Protein AF-A0A5Q0NYZ3-F1 (afdb_monomer)

pLDDT: mean 83.23, std 14.36, range [46.09, 98.31]

Mean predicted aligned error: 9.72 Å

Foldseek 3Di:
DDLVVVLVVLVVQLVVCVVVVVQVSNLVSVVVNQVSLVVVCVVVVPDDDDDDDPPQDPVNVVVVVVVVVVVVVSVVLNVLQVCLLLLLAPVSAPQPDQDADPDVVCVVVVDGDPDDHWAKAKDWQKWKKKWFFDCVQCVCQVPPCSLVVLQVQVCVVPVDCQQAHPDSPQWDDDRRMIIGMGGPDQFLVVVVVSLVSCCVRGVIDQQPMFGFKTKMKMWTAPDVALSNLSNLQQWQQAFQPKALWAKADPDPPDPSVDGNHQRWASSVNRVSQVVFIKTKIDDPVPQKIKIWHWDQAGPVRHGDDPNPITTMIMMMHGPVPQPDPDRHSVCVLVSLLRRCVSSFTKHFDPDADPVVVVSSSGTRDNQSYADPPPHGPHGPGRMGTPVVVVVSSNVSSVVSSVSD

Nearest PDB structures (foldseek):
  4go5-assembly1_X-2  TM=3.777E-01  e=1.676E-01  Mycobacterium tuberculosis
  1cju-assembly1_A  TM=2.715E-01  e=8.431E-02  Canis lupus familiaris
  8sl4-assembly1_B  TM=2.148E-01  e=8.928E-02  Homo sapiens
  8jsz-assembly1_B  TM=3.545E-01  e=1.108E+00  Anabaena sp. CA = ATCC 33047
  9bco-assembly1_B  TM=1.776E-01  e=7.962E-02  Homo sapiens

Secondary structure (DSSP, 8-state):
--HHHHHHHHHHHHHHHHHHT-HHHHHHHHHHHHHHHHHHHHHHTS-------TT--HHHHHHHHHHHHHHHHHHHHHHHHHHHHHHTSGGG--SSPPP--S-HHHHHTT------PPEEEEEEEEEEEEEEPPTTT-TTTTSTTHHHHHHHHHHHHHS-TTSS-SSSTTEEEETTEEEEEEES--SHHHHHHHHHHHHHHH---GGG-EEEEEEEEEEEES-S-TTHHHHHHHHB---TT----EEE---TT-GGGS-EEPPSSHHHHHHHHHTT-EEEES-TTSSEEEEEEEE-B-TTSPBPPGGG-EEEEEEEEEGGG-S-S--BGGGHHHHHHHHGGGS-BEEE-SS--HHHHHHHHH----TTPPBSSSSTTBPPTTEEE-HHHHHHHHHHHHHHHTT-

Solvent-accessible surface area (backbone atoms only — not comparable to full-atom values): 21889 Å² total; per-residue (Å²): 131,54,73,66,58,50,53,49,49,40,50,50,58,25,50,50,19,60,73,71,64,38,62,71,52,30,40,53,33,48,52,55,42,47,59,50,43,52,54,48,49,66,58,65,71,62,77,78,76,89,81,86,58,100,80,64,47,72,70,57,52,49,53,51,50,52,52,50,53,49,51,52,50,52,53,50,56,37,49,53,38,53,46,12,45,54,35,32,36,64,85,67,58,68,53,81,62,83,61,72,70,88,50,63,69,50,44,74,71,68,58,74,62,92,71,66,59,47,43,68,43,42,47,47,60,32,35,26,44,30,39,48,50,30,64,94,60,28,84,47,57,89,43,96,57,34,62,62,49,55,49,54,52,51,38,68,74,62,77,44,61,58,40,48,59,96,61,67,90,47,47,49,74,58,81,55,34,37,34,38,37,38,31,78,57,74,39,45,66,60,55,49,55,50,43,51,53,44,25,73,65,23,52,24,56,64,87,73,22,28,54,46,31,40,29,43,32,43,36,36,30,62,59,93,50,75,21,42,56,51,8,49,48,29,15,30,39,39,57,61,83,65,44,68,56,23,38,34,42,97,50,90,95,44,76,54,71,48,94,35,66,59,54,39,35,38,42,57,43,30,58,38,46,76,68,63,24,34,37,32,30,35,56,90,88,43,48,57,27,38,40,36,36,66,44,50,50,51,99,86,68,44,78,48,59,77,90,66,37,29,41,35,43,36,40,38,37,26,64,88,54,52,93,57,89,67,42,33,70,84,40,41,28,55,54,51,60,58,58,50,59,66,73,32,42,29,39,74,44,98,76,40,52,68,70,56,49,52,50,56,64,64,39,50,52,61,65,24,30,24,34,78,88,85,38,93,82,32,61,47,91,37,46,37,77,29,62,69,64,41,48,53,50,51,51,23,43,52,61,44,39,74,40,63

Radius of gyration: 26.13 Å; Cα contacts (8 Å, |Δi|>4): 664; chains: 1; bounding box: 64×61×79 Å

Sequence (404 aa):
MDQDQHCSELSESFYDAVKSCDEQRMNTNGNYLFEFLVKETLQNSSGKHLTFSERTGITELHTFLDAYQRRLQINADVAEIIEAEIYSSVSSYSIEKRMDFENPELSEKGFSINFKPIQIKAVIDWLDLSFEVNPSKCTFAHKPNARSLIKSFLTLKTGTRHYVKADESHIAQEHLTFTIRLHDIKHKNDVLKIAELLARQYGADISQMKIANIELSLDFYHAPSKAMLSALHKSLRYEATADNFRIYKFVKEDIRNKFNPVPHAPSMLLKRFNKDWCLG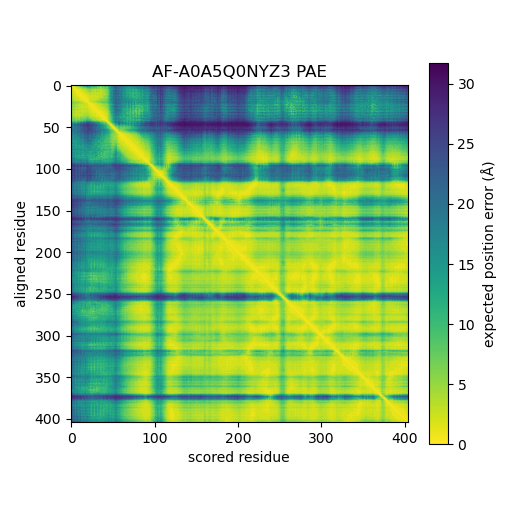VNPKGSPLCYRLYVKTTDSNKQPLPLEEHRLRVEVTLNNGRFEVKDHSIENLANIIKKGFKFLSFTRLNSHPPSKLKEYYEERIKPFGQETIKHKKGSLEDGIQPYSELNKLVSKAVFNLSRNF

Structure (mmCIF, N/CA/C/O backbone):
data_AF-A0A5Q0NYZ3-F1
#
_entry.id   AF-A0A5Q0NYZ3-F1
#
loop_
_atom_site.group_PDB
_atom_site.id
_atom_site.type_symbol
_atom_site.label_atom_id
_atom_site.label_alt_id
_atom_site.label_comp_id
_atom_site.label_asym_id
_atom_site.label_entity_id
_atom_site.label_seq_id
_atom_site.pdbx_PDB_ins_code
_atom_site.Cartn_x
_atom_site.Cartn_y
_atom_site.Cartn_z
_atom_site.occupancy
_atom_site.B_iso_or_equiv
_atom_site.auth_seq_id
_atom_site.auth_comp_id
_atom_site.auth_asym_id
_atom_site.auth_atom_id
_atom_site.pdbx_PDB_model_num
ATOM 1 N N . MET A 1 1 ? 41.030 -11.509 -23.263 1.00 50.28 1 MET A N 1
ATOM 2 C CA . MET A 1 1 ? 39.883 -12.035 -22.508 1.00 50.28 1 MET A CA 1
ATOM 3 C C . MET A 1 1 ? 38.786 -12.272 -23.516 1.00 50.28 1 MET A C 1
ATOM 5 O O . MET A 1 1 ? 38.490 -11.354 -24.275 1.00 50.28 1 MET A O 1
ATOM 9 N N . ASP A 1 2 ? 38.312 -13.508 -23.609 1.00 64.44 2 ASP A N 1
ATOM 10 C CA . ASP A 1 2 ? 37.204 -13.866 -24.494 1.00 64.44 2 ASP A CA 1
ATOM 11 C C . ASP A 1 2 ? 35.921 -13.133 -24.051 1.00 64.44 2 ASP A C 1
ATOM 13 O O . ASP A 1 2 ? 35.770 -12.845 -22.860 1.00 64.44 2 ASP A O 1
ATOM 17 N N . GLN A 1 3 ? 35.020 -12.798 -24.981 1.00 58.59 3 GLN A N 1
ATOM 18 C CA . GLN A 1 3 ? 33.747 -12.134 -24.648 1.00 58.59 3 GLN A CA 1
ATOM 19 C C . GLN A 1 3 ? 32.933 -12.985 -23.663 1.00 58.59 3 GLN A C 1
ATOM 21 O O . GLN A 1 3 ? 32.363 -12.446 -22.713 1.00 58.59 3 GLN A O 1
ATOM 26 N N . ASP A 1 4 ? 32.991 -14.308 -23.821 1.00 54.75 4 ASP A N 1
ATOM 27 C CA . ASP A 1 4 ? 32.354 -15.292 -22.943 1.00 54.75 4 ASP A CA 1
ATOM 28 C C . ASP A 1 4 ? 32.922 -15.259 -21.523 1.00 54.75 4 ASP A C 1
ATOM 30 O O . ASP A 1 4 ? 32.187 -15.280 -20.533 1.00 54.75 4 ASP A O 1
ATOM 34 N N . GLN A 1 5 ? 34.246 -15.156 -21.415 1.00 64.25 5 GLN A N 1
ATOM 35 C CA . GLN A 1 5 ? 34.930 -15.073 -20.132 1.00 64.25 5 GLN A CA 1
ATOM 36 C C . GLN A 1 5 ? 34.561 -13.771 -19.412 1.00 64.25 5 GLN A C 1
ATOM 38 O O . GLN A 1 5 ? 34.304 -13.781 -18.212 1.00 64.25 5 GLN A O 1
ATOM 43 N N . HIS A 1 6 ? 34.424 -12.673 -20.158 1.00 70.56 6 HIS A N 1
ATOM 44 C CA . HIS A 1 6 ? 34.017 -11.391 -19.595 1.00 70.56 6 HIS A CA 1
ATOM 45 C C . HIS A 1 6 ? 32.550 -11.375 -19.127 1.00 70.56 6 HIS A C 1
ATOM 47 O O . HIS A 1 6 ? 32.262 -10.857 -18.049 1.00 70.56 6 HIS A O 1
ATOM 53 N N . CYS A 1 7 ? 31.624 -11.978 -19.884 1.00 64.12 7 CYS A N 1
ATOM 54 C CA . CYS A 1 7 ? 30.221 -12.115 -19.472 1.00 64.12 7 CYS A CA 1
ATOM 55 C C . CYS A 1 7 ? 30.077 -12.989 -18.219 1.00 64.12 7 CYS A C 1
ATOM 57 O O . CYS A 1 7 ? 29.320 -12.647 -17.303 1.00 64.12 7 CYS A O 1
ATOM 59 N N . SER A 1 8 ? 30.822 -14.101 -18.162 1.00 64.06 8 SER A N 1
ATOM 60 C CA . SER A 1 8 ? 30.852 -14.988 -16.996 1.00 64.06 8 SER A CA 1
ATOM 61 C C . SER A 1 8 ? 31.401 -14.261 -15.773 1.00 64.06 8 SER A C 1
ATOM 63 O O . SER A 1 8 ? 30.771 -14.289 -14.725 1.00 64.06 8 SER A O 1
ATOM 65 N N . GLU A 1 9 ? 32.503 -13.521 -15.909 1.00 72.12 9 GLU A N 1
ATOM 66 C CA . GLU A 1 9 ? 33.086 -12.731 -14.819 1.00 72.12 9 GLU A CA 1
ATOM 67 C C . GLU A 1 9 ? 32.148 -11.617 -14.327 1.00 72.12 9 GLU A C 1
ATOM 69 O O . GLU A 1 9 ? 32.017 -11.403 -13.119 1.00 72.12 9 GLU A O 1
ATOM 74 N N . LEU A 1 10 ? 31.460 -10.913 -15.234 1.00 69.31 10 LEU A N 1
ATOM 75 C CA . LEU A 1 10 ? 30.468 -9.896 -14.868 1.00 69.31 10 LEU A CA 1
ATOM 76 C C . LEU A 1 10 ? 29.272 -10.521 -14.145 1.00 69.31 10 LEU A C 1
ATOM 78 O O . LEU A 1 10 ? 28.826 -9.989 -13.127 1.00 69.31 10 LEU A O 1
ATOM 82 N N . SER A 1 11 ? 28.792 -11.666 -14.632 1.00 61.09 11 SER A N 1
ATOM 83 C CA . SER A 1 11 ? 27.693 -12.417 -14.024 1.00 61.09 11 SER A CA 1
ATOM 84 C C . SER A 1 11 ? 28.080 -12.976 -12.657 1.00 61.09 11 SER A C 1
ATOM 86 O O . SER A 1 11 ? 27.332 -12.803 -11.702 1.00 61.09 11 SER A O 1
ATOM 88 N N . GLU A 1 12 ? 29.255 -13.586 -12.518 1.00 68.25 12 GLU A N 1
ATOM 89 C CA . GLU A 1 12 ? 29.784 -14.103 -11.252 1.00 68.25 12 GLU A CA 1
ATOM 90 C C . GLU A 1 12 ? 30.020 -12.979 -10.248 1.00 68.25 12 GLU A C 1
ATOM 92 O O . GLU A 1 12 ? 29.512 -13.042 -9.133 1.00 68.25 12 GLU A O 1
ATOM 97 N N . SER A 1 13 ? 30.684 -11.892 -10.650 1.00 68.06 13 SER A N 1
ATOM 98 C CA . SER A 1 13 ? 30.893 -10.721 -9.790 1.00 68.06 13 SER A CA 1
ATOM 99 C C . SER A 1 13 ? 29.562 -10.103 -9.356 1.00 68.06 13 SER A C 1
ATOM 101 O O . SER A 1 13 ? 29.425 -9.605 -8.234 1.00 68.06 13 SER A O 1
ATOM 103 N N . PHE A 1 14 ? 28.556 -10.138 -10.229 1.00 57.03 14 PHE A N 1
ATOM 104 C CA . PHE A 1 14 ? 27.195 -9.747 -9.904 1.00 57.03 14 PHE A CA 1
ATOM 105 C C . PHE A 1 14 ? 26.535 -10.715 -8.906 1.00 57.03 14 PHE A C 1
ATOM 107 O O . PHE A 1 14 ? 26.029 -10.268 -7.876 1.00 57.03 14 PHE A O 1
ATOM 114 N N . TYR A 1 15 ? 26.567 -12.027 -9.154 1.00 56.62 15 TYR A N 1
ATOM 115 C CA . TYR A 1 15 ? 25.989 -13.052 -8.279 1.00 56.62 15 TYR A CA 1
ATOM 116 C C . TYR A 1 15 ? 26.655 -13.097 -6.904 1.00 56.62 15 TYR A C 1
ATOM 118 O O . TYR A 1 15 ? 25.953 -13.219 -5.898 1.00 56.62 15 TYR A O 1
ATOM 126 N N . ASP A 1 16 ? 27.970 -12.923 -6.838 1.00 61.62 16 ASP A N 1
ATOM 127 C CA . ASP A 1 16 ? 28.722 -12.796 -5.595 1.00 61.62 16 ASP A CA 1
ATOM 128 C C . ASP A 1 16 ? 28.270 -11.576 -4.802 1.00 61.62 16 ASP A C 1
ATOM 130 O O . ASP A 1 16 ? 28.029 -11.691 -3.601 1.00 61.62 16 ASP A O 1
ATOM 134 N N . ALA A 1 17 ? 28.053 -10.436 -5.468 1.00 59.19 17 ALA A N 1
ATOM 135 C CA . ALA A 1 17 ? 27.497 -9.246 -4.829 1.00 59.19 17 ALA A CA 1
ATOM 136 C C . ALA A 1 17 ? 26.061 -9.484 -4.319 1.00 59.19 17 ALA A C 1
ATOM 138 O O . ALA A 1 17 ? 25.706 -9.059 -3.219 1.00 59.19 17 ALA A O 1
ATOM 139 N N . VAL A 1 18 ? 25.229 -10.218 -5.073 1.00 48.38 18 VAL A N 1
ATOM 140 C CA . VAL A 1 18 ? 23.886 -10.621 -4.616 1.00 48.38 18 VAL A CA 1
ATOM 141 C C . VAL A 1 18 ? 23.968 -11.532 -3.389 1.00 48.38 18 VAL A C 1
ATOM 143 O O . VAL A 1 18 ? 23.179 -11.369 -2.453 1.00 48.38 18 VAL A O 1
ATOM 146 N N . LYS A 1 19 ? 24.898 -12.491 -3.387 1.00 50.25 19 LYS A N 1
ATOM 147 C CA . LYS A 1 19 ? 25.097 -13.466 -2.308 1.00 50.25 19 LYS A CA 1
ATOM 148 C C . LYS A 1 19 ? 25.630 -12.802 -1.040 1.00 50.25 19 LYS A C 1
ATOM 150 O O . LYS A 1 19 ? 25.160 -13.129 0.047 1.00 50.25 19 LYS A O 1
ATOM 155 N N . SER A 1 20 ? 26.552 -11.853 -1.178 1.00 58.31 20 SER A N 1
ATOM 156 C CA . SER A 1 20 ? 27.104 -11.074 -0.066 1.00 58.31 20 SER A CA 1
ATOM 157 C C . SER A 1 20 ? 26.177 -9.954 0.415 1.00 58.31 20 SER A C 1
ATOM 159 O O . SER A 1 20 ? 26.425 -9.386 1.474 1.00 58.31 20 SER A O 1
ATOM 161 N N . CYS A 1 21 ? 25.101 -9.661 -0.326 1.00 52.31 21 CYS A N 1
ATOM 162 C CA . CYS A 1 21 ? 24.228 -8.507 -0.095 1.00 52.31 21 CYS A CA 1
ATOM 163 C C . CYS A 1 21 ? 24.988 -7.164 -0.123 1.00 52.31 21 CYS A C 1
ATOM 165 O O . CYS A 1 21 ? 24.605 -6.226 0.570 1.00 52.31 21 CYS A O 1
ATOM 167 N N . ASP A 1 22 ? 26.045 -7.066 -0.933 1.00 64.69 22 ASP A N 1
ATOM 168 C CA . ASP A 1 22 ? 26.795 -5.827 -1.157 1.00 64.69 22 ASP A CA 1
ATOM 169 C C . ASP A 1 22 ? 26.083 -4.966 -2.207 1.00 64.69 22 ASP A C 1
ATOM 171 O O . ASP A 1 22 ? 26.260 -5.125 -3.414 1.00 64.69 22 ASP A O 1
ATOM 175 N N . GLU A 1 23 ? 25.238 -4.048 -1.751 1.00 62.19 23 GLU A N 1
ATOM 176 C CA . GLU A 1 23 ? 24.356 -3.271 -2.623 1.00 62.19 23 GLU A CA 1
ATOM 177 C C . GLU A 1 23 ? 25.086 -2.308 -3.556 1.00 62.19 23 GLU A C 1
ATOM 179 O O . GLU A 1 23 ? 24.631 -2.074 -4.678 1.00 62.19 23 GLU A O 1
ATOM 184 N N . GLN A 1 24 ? 26.211 -1.736 -3.124 1.00 68.50 24 GLN A N 1
ATOM 185 C CA . GLN A 1 24 ? 26.987 -0.831 -3.967 1.00 68.50 24 GLN A CA 1
ATOM 186 C C . GLN A 1 24 ? 27.585 -1.605 -5.142 1.00 68.50 24 GLN A C 1
ATOM 188 O O . GLN A 1 24 ? 27.474 -1.176 -6.298 1.00 68.50 24 GLN A O 1
ATOM 193 N N . ARG A 1 25 ? 28.149 -2.782 -4.854 1.00 66.00 25 ARG A N 1
ATOM 194 C CA . ARG A 1 25 ? 28.691 -3.680 -5.870 1.00 66.00 25 ARG A CA 1
ATOM 195 C C . ARG A 1 25 ? 27.585 -4.263 -6.747 1.00 66.00 25 ARG A C 1
ATOM 197 O O . ARG A 1 25 ? 27.744 -4.305 -7.959 1.00 66.00 25 ARG A O 1
ATOM 204 N N . MET A 1 26 ? 26.432 -4.606 -6.173 1.00 61.38 26 MET A N 1
ATOM 205 C CA . MET A 1 26 ? 25.248 -5.053 -6.913 1.00 61.38 26 MET A CA 1
ATOM 206 C C . MET A 1 26 ? 24.742 -4.003 -7.911 1.00 61.38 26 MET A C 1
ATOM 208 O O . MET A 1 26 ? 24.453 -4.353 -9.050 1.00 61.38 26 MET A O 1
ATOM 212 N N . ASN A 1 27 ? 24.625 -2.732 -7.505 1.00 63.28 27 ASN A N 1
ATOM 213 C CA . ASN A 1 27 ? 24.175 -1.654 -8.394 1.00 63.28 27 ASN A CA 1
ATOM 214 C C . ASN A 1 27 ? 25.185 -1.413 -9.525 1.00 63.28 27 ASN A C 1
ATOM 216 O O . ASN A 1 27 ? 24.805 -1.311 -10.686 1.00 63.28 27 ASN A O 1
ATOM 220 N N . THR A 1 28 ? 26.474 -1.361 -9.187 1.00 69.25 28 THR A N 1
ATOM 221 C CA . THR A 1 28 ? 27.552 -1.128 -10.159 1.00 69.25 28 THR A CA 1
ATOM 222 C C . THR A 1 28 ? 27.641 -2.267 -11.174 1.00 69.25 28 THR A C 1
ATOM 224 O O . THR A 1 28 ? 27.583 -2.037 -12.379 1.00 69.25 28 THR A O 1
ATOM 227 N N . ASN A 1 29 ? 27.706 -3.507 -10.686 1.00 67.69 29 ASN A N 1
ATOM 228 C CA . ASN A 1 29 ? 27.800 -4.692 -11.532 1.00 67.69 29 ASN A CA 1
ATOM 229 C C . ASN A 1 29 ? 26.519 -4.926 -12.333 1.00 67.69 29 ASN A C 1
ATOM 231 O O . ASN A 1 29 ? 26.601 -5.367 -13.471 1.00 67.69 29 ASN A O 1
ATOM 235 N N . GLY A 1 30 ? 25.347 -4.613 -11.769 1.00 61.66 30 GLY A N 1
ATOM 236 C CA . GLY A 1 30 ? 24.072 -4.703 -12.480 1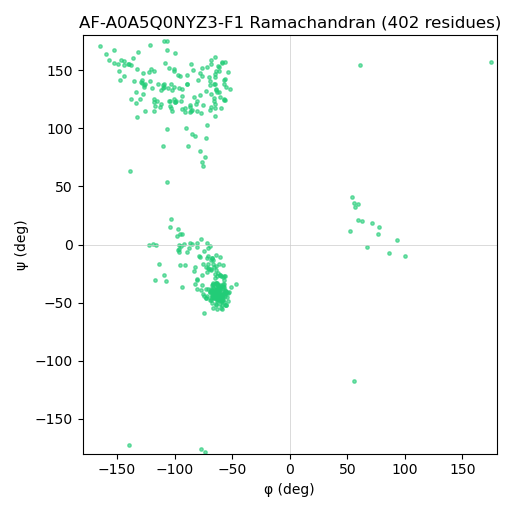.00 61.66 30 GLY A CA 1
ATOM 237 C C . GLY A 1 30 ? 24.019 -3.782 -13.701 1.00 61.66 30 GLY A C 1
ATOM 238 O O . GLY A 1 30 ? 23.604 -4.226 -14.767 1.00 61.66 30 GLY A O 1
ATOM 239 N N . ASN A 1 31 ? 24.502 -2.542 -13.568 1.00 64.50 31 ASN A N 1
ATOM 240 C CA . ASN A 1 31 ? 24.581 -1.599 -14.686 1.00 64.50 31 ASN A CA 1
ATOM 241 C C . ASN A 1 31 ? 25.594 -2.051 -15.749 1.00 64.50 31 ASN A C 1
ATOM 243 O O . ASN A 1 31 ? 25.283 -2.026 -16.935 1.00 64.50 31 ASN A O 1
ATOM 247 N N . TYR A 1 32 ? 26.785 -2.511 -15.348 1.00 67.69 32 TYR A N 1
ATOM 248 C CA . TYR A 1 32 ? 27.771 -3.021 -16.310 1.00 67.69 32 TYR A CA 1
ATOM 249 C C . TYR A 1 32 ? 27.287 -4.268 -17.047 1.00 67.69 32 TYR A C 1
ATOM 251 O O . TYR A 1 32 ? 27.495 -4.389 -18.253 1.00 67.69 32 TYR A O 1
ATOM 259 N N . LEU A 1 33 ? 26.624 -5.178 -16.330 1.00 64.19 33 LEU A N 1
ATOM 260 C CA . LEU A 1 33 ? 26.037 -6.371 -16.918 1.00 64.19 33 LEU A CA 1
ATOM 261 C C . LEU A 1 33 ? 24.948 -5.998 -17.933 1.00 64.19 33 LEU A C 1
ATOM 263 O O . LEU A 1 33 ? 24.927 -6.572 -19.013 1.00 64.19 33 LEU A O 1
ATOM 267 N N . PHE A 1 34 ? 24.096 -5.013 -17.631 1.00 61.31 34 PHE A N 1
ATOM 268 C CA . PHE A 1 34 ? 23.094 -4.519 -18.578 1.00 61.31 34 PHE A CA 1
ATOM 269 C C . PHE A 1 34 ? 23.713 -3.996 -19.878 1.00 61.31 34 PHE A C 1
ATOM 271 O O . PHE A 1 34 ? 23.383 -4.492 -20.954 1.00 61.31 34 PHE A O 1
ATOM 278 N N . GLU A 1 35 ? 24.641 -3.043 -19.775 1.00 66.75 35 GLU A N 1
ATOM 279 C CA . GLU A 1 35 ? 25.311 -2.436 -20.933 1.00 66.75 35 GLU A CA 1
ATOM 280 C C . GLU A 1 35 ? 25.999 -3.492 -21.810 1.00 66.75 35 GLU A C 1
ATOM 282 O O . GLU A 1 35 ? 25.909 -3.464 -23.042 1.00 66.75 35 GLU A O 1
ATOM 287 N N . PHE A 1 36 ? 26.656 -4.470 -21.175 1.00 66.88 36 PHE A N 1
ATOM 288 C CA . PHE A 1 36 ? 27.293 -5.581 -21.874 1.00 66.88 36 PHE A CA 1
ATOM 289 C C . PHE A 1 36 ? 26.267 -6.452 -22.613 1.00 66.88 36 PHE A C 1
ATOM 291 O O . PHE A 1 36 ? 26.403 -6.675 -23.816 1.00 66.88 36 PHE A O 1
ATOM 298 N N . LEU A 1 37 ? 25.223 -6.900 -21.913 1.00 62.09 37 LEU A N 1
ATOM 299 C CA . LEU A 1 37 ? 24.194 -7.797 -22.438 1.00 62.09 37 LEU A CA 1
ATOM 300 C C . LEU A 1 37 ? 23.401 -7.168 -23.601 1.00 62.09 37 LEU A C 1
ATOM 302 O O . LEU A 1 37 ? 23.136 -7.828 -24.611 1.00 62.09 37 LEU A O 1
ATOM 306 N N . VAL A 1 38 ? 23.068 -5.875 -23.516 1.00 61.47 38 VAL A N 1
ATOM 307 C CA . VAL A 1 38 ? 22.416 -5.137 -24.615 1.00 61.47 38 VAL A CA 1
ATOM 308 C C . VAL A 1 38 ? 23.319 -5.084 -25.844 1.00 61.47 38 VAL A C 1
ATOM 310 O O . VAL A 1 38 ? 22.880 -5.394 -26.955 1.00 61.47 38 VAL A O 1
ATOM 313 N N . LYS A 1 39 ? 24.597 -4.741 -25.655 1.00 68.12 39 LYS A N 1
ATOM 314 C CA . LYS A 1 39 ? 25.577 -4.691 -26.744 1.00 68.12 39 LYS A CA 1
ATOM 315 C C . LYS A 1 39 ? 25.763 -6.058 -27.401 1.00 68.12 39 LYS A C 1
ATOM 317 O O . LYS A 1 39 ? 25.825 -6.137 -28.628 1.00 68.12 39 LYS A O 1
ATOM 322 N N . GLU A 1 40 ? 25.813 -7.125 -26.611 1.00 65.38 40 GLU A N 1
ATOM 323 C CA . GLU A 1 40 ? 25.948 -8.491 -27.111 1.00 65.38 40 GLU A CA 1
ATOM 324 C C . GLU A 1 40 ? 24.707 -8.936 -27.899 1.00 65.38 40 GLU A C 1
ATOM 326 O O . GLU A 1 40 ? 24.827 -9.508 -28.979 1.00 65.38 40 GLU A O 1
ATOM 331 N N . THR A 1 41 ? 23.503 -8.594 -27.436 1.00 60.38 41 THR A N 1
ATOM 332 C CA . THR A 1 41 ? 22.246 -8.896 -28.146 1.00 60.38 41 THR A CA 1
ATOM 333 C C . THR A 1 41 ? 22.185 -8.210 -29.512 1.00 60.38 41 THR A C 1
ATOM 335 O O . THR A 1 41 ? 21.811 -8.825 -30.518 1.00 60.38 41 THR A O 1
ATOM 338 N N . LEU A 1 42 ? 22.605 -6.943 -29.581 1.00 60.38 42 LEU A N 1
ATOM 339 C CA . LEU A 1 42 ? 22.706 -6.202 -30.841 1.00 60.38 42 LEU A CA 1
ATOM 340 C C . LEU A 1 42 ? 23.725 -6.836 -31.800 1.00 60.38 42 LEU A C 1
ATOM 342 O O . LEU A 1 42 ? 23.504 -6.849 -33.008 1.00 60.38 42 LEU A O 1
ATOM 346 N N . GLN A 1 43 ? 24.810 -7.414 -31.283 1.00 63.38 43 GLN A N 1
ATOM 347 C CA . GLN A 1 43 ? 25.804 -8.126 -32.092 1.00 63.38 43 GLN A CA 1
ATOM 348 C C . GLN A 1 43 ? 25.305 -9.511 -32.534 1.00 63.38 43 GLN A C 1
ATOM 350 O O . GLN A 1 43 ? 25.436 -9.874 -33.702 1.00 63.38 43 GLN A O 1
ATOM 355 N N . ASN A 1 44 ? 24.668 -10.267 -31.643 1.00 57.06 44 ASN A N 1
ATOM 356 C CA . ASN A 1 44 ? 24.213 -11.634 -31.890 1.00 57.06 44 ASN A CA 1
ATOM 357 C C . ASN A 1 44 ? 22.951 -11.710 -32.757 1.00 57.06 44 ASN A C 1
ATOM 359 O O . ASN A 1 44 ? 22.753 -12.699 -33.459 1.00 57.06 44 ASN A O 1
ATOM 363 N N . SER A 1 45 ? 22.096 -10.685 -32.769 1.00 52.44 45 SER A N 1
ATOM 364 C CA . SER A 1 45 ? 20.929 -10.608 -33.668 1.00 52.44 45 SER A CA 1
ATOM 365 C C . SER A 1 45 ? 21.303 -10.538 -35.162 1.00 52.44 45 SER A C 1
ATOM 367 O O . SER A 1 45 ? 20.445 -10.752 -36.019 1.00 52.44 45 SER A O 1
ATOM 369 N N . SER A 1 46 ? 22.591 -10.371 -35.492 1.00 47.28 46 SER A N 1
ATOM 370 C CA . SER A 1 46 ? 23.130 -10.470 -36.853 1.00 47.28 46 SER A CA 1
ATOM 371 C C . SER A 1 46 ? 23.269 -11.928 -37.356 1.00 47.28 46 SER A C 1
ATOM 373 O O . SER A 1 46 ? 24.354 -12.478 -37.500 1.00 47.28 46 SER A O 1
ATOM 375 N N . GLY A 1 47 ? 22.141 -12.591 -37.628 1.00 46.94 47 GLY A N 1
ATOM 376 C CA . GLY A 1 47 ? 21.953 -13.520 -38.763 1.00 46.94 47 GLY A CA 1
ATOM 377 C C . GLY A 1 47 ? 22.917 -14.692 -39.051 1.00 46.94 47 GLY A C 1
ATOM 378 O O . GLY A 1 47 ? 22.804 -15.271 -40.130 1.00 46.94 47 GLY A O 1
ATOM 379 N N . LYS A 1 48 ? 23.853 -15.097 -38.181 1.00 50.75 48 LYS A N 1
ATOM 380 C CA . LYS A 1 48 ? 24.670 -16.300 -38.447 1.00 50.75 48 LYS A CA 1
ATOM 381 C C . LYS A 1 48 ? 23.822 -17.568 -38.299 1.00 50.75 48 LYS A C 1
ATOM 383 O O . LYS A 1 48 ? 23.529 -18.004 -37.187 1.00 50.75 48 LYS A O 1
ATOM 388 N N . HIS A 1 49 ? 23.424 -18.149 -39.430 1.00 50.59 49 HIS A N 1
ATOM 389 C CA . HIS A 1 49 ? 22.763 -19.451 -39.498 1.00 50.59 49 HIS A CA 1
ATOM 390 C C . HIS A 1 49 ? 23.740 -20.573 -39.118 1.00 50.59 49 HIS A C 1
ATOM 392 O O . HIS A 1 49 ? 24.841 -20.653 -39.658 1.00 50.59 49 HIS A O 1
ATOM 398 N N . LEU A 1 50 ? 23.327 -21.449 -38.198 1.00 55.06 50 LEU A N 1
ATOM 399 C CA . LEU A 1 50 ? 24.033 -22.696 -37.903 1.00 55.06 50 LEU A CA 1
ATOM 400 C C . LEU A 1 50 ? 23.708 -23.705 -39.013 1.00 55.06 50 LEU A C 1
ATOM 402 O O . LEU A 1 50 ? 22.560 -24.123 -39.150 1.00 55.06 50 LEU A O 1
ATOM 406 N N . THR A 1 51 ? 24.700 -24.078 -39.819 1.00 54.50 51 THR A N 1
ATOM 407 C CA . THR A 1 51 ? 24.579 -25.134 -40.837 1.00 54.50 51 THR A CA 1
ATOM 408 C C . THR A 1 51 ? 25.273 -26.400 -40.358 1.00 54.50 51 THR A C 1
ATOM 410 O O . THR A 1 51 ? 26.469 -26.378 -40.075 1.00 54.50 51 THR A O 1
ATOM 413 N N . PHE A 1 52 ? 24.530 -27.504 -40.306 1.00 59.78 52 PHE A N 1
ATOM 414 C CA . PHE A 1 52 ? 25.043 -28.829 -39.955 1.00 59.78 52 PHE A CA 1
ATOM 415 C C . PHE A 1 52 ? 25.259 -29.665 -41.218 1.00 59.78 52 PHE A C 1
ATOM 417 O O . PHE A 1 52 ? 24.551 -29.494 -42.211 1.00 59.78 52 PHE A O 1
ATOM 424 N N . SER A 1 53 ? 26.221 -30.586 -41.180 1.00 67.00 53 SER A N 1
ATOM 425 C CA . SER A 1 53 ? 26.436 -31.569 -42.246 1.00 67.00 53 SER A CA 1
ATOM 426 C C . SER A 1 53 ? 26.579 -32.969 -41.657 1.00 67.00 53 SER A C 1
ATOM 428 O O . SER A 1 53 ? 26.854 -33.116 -40.468 1.00 67.00 53 SER A O 1
ATOM 430 N N . GLU A 1 54 ? 26.483 -34.003 -42.492 1.00 62.22 54 GLU A N 1
ATOM 431 C CA . GLU A 1 54 ? 26.706 -35.404 -42.088 1.00 62.22 54 GLU A CA 1
ATOM 432 C C . GLU A 1 54 ? 28.122 -35.677 -41.540 1.00 62.22 54 GLU A C 1
ATOM 434 O O . GLU A 1 54 ? 28.378 -36.742 -40.986 1.00 62.22 54 GLU A O 1
ATOM 439 N N . ARG A 1 55 ? 29.053 -34.723 -41.684 1.00 65.31 55 ARG A N 1
ATOM 440 C CA . ARG A 1 55 ? 30.432 -34.810 -41.181 1.00 65.31 55 ARG A CA 1
ATOM 441 C C . ARG A 1 55 ? 30.647 -34.112 -39.838 1.00 65.31 55 ARG A C 1
ATOM 443 O O . ARG A 1 55 ? 31.753 -34.184 -39.313 1.00 65.31 55 ARG A O 1
ATOM 450 N N . THR A 1 56 ? 29.639 -33.424 -39.303 1.00 69.12 56 THR A N 1
ATOM 451 C CA . THR A 1 56 ? 29.750 -32.737 -38.011 1.00 69.12 56 THR A CA 1
ATOM 452 C C . THR A 1 56 ? 29.861 -33.775 -36.898 1.00 69.12 56 THR A C 1
ATOM 454 O O . THR A 1 56 ? 28.965 -34.599 -36.711 1.00 69.12 56 THR A O 1
ATOM 457 N N . GLY A 1 57 ? 30.978 -33.762 -36.171 1.00 75.19 57 GLY A N 1
ATOM 458 C CA . GLY A 1 57 ? 31.224 -34.727 -35.100 1.00 75.19 57 GLY A CA 1
ATOM 459 C C . GLY A 1 57 ? 30.292 -34.515 -33.903 1.00 75.19 57 GLY A C 1
ATOM 460 O O . GLY A 1 57 ? 29.838 -33.402 -33.646 1.00 75.19 57 GLY A O 1
ATOM 461 N N . ILE A 1 58 ? 30.046 -35.565 -33.111 1.00 73.81 58 ILE A N 1
ATOM 462 C CA . ILE A 1 58 ? 29.195 -35.495 -31.903 1.00 73.81 58 ILE A CA 1
ATOM 463 C C . ILE A 1 58 ? 29.699 -34.424 -30.918 1.00 73.81 58 ILE A C 1
ATOM 465 O O . ILE A 1 58 ? 28.906 -33.670 -30.360 1.00 73.81 58 ILE A O 1
ATOM 469 N N . THR A 1 59 ? 31.018 -34.308 -30.742 1.00 70.75 59 THR A N 1
ATOM 470 C CA . THR A 1 59 ? 31.633 -33.283 -29.884 1.00 70.75 59 THR A CA 1
ATOM 471 C C . THR A 1 59 ? 31.359 -31.867 -30.389 1.00 70.75 59 THR A C 1
ATOM 473 O O . THR A 1 59 ? 31.055 -30.984 -29.595 1.00 70.75 59 THR A O 1
ATOM 476 N N . GLU A 1 60 ? 31.422 -31.642 -31.704 1.00 64.19 60 GLU A N 1
ATOM 477 C CA . GLU A 1 60 ? 31.100 -30.341 -32.301 1.00 64.19 60 GLU A CA 1
ATOM 478 C C . GLU A 1 60 ? 29.615 -30.016 -32.124 1.00 64.19 60 GLU A C 1
ATOM 480 O O . GLU A 1 60 ? 29.275 -28.895 -31.755 1.00 64.19 60 GLU A O 1
ATOM 485 N N . LEU A 1 61 ? 28.733 -31.006 -32.304 1.00 65.88 61 LEU A N 1
ATOM 486 C CA . LEU A 1 61 ? 27.294 -30.858 -32.085 1.00 65.88 61 LEU A CA 1
ATOM 487 C C . LEU A 1 61 ? 26.971 -30.439 -30.640 1.00 65.88 61 LEU A C 1
ATOM 489 O O . LEU A 1 61 ? 26.169 -29.528 -30.441 1.00 65.88 61 LEU A O 1
ATOM 493 N N . HIS A 1 62 ? 27.608 -31.059 -29.640 1.00 71.06 62 HIS A N 1
ATOM 494 C CA . HIS A 1 62 ? 27.451 -30.664 -28.235 1.00 71.06 62 HIS A CA 1
ATOM 495 C C . HIS A 1 62 ? 27.937 -29.233 -27.987 1.00 71.06 62 HIS A C 1
ATOM 497 O O . HIS A 1 62 ? 27.201 -28.447 -27.400 1.00 71.06 62 HIS A O 1
ATOM 503 N N . THR A 1 63 ? 29.104 -28.853 -28.515 1.00 66.31 63 THR A N 1
ATOM 504 C CA . THR A 1 63 ? 29.602 -27.4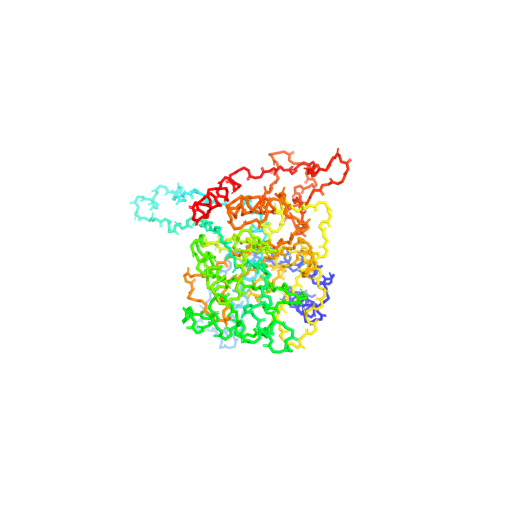72 -28.417 1.00 66.31 63 THR A CA 1
ATOM 505 C C . THR A 1 63 ? 28.620 -26.466 -29.030 1.00 66.31 63 THR A C 1
ATOM 507 O O . THR A 1 63 ? 28.387 -25.401 -28.458 1.00 66.31 63 THR A O 1
ATOM 510 N N . PHE A 1 64 ? 27.997 -26.795 -30.168 1.00 63.75 64 PHE A N 1
ATOM 511 C CA . PHE A 1 64 ? 26.981 -25.937 -30.786 1.00 63.75 64 PHE A CA 1
ATOM 512 C C . PHE A 1 64 ? 25.689 -25.851 -29.967 1.00 63.75 64 PHE A C 1
ATOM 514 O O . PHE A 1 64 ? 25.113 -24.766 -29.864 1.00 63.75 64 PHE A O 1
ATOM 521 N N . LEU A 1 65 ? 25.232 -26.960 -29.380 1.00 69.62 65 LEU A N 1
ATOM 522 C CA . LEU A 1 65 ? 24.061 -26.972 -28.498 1.00 69.62 65 LEU A CA 1
ATOM 523 C C . LEU A 1 65 ? 24.308 -26.150 -27.231 1.00 69.62 65 LEU A C 1
ATOM 525 O O . LEU A 1 65 ? 23.456 -25.336 -26.875 1.00 69.62 65 LEU A O 1
ATOM 529 N N . ASP A 1 66 ? 25.480 -26.288 -26.612 1.00 70.81 66 ASP A N 1
ATOM 530 C CA . ASP A 1 66 ? 25.882 -25.496 -25.449 1.00 70.81 66 ASP A CA 1
ATOM 531 C C . ASP A 1 66 ? 25.927 -24.001 -25.795 1.00 70.81 66 ASP A C 1
ATOM 533 O O . ASP A 1 66 ? 25.376 -23.175 -25.066 1.00 70.81 66 ASP A O 1
ATOM 537 N N . ALA A 1 67 ? 26.519 -23.635 -26.938 1.00 63.25 67 ALA A N 1
ATOM 538 C CA . ALA A 1 67 ? 26.557 -22.250 -27.408 1.00 63.25 67 ALA A CA 1
ATOM 539 C C . ALA A 1 67 ? 25.149 -21.689 -27.684 1.00 63.25 67 ALA A C 1
ATOM 541 O O . ALA A 1 67 ? 24.848 -20.545 -27.337 1.00 63.25 67 ALA A O 1
ATOM 542 N N . TYR A 1 68 ? 24.256 -22.493 -28.267 1.00 6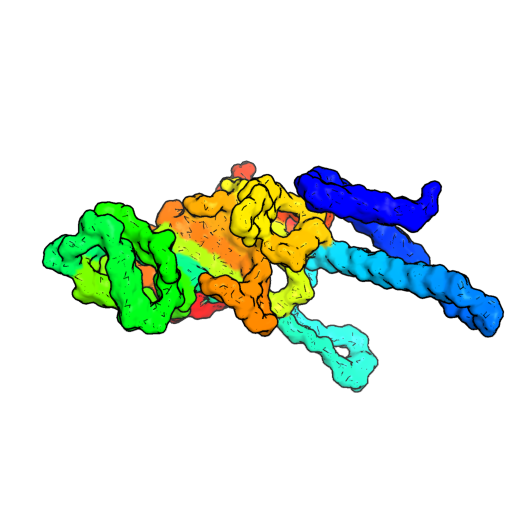4.69 68 TYR A N 1
ATOM 543 C CA . TYR A 1 68 ? 22.871 -22.095 -28.514 1.00 64.69 68 TYR A CA 1
ATOM 544 C C . TYR A 1 68 ? 22.086 -21.896 -27.210 1.00 64.69 68 TYR A C 1
ATOM 546 O O . TYR A 1 68 ? 21.411 -20.879 -27.051 1.00 64.69 68 TYR A O 1
ATOM 554 N N . GLN A 1 69 ? 22.210 -22.822 -26.255 1.00 70.25 69 GLN A N 1
ATOM 555 C CA . GLN A 1 69 ? 21.585 -22.706 -24.935 1.00 70.25 69 GLN A CA 1
ATOM 556 C C . GLN A 1 69 ? 22.081 -21.469 -24.182 1.00 70.25 69 GLN A C 1
ATOM 558 O O . GLN A 1 69 ? 21.268 -20.723 -23.636 1.00 70.25 69 GLN A O 1
ATOM 563 N N . ARG A 1 70 ? 23.392 -21.196 -24.211 1.00 66.25 70 ARG A N 1
ATOM 564 C CA . ARG A 1 70 ? 23.968 -19.972 -23.631 1.00 66.25 70 ARG A CA 1
ATOM 565 C C . ARG A 1 70 ? 23.373 -18.718 -24.254 1.00 66.25 70 ARG A C 1
ATOM 567 O O . ARG A 1 70 ? 22.954 -17.823 -23.531 1.00 66.25 70 ARG A O 1
ATOM 574 N N . ARG A 1 71 ? 23.263 -18.671 -25.584 1.00 65.31 71 ARG A N 1
ATOM 575 C CA . ARG A 1 71 ? 22.673 -17.527 -26.288 1.00 65.31 71 ARG A CA 1
ATOM 576 C C . ARG A 1 71 ? 21.202 -17.316 -25.923 1.00 65.31 71 ARG A C 1
ATOM 578 O O . ARG A 1 71 ? 20.772 -16.175 -25.775 1.00 65.31 71 ARG A O 1
ATOM 585 N N . LEU A 1 72 ? 20.430 -18.391 -25.758 1.00 70.12 72 LEU A N 1
ATOM 586 C CA . LEU A 1 72 ? 19.054 -18.297 -25.262 1.00 70.12 72 LEU A CA 1
ATOM 587 C C . LEU A 1 72 ? 18.999 -17.745 -23.832 1.00 70.12 72 LEU A C 1
ATOM 589 O O . LEU A 1 72 ? 18.157 -16.893 -23.561 1.00 70.12 72 LEU A O 1
ATOM 593 N N . GLN A 1 73 ? 19.901 -18.183 -22.950 1.00 73.44 73 GLN A N 1
ATOM 594 C CA . GLN A 1 73 ? 19.981 -17.675 -21.580 1.00 73.44 73 GLN A CA 1
ATOM 595 C C . GLN A 1 73 ? 20.346 -16.185 -21.545 1.00 73.44 73 GLN A C 1
ATOM 597 O O . GLN A 1 73 ? 19.666 -15.414 -20.877 1.00 73.44 73 GLN A O 1
ATOM 602 N N . ILE A 1 74 ? 21.353 -15.768 -22.317 1.00 68.75 74 ILE A N 1
ATOM 603 C CA . ILE A 1 74 ? 21.754 -14.361 -22.462 1.00 68.75 74 ILE A CA 1
ATOM 604 C C . ILE A 1 74 ? 20.569 -13.522 -22.942 1.00 68.75 74 ILE A C 1
ATOM 606 O O . ILE A 1 74 ? 20.227 -12.526 -22.314 1.00 68.75 74 ILE A O 1
ATOM 610 N N . ASN A 1 75 ? 19.881 -13.954 -24.003 1.00 67.94 75 ASN A N 1
ATOM 611 C CA . ASN A 1 75 ? 18.704 -13.248 -24.512 1.00 67.94 75 ASN A CA 1
ATOM 612 C C . ASN A 1 75 ? 17.579 -13.153 -23.467 1.00 67.94 75 ASN A C 1
ATOM 614 O O . ASN A 1 75 ? 16.893 -12.133 -23.405 1.00 67.94 75 ASN A O 1
ATOM 618 N N . ALA A 1 76 ? 17.374 -14.198 -22.658 1.00 73.88 76 ALA A N 1
ATOM 619 C CA . ALA A 1 76 ? 16.393 -14.186 -21.576 1.00 73.88 76 ALA A CA 1
ATOM 620 C C . ALA A 1 76 ? 16.781 -13.183 -20.475 1.00 73.88 76 ALA A C 1
ATOM 622 O O . ALA A 1 76 ? 15.947 -12.376 -20.067 1.00 73.88 76 ALA A O 1
ATOM 623 N N . ASP A 1 77 ? 18.048 -13.169 -20.057 1.00 73.62 77 ASP A N 1
ATOM 624 C CA . ASP A 1 77 ? 18.560 -12.231 -19.053 1.00 73.62 77 ASP A CA 1
ATOM 625 C C . ASP A 1 77 ? 18.470 -10.775 -19.547 1.00 73.62 77 ASP A C 1
ATOM 627 O O . ASP A 1 77 ? 18.073 -9.881 -18.797 1.00 73.62 77 ASP A O 1
ATOM 631 N N . VAL A 1 78 ? 18.776 -10.531 -20.826 1.00 70.50 78 VAL A N 1
ATOM 632 C CA . VAL A 1 78 ? 18.607 -9.222 -21.479 1.00 70.50 78 VAL A CA 1
ATOM 633 C C . VAL A 1 78 ? 17.144 -8.800 -21.452 1.00 70.50 78 VAL A C 1
ATOM 635 O O . VAL A 1 78 ? 16.838 -7.665 -21.088 1.00 70.50 78 VAL A O 1
ATOM 638 N N . ALA A 1 79 ? 16.237 -9.706 -21.826 1.00 72.31 79 ALA A N 1
ATOM 639 C CA . ALA A 1 79 ? 14.809 -9.428 -21.851 1.00 72.31 79 ALA A CA 1
ATOM 640 C C . ALA A 1 79 ? 14.286 -9.049 -20.459 1.00 72.31 79 ALA A C 1
ATOM 642 O O . ALA A 1 79 ? 13.553 -8.069 -20.353 1.00 72.31 79 ALA A O 1
ATOM 643 N N . GLU A 1 80 ? 14.710 -9.741 -19.393 1.00 78.94 80 GLU A N 1
ATOM 644 C CA . GLU A 1 80 ? 14.351 -9.376 -18.014 1.00 78.94 80 GLU A CA 1
ATOM 645 C C . GLU A 1 80 ? 14.835 -7.971 -17.633 1.00 78.94 80 GLU A C 1
ATOM 647 O O . GLU A 1 80 ? 14.140 -7.237 -16.924 1.00 78.94 80 GLU A O 1
ATOM 652 N N . ILE A 1 81 ? 16.035 -7.578 -18.070 1.00 78.06 81 ILE A N 1
ATOM 653 C CA . ILE A 1 81 ? 16.565 -6.252 -17.746 1.00 78.06 81 ILE A CA 1
ATOM 654 C C . ILE A 1 81 ? 15.830 -5.164 -18.532 1.00 78.06 81 ILE A C 1
ATOM 656 O O . ILE A 1 81 ? 15.398 -4.181 -17.932 1.00 78.06 81 ILE A O 1
ATOM 660 N N . ILE A 1 82 ? 15.629 -5.361 -19.837 1.00 76.69 82 ILE A N 1
ATOM 661 C CA . ILE A 1 82 ? 14.852 -4.443 -20.680 1.00 76.69 82 ILE A CA 1
ATOM 662 C C . ILE A 1 82 ? 13.429 -4.299 -20.129 1.00 76.69 82 ILE A C 1
ATOM 664 O O . ILE A 1 82 ? 12.913 -3.185 -20.027 1.00 76.69 82 ILE A O 1
ATOM 668 N N . GLU A 1 83 ? 12.807 -5.407 -19.714 1.00 83.94 83 GLU A N 1
ATOM 669 C CA . GLU A 1 83 ? 11.517 -5.395 -19.030 1.00 83.94 83 GLU A CA 1
ATOM 670 C C . GLU A 1 83 ? 11.586 -4.496 -17.792 1.00 83.94 83 GLU A C 1
ATOM 672 O O . GLU A 1 83 ? 10.771 -3.586 -17.648 1.00 83.94 83 GLU A O 1
ATOM 677 N N . ALA A 1 84 ? 12.572 -4.701 -16.917 1.00 86.31 84 ALA A N 1
ATOM 678 C CA . ALA A 1 84 ? 12.711 -3.915 -15.701 1.00 86.31 84 ALA A CA 1
ATOM 679 C C . ALA A 1 84 ? 12.838 -2.412 -15.973 1.00 86.31 84 ALA A C 1
ATOM 681 O O . ALA A 1 84 ? 12.210 -1.622 -15.271 1.00 86.31 84 ALA A O 1
ATOM 682 N N . GLU A 1 85 ? 13.622 -2.007 -16.968 1.00 84.88 85 GLU A N 1
ATOM 683 C CA . GLU A 1 85 ? 13.801 -0.598 -17.316 1.00 84.88 85 GLU A CA 1
ATOM 684 C C . GLU A 1 85 ? 12.516 0.017 -17.861 1.00 84.88 85 GLU A C 1
ATOM 686 O O . GLU A 1 85 ? 12.006 0.977 -17.271 1.00 84.88 85 GLU A O 1
ATOM 691 N N . ILE A 1 86 ? 11.933 -0.596 -18.899 1.00 83.50 86 ILE A N 1
ATOM 692 C CA . ILE A 1 86 ? 10.691 -0.134 -19.530 1.00 83.50 86 ILE A CA 1
ATOM 693 C C . ILE A 1 86 ? 9.585 -0.038 -18.481 1.00 83.50 86 ILE A C 1
ATOM 695 O O . ILE A 1 86 ? 8.953 1.006 -18.314 1.00 83.50 86 ILE A O 1
ATOM 699 N N . TYR A 1 87 ? 9.361 -1.109 -17.726 1.00 90.69 87 TYR A N 1
ATOM 700 C CA . TYR A 1 87 ? 8.234 -1.226 -16.809 1.00 90.69 87 TYR A CA 1
ATOM 701 C C . TYR A 1 87 ? 8.484 -0.594 -15.429 1.00 90.69 87 TYR A C 1
ATOM 703 O O . TYR A 1 87 ? 7.575 -0.577 -14.595 1.00 90.69 87 TYR A O 1
ATOM 711 N N . SER A 1 88 ? 9.657 0.003 -15.182 1.00 91.19 88 SER A N 1
ATOM 712 C CA . SER A 1 88 ? 9.916 0.822 -13.984 1.00 91.19 88 SER A CA 1
ATOM 713 C C . SER A 1 88 ? 9.392 2.258 -14.081 1.00 91.19 88 SER A C 1
ATOM 715 O O . SER A 1 88 ? 9.574 3.045 -13.149 1.00 91.19 88 SER A O 1
ATOM 717 N N . SER A 1 89 ? 8.751 2.637 -15.185 1.00 91.69 89 SER A N 1
ATOM 718 C CA . SER A 1 89 ? 8.117 3.944 -15.361 1.00 91.69 89 SER A CA 1
ATOM 719 C C . SER A 1 89 ? 6.602 3.800 -15.418 1.00 91.69 89 SER A C 1
ATOM 721 O O . SER A 1 89 ? 6.076 2.970 -16.155 1.00 91.69 89 SER A O 1
ATOM 723 N N . VAL A 1 90 ? 5.871 4.634 -14.668 1.00 89.56 90 VAL A N 1
ATOM 724 C CA . VAL A 1 90 ? 4.395 4.609 -14.713 1.00 89.56 90 VAL A CA 1
ATOM 725 C C . VAL A 1 90 ? 3.851 5.013 -16.080 1.00 89.56 90 VAL A C 1
ATOM 727 O O . VAL A 1 90 ? 2.763 4.584 -16.445 1.00 89.56 90 VAL A O 1
ATOM 730 N N . SER A 1 91 ? 4.616 5.789 -16.849 1.00 85.88 91 SER A N 1
ATOM 731 C CA . SER A 1 91 ? 4.241 6.223 -18.196 1.00 85.88 91 SER A CA 1
ATOM 732 C C . SER A 1 91 ? 4.266 5.090 -19.227 1.00 85.88 91 SER A C 1
ATOM 734 O O . SER A 1 91 ? 3.679 5.242 -20.293 1.00 85.88 91 SER A O 1
ATOM 736 N N . SER A 1 92 ? 4.918 3.965 -18.922 1.00 84.94 92 SER A N 1
ATOM 737 C CA . SER A 1 92 ? 4.988 2.796 -19.809 1.00 84.94 92 SER A CA 1
ATOM 738 C C . SER A 1 92 ? 3.716 1.947 -19.780 1.00 84.94 92 SER A C 1
ATOM 740 O O . SER A 1 92 ? 3.553 1.044 -20.596 1.00 84.94 92 SER A O 1
ATOM 742 N N . TYR A 1 93 ? 2.803 2.222 -18.845 1.00 85.31 93 TYR A N 1
ATOM 743 C CA . TYR A 1 93 ? 1.565 1.471 -18.693 1.00 85.31 93 TYR A CA 1
ATOM 744 C C . TYR A 1 93 ? 0.397 2.208 -19.335 1.00 85.31 93 TYR A C 1
ATOM 746 O O . TYR A 1 93 ? 0.040 3.318 -18.944 1.00 85.31 93 TYR A O 1
ATOM 754 N N . SER A 1 94 ? -0.268 1.533 -20.267 1.00 73.94 94 SER A N 1
ATOM 755 C CA . SER A 1 94 ? -1.594 1.932 -20.735 1.00 73.94 94 SER A CA 1
ATOM 756 C C . SER A 1 94 ? -2.648 1.351 -19.795 1.00 73.94 94 SER A C 1
ATOM 758 O O . SER A 1 94 ? -3.023 0.191 -19.921 1.00 73.94 94 SER A O 1
ATOM 760 N N . ILE A 1 95 ? -3.098 2.135 -18.813 1.00 72.81 95 ILE A N 1
ATOM 761 C CA . ILE A 1 95 ? -3.959 1.622 -17.733 1.00 72.81 95 ILE A CA 1
ATOM 762 C C . ILE A 1 95 ? -5.411 1.409 -18.208 1.00 72.81 95 ILE A C 1
ATOM 764 O O . ILE A 1 95 ? -6.049 0.443 -17.795 1.00 72.81 95 ILE A O 1
ATOM 768 N N . GLU A 1 96 ? -5.922 2.256 -19.113 1.00 62.16 96 GLU A N 1
ATOM 769 C CA . GLU A 1 96 ? -7.297 2.151 -19.648 1.00 62.16 96 GLU A CA 1
ATOM 770 C C . GLU A 1 96 ? -7.389 1.802 -21.145 1.00 62.16 96 GLU A C 1
ATOM 772 O O . GLU A 1 96 ? -8.463 1.416 -21.609 1.00 62.16 96 GLU A O 1
ATOM 777 N N . LYS A 1 97 ? -6.316 1.945 -21.937 1.00 58.28 97 LYS A N 1
ATOM 778 C CA . LYS A 1 97 ? -6.430 1.820 -23.400 1.00 58.28 97 LYS A CA 1
ATOM 779 C C . LYS A 1 97 ? -6.453 0.365 -23.850 1.00 58.28 97 LYS A C 1
ATOM 781 O O . LYS A 1 97 ? -5.501 -0.371 -23.620 1.00 58.28 97 LYS A O 1
ATOM 786 N N . ARG A 1 98 ? -7.510 0.003 -24.579 1.00 55.78 98 ARG A N 1
ATOM 787 C CA . ARG A 1 98 ? -7.534 -1.181 -25.438 1.00 55.78 98 ARG A CA 1
ATOM 788 C C . ARG A 1 98 ? -6.374 -1.077 -26.431 1.00 55.78 98 ARG A C 1
ATOM 790 O O . ARG A 1 98 ? -6.251 -0.066 -27.118 1.00 55.78 98 ARG A O 1
ATOM 797 N N . MET A 1 99 ? -5.518 -2.092 -26.459 1.00 57.31 99 MET A N 1
ATOM 798 C CA . MET A 1 99 ? -4.521 -2.238 -27.512 1.00 57.31 99 MET A CA 1
ATOM 799 C C . MET A 1 99 ? -5.173 -2.988 -28.667 1.00 57.31 99 MET A C 1
ATOM 801 O O . MET A 1 99 ? -5.624 -4.117 -28.483 1.00 57.31 99 MET A O 1
ATOM 805 N N . ASP A 1 100 ? -5.223 -2.358 -29.832 1.00 57.59 100 ASP A N 1
ATOM 806 C CA . ASP A 1 100 ? -5.587 -3.009 -31.086 1.00 57.59 100 ASP A CA 1
ATOM 807 C C . ASP A 1 100 ? -4.318 -3.142 -31.947 1.00 57.59 100 ASP A C 1
ATOM 809 O O . ASP A 1 100 ? -3.342 -2.413 -31.747 1.00 57.59 100 ASP A O 1
ATOM 813 N N . PHE A 1 101 ? -4.289 -4.104 -32.874 1.00 57.59 101 PHE A N 1
ATOM 814 C CA . PHE A 1 101 ? -3.170 -4.218 -33.809 1.00 57.59 101 PHE A CA 1
ATOM 815 C C . PHE A 1 101 ? -3.149 -2.997 -34.732 1.00 57.59 101 PHE A C 1
ATOM 817 O O . PHE A 1 101 ? -4.116 -2.744 -35.443 1.00 57.59 101 PHE A O 1
ATOM 824 N N . GLU A 1 102 ? -2.026 -2.277 -34.769 1.00 57.03 102 GLU A N 1
ATOM 825 C CA . GLU A 1 102 ? -1.824 -1.195 -35.743 1.00 57.03 102 GLU A CA 1
ATOM 826 C C . GLU A 1 102 ? -1.636 -1.734 -37.173 1.00 57.03 102 GLU A C 1
ATOM 828 O O . GLU A 1 102 ? -1.849 -1.004 -38.137 1.00 57.03 102 GLU A O 1
ATOM 833 N N . ASN A 1 103 ? -1.269 -3.015 -37.326 1.00 65.00 103 ASN A N 1
ATOM 834 C CA . ASN A 1 103 ? -1.128 -3.673 -38.625 1.00 65.00 103 ASN A CA 1
ATOM 835 C C . ASN A 1 103 ? -2.507 -4.117 -39.174 1.00 65.00 103 ASN A C 1
ATOM 837 O O . ASN A 1 103 ? -3.115 -5.030 -38.598 1.00 65.00 103 ASN A O 1
ATOM 841 N N . PRO A 1 104 ? -2.974 -3.549 -40.304 1.00 69.69 104 PRO A N 1
ATOM 842 C CA . PRO A 1 104 ? -4.281 -3.862 -40.879 1.00 69.69 104 PRO A CA 1
ATOM 843 C C . PRO A 1 104 ? -4.433 -5.329 -41.299 1.00 69.69 104 PRO A C 1
ATOM 845 O O . PRO A 1 104 ? -5.488 -5.909 -41.075 1.00 69.69 104 PRO A O 1
ATOM 848 N N . GLU A 1 105 ? -3.379 -5.969 -41.817 1.00 71.25 105 GLU A N 1
ATOM 849 C CA . GLU A 1 105 ? -3.445 -7.361 -42.288 1.00 71.25 105 GLU A CA 1
ATOM 850 C C . GLU A 1 105 ? -3.673 -8.357 -41.145 1.00 71.25 105 GLU A C 1
ATOM 852 O O . GLU A 1 105 ? -4.332 -9.382 -41.323 1.00 71.25 105 GLU A O 1
ATOM 857 N N . LEU A 1 106 ? -3.112 -8.085 -39.961 1.00 62.59 106 LEU A N 1
ATOM 858 C CA . LEU A 1 106 ? -3.325 -8.928 -38.781 1.00 62.59 106 LEU A CA 1
ATOM 859 C C . LEU A 1 106 ? -4.752 -8.769 -38.248 1.00 62.59 106 LEU A C 1
ATOM 861 O O . LEU A 1 106 ? -5.377 -9.759 -37.870 1.00 62.59 106 LEU A O 1
ATOM 865 N N . SER A 1 107 ? -5.280 -7.543 -38.284 1.00 65.50 107 SER A N 1
ATOM 866 C CA . SER A 1 107 ? -6.674 -7.256 -37.940 1.00 65.50 107 SER A CA 1
ATOM 867 C C . SER A 1 107 ? -7.648 -7.951 -38.905 1.00 65.50 107 SER A C 1
ATOM 869 O O . SER A 1 107 ? -8.564 -8.645 -38.468 1.00 65.50 107 SER A O 1
ATOM 871 N N . GLU A 1 108 ? -7.399 -7.868 -40.217 1.00 77.56 108 GLU A N 1
ATOM 872 C CA . GLU A 1 108 ? -8.199 -8.527 -41.264 1.00 77.56 108 GLU A CA 1
ATOM 873 C C . GLU A 1 108 ? -8.169 -10.058 -41.172 1.00 77.56 108 GLU A C 1
ATOM 875 O O . GLU A 1 108 ? -9.172 -10.719 -41.439 1.00 77.56 108 GLU A O 1
ATOM 880 N N . LYS A 1 109 ? -7.047 -10.639 -40.726 1.00 79.31 109 LYS A N 1
ATOM 881 C CA . LYS A 1 109 ? -6.915 -12.082 -40.453 1.00 79.31 109 LYS A CA 1
ATOM 882 C C . LYS A 1 109 ? -7.561 -12.519 -39.129 1.00 79.31 109 LYS A C 1
ATOM 884 O O . LYS A 1 109 ? -7.449 -13.686 -38.757 1.00 79.31 109 LYS A O 1
ATOM 889 N N . GLY A 1 110 ? -8.236 -11.611 -38.422 1.00 69.50 110 GLY A N 1
ATOM 890 C CA . GLY A 1 110 ? -8.974 -11.900 -37.193 1.00 69.50 110 GLY A CA 1
ATOM 891 C C . GLY A 1 110 ? -8.100 -12.055 -35.948 1.00 69.50 110 GLY A C 1
ATOM 892 O O . GLY A 1 110 ? -8.579 -12.565 -34.934 1.00 69.50 110 GLY A O 1
ATOM 893 N N . PHE A 1 111 ? -6.831 -11.631 -35.987 1.00 63.59 111 PHE A N 1
ATOM 894 C CA . PHE A 1 111 ? -5.998 -11.620 -34.788 1.00 63.59 111 PHE A CA 1
ATOM 895 C C . PHE A 1 111 ? -6.448 -10.492 -33.853 1.00 63.59 111 PHE A C 1
ATOM 897 O O . PHE A 1 111 ? -6.591 -9.340 -34.254 1.00 63.59 111 PHE A O 1
ATOM 904 N N . SER A 1 112 ? -6.624 -10.815 -32.572 1.00 59.50 112 SER A N 1
ATOM 905 C CA . SER A 1 112 ? -6.932 -9.843 -31.518 1.00 59.50 112 SER A CA 1
ATOM 906 C C . SER A 1 112 ? -5.869 -9.873 -30.426 1.00 59.50 112 SER A C 1
ATOM 908 O O . SER A 1 112 ? -5.435 -10.955 -30.023 1.00 59.50 112 SER A O 1
ATOM 910 N N . ILE A 1 113 ? -5.488 -8.709 -29.896 1.00 60.97 113 ILE A N 1
ATOM 911 C CA . ILE A 1 113 ? -4.628 -8.638 -28.713 1.00 60.97 113 ILE A CA 1
ATOM 912 C C . ILE A 1 113 ? -5.484 -8.981 -27.492 1.00 60.97 113 ILE A C 1
ATOM 914 O O . ILE A 1 113 ? -6.460 -8.293 -27.190 1.00 60.97 113 ILE A O 1
ATOM 918 N N . ASN A 1 114 ? -5.119 -10.042 -26.769 1.00 61.09 114 ASN A N 1
ATOM 919 C CA . ASN A 1 114 ? -5.727 -10.360 -25.478 1.00 61.09 114 ASN A CA 1
ATOM 920 C C . ASN A 1 114 ? -5.214 -9.379 -24.412 1.00 61.09 114 ASN A C 1
ATOM 922 O O . ASN A 1 114 ? -4.335 -9.699 -23.612 1.00 61.09 114 ASN A O 1
ATOM 926 N N . PHE A 1 115 ? -5.731 -8.153 -24.447 1.00 65.50 115 PHE A N 1
ATOM 927 C CA . PHE A 1 115 ? -5.402 -7.105 -23.495 1.00 65.50 115 PHE A CA 1
ATOM 928 C C . PHE A 1 115 ? -6.373 -7.146 -22.313 1.00 65.50 115 PHE A C 1
ATOM 930 O O . PHE A 1 115 ? -7.575 -6.918 -22.468 1.00 65.50 115 PHE A O 1
ATOM 937 N N . LYS A 1 116 ? -5.845 -7.399 -21.111 1.00 74.75 116 LYS A N 1
ATOM 938 C CA . LYS A 1 116 ? -6.581 -7.190 -19.860 1.00 74.75 116 LYS A CA 1
ATOM 939 C C . LYS A 1 116 ? -6.097 -5.885 -19.227 1.00 74.75 116 LYS A C 1
ATOM 941 O O . LYS A 1 116 ? -4.929 -5.827 -18.845 1.00 74.75 116 LYS A O 1
ATOM 946 N N . PRO A 1 117 ? -6.951 -4.853 -19.106 1.00 82.38 117 PRO A N 1
ATOM 947 C CA . PRO A 1 117 ? -6.552 -3.608 -18.464 1.00 82.38 117 PRO A CA 1
ATOM 948 C C . PRO A 1 117 ? -6.171 -3.855 -17.006 1.00 82.38 117 PRO A C 1
ATOM 950 O O . PRO A 1 117 ? -6.739 -4.726 -16.337 1.00 82.38 117 PRO A O 1
ATOM 953 N N . ILE A 1 118 ? -5.241 -3.046 -16.500 1.00 89.62 118 ILE A N 1
ATOM 954 C CA . ILE A 1 118 ? -4.858 -3.090 -15.091 1.00 89.62 118 ILE A CA 1
ATOM 955 C C . ILE A 1 118 ? -6.064 -2.666 -14.258 1.00 89.62 118 ILE A C 1
ATOM 957 O O . ILE A 1 118 ? -6.543 -1.533 -14.341 1.00 89.62 118 ILE A O 1
ATOM 961 N N . GLN A 1 119 ? -6.549 -3.577 -13.422 1.00 92.81 119 GLN A N 1
ATOM 962 C CA . GLN A 1 119 ? -7.673 -3.301 -12.542 1.00 92.81 119 GLN A CA 1
ATOM 963 C C . GLN A 1 119 ? -7.160 -2.862 -11.173 1.00 92.81 119 GLN A C 1
ATOM 965 O O . GLN A 1 119 ? -6.448 -3.602 -10.498 1.00 92.81 119 GLN A O 1
ATOM 970 N N . ILE A 1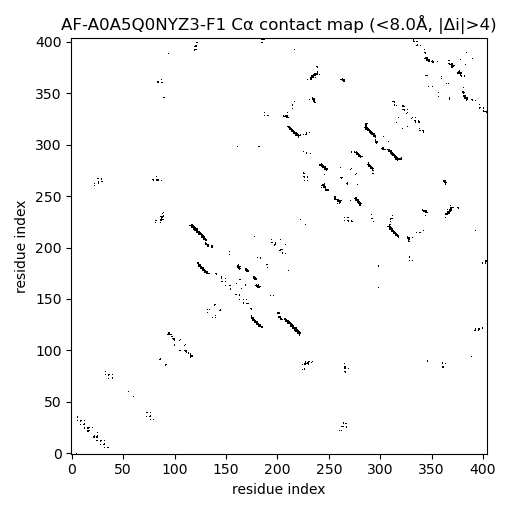 120 ? -7.594 -1.680 -10.736 1.00 96.00 120 ILE A N 1
ATOM 971 C CA . ILE A 1 120 ? -7.265 -1.133 -9.418 1.00 96.00 120 ILE A CA 1
ATOM 972 C C . ILE A 1 120 ? -8.443 -1.353 -8.466 1.00 96.00 120 ILE A C 1
ATOM 974 O O . ILE A 1 120 ? -9.567 -0.927 -8.750 1.00 96.00 120 ILE A O 1
ATOM 978 N N . LYS A 1 121 ? -8.195 -1.991 -7.320 1.00 96.75 121 LYS A N 1
ATOM 979 C CA . LYS A 1 121 ? -9.160 -2.108 -6.218 1.00 96.75 121 LYS A CA 1
ATOM 980 C C . LYS A 1 121 ? -8.598 -1.460 -4.958 1.00 96.75 121 LYS A C 1
ATOM 982 O O . LYS A 1 121 ? -7.450 -1.688 -4.602 1.00 96.75 121 LYS A O 1
ATOM 987 N N . ALA A 1 122 ? -9.425 -0.678 -4.275 1.00 97.56 122 ALA A N 1
ATOM 988 C CA . ALA A 1 122 ? -9.125 -0.168 -2.944 1.00 97.56 122 ALA A CA 1
ATOM 989 C C . ALA A 1 122 ? -9.715 -1.125 -1.905 1.00 97.56 122 ALA A C 1
ATOM 991 O O . ALA A 1 122 ? -10.874 -1.524 -2.038 1.00 97.56 122 ALA A O 1
ATOM 992 N N . VAL A 1 123 ? -8.942 -1.483 -0.880 1.00 96.00 123 VAL A N 1
ATOM 993 C CA . VAL A 1 123 ? -9.386 -2.364 0.211 1.00 96.00 123 VAL A CA 1
ATOM 994 C C . VAL A 1 123 ? -8.875 -1.872 1.565 1.00 96.00 123 VAL A C 1
ATOM 996 O O . VAL A 1 123 ? -7.857 -1.183 1.642 1.00 96.00 123 VAL A O 1
ATOM 999 N N . ILE A 1 124 ? -9.581 -2.245 2.632 1.00 95.56 124 ILE A N 1
ATOM 1000 C CA . ILE A 1 124 ? -9.085 -2.157 4.010 1.00 95.56 124 ILE A CA 1
ATOM 1001 C C . ILE A 1 124 ? -8.473 -3.519 4.325 1.00 95.56 124 ILE A C 1
ATOM 1003 O O . ILE A 1 124 ? -9.193 -4.516 4.302 1.00 95.56 124 ILE A O 1
ATOM 1007 N N . ASP A 1 125 ? -7.166 -3.581 4.581 1.00 92.19 125 ASP A N 1
ATOM 1008 C CA . ASP A 1 125 ? -6.541 -4.852 4.976 1.00 92.19 125 ASP A CA 1
ATOM 1009 C C . ASP A 1 125 ? -6.902 -5.180 6.430 1.00 92.19 125 ASP A C 1
ATOM 1011 O O . ASP A 1 125 ? -7.328 -6.290 6.760 1.00 92.19 125 ASP A O 1
ATOM 1015 N N . TRP A 1 126 ? -6.817 -4.166 7.292 1.00 94.00 126 TRP A N 1
ATOM 1016 C CA . TRP A 1 126 ? -7.296 -4.221 8.665 1.00 94.00 126 TRP A CA 1
ATOM 1017 C C . TRP A 1 126 ? -7.534 -2.829 9.250 1.00 94.00 126 TRP A C 1
ATOM 1019 O O . TRP A 1 126 ? -7.027 -1.825 8.749 1.00 94.00 126 TRP A O 1
ATOM 1029 N N . LEU A 1 127 ? -8.278 -2.772 10.353 1.00 95.38 127 LEU A N 1
ATOM 1030 C CA . LEU A 1 127 ? -8.341 -1.604 11.232 1.00 95.38 127 LEU A CA 1
ATOM 1031 C C . LEU A 1 127 ? -8.305 -2.034 12.693 1.00 95.38 127 LEU A C 1
ATOM 1033 O O . LEU A 1 127 ? -8.712 -3.141 13.031 1.00 95.38 127 LEU A O 1
ATOM 1037 N N . ASP A 1 128 ? -7.835 -1.152 13.559 1.00 95.75 128 ASP A N 1
ATOM 1038 C CA . ASP A 1 128 ? -7.869 -1.347 15.000 1.00 95.75 128 ASP A CA 1
ATOM 1039 C C . ASP A 1 128 ? -9.073 -0.595 15.581 1.00 95.75 128 ASP A C 1
ATOM 1041 O O . ASP A 1 128 ? -9.201 0.614 15.387 1.00 95.75 128 ASP A O 1
ATOM 1045 N N . LEU A 1 129 ? -9.950 -1.306 16.291 1.00 96.56 129 LEU A N 1
ATOM 1046 C CA . LEU A 1 129 ? -11.102 -0.753 16.999 1.00 96.56 129 LEU A CA 1
ATOM 1047 C C . LEU A 1 129 ? -10.797 -0.693 18.496 1.00 96.56 129 LEU A C 1
ATOM 1049 O O . LEU A 1 129 ? -10.590 -1.726 19.134 1.00 96.56 129 LEU A O 1
ATOM 1053 N N . SER A 1 130 ? -10.784 0.515 19.048 1.00 96.88 130 SER A N 1
ATOM 1054 C CA . SER A 1 130 ? -10.608 0.782 20.471 1.00 96.88 130 SER A CA 1
ATOM 1055 C C . SER A 1 130 ? -11.956 0.973 21.161 1.00 96.88 130 SER A C 1
ATOM 1057 O O . SER A 1 130 ? -12.826 1.676 20.642 1.00 96.88 130 SER A O 1
ATOM 1059 N N . PHE A 1 131 ? -12.127 0.341 22.319 1.00 96.56 131 PHE A N 1
ATOM 1060 C CA . PHE A 1 131 ? -13.326 0.425 23.147 1.00 96.56 131 PHE A CA 1
ATOM 1061 C C . PHE A 1 131 ? -12.975 0.293 24.629 1.00 96.56 131 PHE A C 1
ATOM 1063 O O . PHE A 1 131 ? -12.040 -0.415 25.001 1.00 96.56 131 PHE A O 1
ATOM 1070 N N . GLU A 1 132 ? -13.762 0.936 25.481 1.00 96.00 132 GLU A N 1
ATOM 1071 C CA . GLU A 1 132 ? -13.637 0.830 26.933 1.00 96.00 132 GLU A CA 1
ATOM 1072 C C . GLU A 1 132 ? -14.692 -0.137 27.478 1.00 96.00 132 GLU A C 1
ATOM 1074 O O . GLU A 1 132 ? -15.850 -0.108 27.055 1.00 96.00 132 GLU A O 1
ATOM 1079 N N . VAL A 1 133 ? -14.300 -1.026 28.392 1.00 94.12 133 VAL A N 1
ATOM 1080 C CA . VAL A 1 133 ? -15.243 -1.940 29.053 1.00 94.12 133 VAL A CA 1
ATOM 1081 C C . VAL A 1 133 ? -15.811 -1.311 30.317 1.00 94.12 133 VAL A C 1
ATOM 1083 O O . VAL A 1 133 ? -15.105 -0.629 31.051 1.00 94.12 133 VAL A O 1
ATOM 1086 N N . ASN A 1 134 ? -17.072 -1.609 30.629 1.00 92.88 134 ASN A N 1
ATOM 1087 C CA . ASN A 1 134 ? -17.685 -1.183 31.881 1.00 92.88 134 ASN A CA 1
ATOM 1088 C C . ASN A 1 134 ? -17.340 -2.190 32.997 1.00 92.88 134 ASN A C 1
ATOM 1090 O O . ASN A 1 134 ? -17.809 -3.332 32.929 1.00 92.88 134 ASN A O 1
ATOM 1094 N N . PRO A 1 135 ? -16.599 -1.805 34.055 1.00 88.38 135 PRO A N 1
ATOM 1095 C CA . PRO A 1 135 ? -16.199 -2.722 35.128 1.00 88.38 135 PRO A CA 1
ATOM 1096 C C . PRO A 1 135 ? -17.374 -3.368 35.870 1.00 88.38 135 PRO A C 1
ATOM 1098 O O . PRO A 1 135 ? -17.248 -4.492 36.348 1.00 88.38 135 PRO A O 1
ATOM 1101 N N . SER A 1 136 ? -18.538 -2.705 35.920 1.00 88.31 136 SER A N 1
ATOM 1102 C CA . SER A 1 136 ? -19.749 -3.272 36.537 1.00 88.31 136 SER A CA 1
ATOM 1103 C C . SER A 1 136 ? -20.334 -4.454 35.751 1.00 88.31 136 SER A C 1
ATOM 1105 O O . SER A 1 136 ? -21.057 -5.270 36.316 1.00 88.31 136 SER A O 1
ATOM 1107 N N . LYS A 1 137 ? -20.005 -4.573 34.456 1.00 86.44 137 LYS A N 1
ATOM 1108 C CA . LYS A 1 137 ? -20.419 -5.678 33.573 1.00 86.44 137 LYS A CA 1
ATOM 1109 C C . LYS A 1 137 ? -19.268 -6.632 33.239 1.00 86.44 137 LYS A C 1
ATOM 1111 O O . LYS A 1 137 ? -19.494 -7.823 33.045 1.00 86.44 137 LYS A O 1
ATOM 1116 N N . CYS A 1 138 ? -18.037 -6.130 33.180 1.00 87.00 138 CYS A N 1
ATOM 1117 C CA . CYS A 1 138 ? -16.842 -6.874 32.796 1.00 87.00 138 CYS A CA 1
ATOM 1118 C C . CYS A 1 138 ? -15.913 -7.099 33.998 1.00 87.00 138 CYS A C 1
ATOM 1120 O O . CYS A 1 138 ? -14.936 -6.383 34.211 1.00 87.00 138 CYS A O 1
ATOM 1122 N N . THR A 1 139 ? -16.183 -8.151 34.771 1.00 82.12 139 THR A N 1
ATOM 1123 C CA . THR A 1 139 ? -15.422 -8.475 35.994 1.00 82.12 139 THR A CA 1
ATOM 1124 C C . THR A 1 139 ? -14.008 -8.997 35.730 1.00 82.12 139 THR A C 1
ATOM 1126 O O . THR A 1 139 ? -13.204 -9.119 36.654 1.00 82.12 139 THR A O 1
ATOM 1129 N N . PHE A 1 140 ? -13.679 -9.336 34.481 1.00 85.38 140 PHE A N 1
ATOM 1130 C CA . PHE A 1 140 ? -12.347 -9.808 34.115 1.00 85.38 140 PHE A CA 1
ATOM 1131 C C . PHE A 1 140 ? -11.435 -8.715 33.562 1.00 85.38 140 PHE A C 1
ATOM 1133 O O . PHE A 1 140 ? -10.293 -9.032 33.256 1.00 85.38 140 PHE A O 1
ATOM 1140 N N . ALA A 1 141 ? -11.892 -7.463 33.438 1.00 80.62 141 ALA A N 1
ATOM 1141 C CA . ALA A 1 141 ? -11.149 -6.396 32.764 1.00 80.62 141 ALA A CA 1
ATOM 1142 C C . ALA A 1 141 ? -9.700 -6.245 33.265 1.00 80.62 141 ALA A C 1
ATOM 1144 O O . ALA A 1 141 ? -8.794 -6.032 32.471 1.00 80.62 141 ALA A O 1
ATOM 1145 N N . HIS A 1 142 ? -9.462 -6.441 34.564 1.00 84.88 142 HIS A N 1
ATOM 1146 C CA . HIS A 1 142 ? -8.133 -6.346 35.180 1.00 84.88 142 HIS A CA 1
ATOM 1147 C C . HIS A 1 142 ? -7.366 -7.677 35.253 1.00 84.88 142 HIS A C 1
ATOM 1149 O O . HIS A 1 142 ? -6.261 -7.724 35.790 1.00 84.88 142 HIS A O 1
ATOM 1155 N N . LYS A 1 143 ? -7.942 -8.784 34.767 1.00 86.19 143 LYS A N 1
ATOM 1156 C CA . LYS A 1 143 ? -7.298 -10.099 34.830 1.00 86.19 143 LYS A CA 1
ATOM 1157 C C . LYS A 1 143 ? -6.200 -10.210 33.767 1.00 86.19 143 LYS A C 1
ATOM 1159 O O . LYS A 1 143 ? -6.409 -9.767 32.638 1.00 86.19 143 LYS A O 1
ATOM 1164 N N . PRO A 1 144 ? -5.085 -10.909 34.053 1.00 83.50 144 PRO A N 1
ATOM 1165 C CA . PRO A 1 144 ? -4.007 -11.115 33.080 1.00 83.50 144 PRO A CA 1
ATOM 1166 C C . PRO A 1 144 ? -4.454 -11.763 31.757 1.00 83.50 144 PRO A C 1
ATOM 1168 O O . PRO A 1 144 ? -3.850 -11.530 30.714 1.00 83.50 144 PRO A O 1
ATOM 1171 N N . ASN A 1 145 ? -5.530 -12.557 31.785 1.00 86.56 145 ASN A N 1
ATOM 1172 C CA . ASN A 1 145 ? -6.093 -13.253 30.626 1.00 86.56 145 ASN A CA 1
ATOM 1173 C C . ASN A 1 145 ? -7.284 -12.523 29.967 1.00 86.56 145 ASN A C 1
ATOM 1175 O O . ASN A 1 145 ? -7.988 -13.123 29.151 1.00 86.56 145 ASN A O 1
ATOM 1179 N N . ALA A 1 146 ? -7.536 -11.249 30.295 1.00 87.88 146 ALA A N 1
ATOM 1180 C CA . ALA A 1 146 ? -8.665 -10.486 29.753 1.00 87.88 146 ALA A CA 1
ATOM 1181 C C . ALA A 1 146 ? -8.690 -10.473 28.215 1.00 87.88 146 ALA A C 1
ATOM 1183 O O . ALA A 1 146 ? -9.735 -10.678 27.592 1.00 87.88 146 ALA A O 1
ATOM 1184 N N . ARG A 1 147 ? -7.514 -10.322 27.595 1.00 89.50 147 ARG A N 1
ATOM 1185 C CA . ARG A 1 147 ? -7.339 -10.360 26.136 1.00 89.50 147 ARG A CA 1
ATOM 1186 C C . ARG A 1 147 ? -7.776 -11.700 25.537 1.00 89.50 147 ARG A C 1
ATOM 1188 O O . ARG A 1 147 ? -8.540 -11.730 24.572 1.00 89.50 147 ARG A O 1
ATOM 1195 N N . SER A 1 148 ? -7.350 -12.813 26.135 1.00 88.38 148 SER A N 1
ATOM 1196 C CA . SER A 1 148 ? -7.700 -14.170 25.695 1.00 88.38 148 SER A CA 1
ATOM 1197 C C . SER A 1 148 ? -9.207 -14.434 25.785 1.00 88.38 148 SER A C 1
ATOM 1199 O O . SER A 1 148 ? -9.768 -15.118 24.923 1.00 88.38 148 SER A O 1
ATOM 1201 N N . LEU A 1 149 ? -9.877 -13.866 26.795 1.00 89.56 149 LEU A N 1
ATOM 1202 C CA . LEU A 1 149 ? -11.327 -13.973 26.983 1.00 89.56 149 LEU A CA 1
ATOM 1203 C C . LEU A 1 149 ? -12.099 -13.210 25.901 1.00 89.56 149 LEU A C 1
ATOM 1205 O O . LEU A 1 149 ? -12.988 -13.788 25.273 1.00 89.56 149 LEU A O 1
ATOM 1209 N N . ILE A 1 150 ? -11.715 -11.960 25.614 1.00 90.25 150 ILE A N 1
ATOM 1210 C CA . ILE A 1 150 ? -12.328 -11.157 24.540 1.00 90.25 150 ILE A CA 1
ATOM 1211 C C . ILE A 1 150 ? -12.204 -11.874 23.196 1.00 90.25 150 ILE A C 1
ATOM 1213 O O . ILE A 1 150 ? -13.185 -12.016 22.466 1.00 90.25 150 ILE A O 1
ATOM 1217 N N . LYS A 1 151 ? -11.014 -12.392 22.891 1.00 88.62 151 LYS A N 1
ATOM 1218 C CA . LYS A 1 151 ? -10.762 -13.143 21.662 1.00 88.62 151 LYS A CA 1
ATOM 1219 C C . LYS A 1 151 ? -11.591 -14.418 21.551 1.00 88.62 151 LYS A C 1
ATOM 1221 O O . LYS A 1 151 ? -12.186 -14.668 20.501 1.00 88.62 151 LYS A O 1
ATOM 1226 N N . SER A 1 152 ? -11.624 -15.223 22.615 1.00 88.50 152 SER A N 1
ATOM 1227 C CA . SER A 1 152 ? -12.406 -16.464 22.653 1.00 88.50 152 SER A CA 1
ATOM 1228 C C . SER A 1 152 ? -13.888 -16.176 22.416 1.00 88.50 152 SER A C 1
ATOM 1230 O O . SER A 1 152 ? -14.524 -16.845 21.605 1.00 88.50 152 SER A O 1
ATOM 1232 N N . PHE A 1 153 ? -14.413 -15.121 23.045 1.00 91.31 153 PHE A N 1
ATOM 1233 C CA . PHE A 1 153 ? -15.784 -14.660 22.845 1.00 91.31 153 PHE A CA 1
ATOM 1234 C C . PHE A 1 153 ? -16.066 -14.243 21.395 1.00 91.31 153 PHE A C 1
ATOM 1236 O O . PHE A 1 153 ? -17.026 -14.732 20.799 1.00 91.31 153 PHE A O 1
ATOM 1243 N N . LEU A 1 154 ? -15.232 -13.382 20.801 1.00 90.06 154 LEU A N 1
ATOM 1244 C CA . LEU A 1 154 ? -15.430 -12.924 19.421 1.00 90.06 154 LEU A CA 1
ATOM 1245 C C . LEU A 1 154 ? -15.331 -14.080 18.417 1.00 90.06 154 LEU A C 1
ATOM 1247 O O . LEU A 1 154 ? -16.144 -14.165 17.496 1.00 90.06 154 LEU A O 1
ATOM 1251 N N . THR A 1 155 ? -14.392 -15.007 18.626 1.00 86.38 155 THR A N 1
ATOM 1252 C CA . THR A 1 155 ? -14.240 -16.208 17.785 1.00 86.38 155 THR A CA 1
ATOM 1253 C C . THR A 1 155 ? -15.487 -17.087 17.859 1.00 86.38 155 THR A C 1
ATOM 1255 O O . THR A 1 155 ? -16.022 -17.488 16.828 1.00 86.38 155 THR A O 1
ATOM 1258 N N . LEU A 1 156 ? -15.986 -17.341 19.074 1.00 89.25 156 LEU A N 1
ATOM 1259 C CA . LEU A 1 156 ? -17.191 -18.136 19.303 1.00 89.25 156 LEU A CA 1
ATOM 1260 C C . LEU A 1 156 ? -18.433 -17.503 18.659 1.00 89.25 156 LEU A C 1
ATOM 1262 O O . LEU A 1 156 ? -19.258 -18.215 18.097 1.00 89.25 156 LEU A O 1
ATOM 1266 N N . LYS A 1 157 ? -18.586 -16.174 18.746 1.00 90.56 157 LYS A N 1
ATOM 1267 C CA . LYS A 1 157 ? -19.786 -15.470 18.264 1.00 90.56 157 LYS A CA 1
ATOM 1268 C C . LYS A 1 157 ? -19.811 -15.220 16.765 1.00 90.56 157 LYS A C 1
ATOM 1270 O O . LYS A 1 157 ? -20.895 -15.159 16.196 1.00 90.56 157 LYS A O 1
ATOM 1275 N N . THR A 1 158 ? -18.654 -15.055 16.136 1.00 84.31 158 THR A N 1
ATOM 1276 C CA . THR A 1 158 ? -18.588 -14.751 14.700 1.00 84.31 158 THR A CA 1
ATOM 1277 C C . THR A 1 158 ? -18.399 -15.993 13.837 1.00 84.31 158 THR A C 1
ATOM 1279 O O . THR A 1 158 ? -18.648 -15.926 12.641 1.00 84.31 158 THR A O 1
ATOM 1282 N N . GLY A 1 159 ? -17.956 -17.123 14.405 1.00 74.94 159 GLY A N 1
ATOM 1283 C CA . GLY A 1 159 ? -17.696 -18.356 13.649 1.00 74.94 159 GLY A CA 1
ATOM 1284 C C . GLY A 1 159 ? -16.522 -18.254 12.664 1.00 74.94 159 GLY A C 1
ATOM 1285 O O . GLY A 1 159 ? -16.155 -19.239 12.031 1.00 74.94 159 GLY A O 1
ATOM 1286 N N . THR A 1 160 ? -15.893 -17.084 12.560 1.00 65.94 160 THR A N 1
ATOM 1287 C CA . THR A 1 160 ? -14.817 -16.779 11.618 1.00 65.94 160 THR A CA 1
ATOM 1288 C C . THR A 1 160 ? -13.646 -16.144 12.345 1.00 65.94 160 THR A C 1
ATOM 1290 O O . THR A 1 160 ? -13.773 -15.094 12.971 1.00 65.94 160 THR A O 1
ATOM 1293 N N . ARG A 1 161 ? -12.459 -16.738 12.180 1.00 61.81 161 ARG A N 1
ATOM 1294 C CA . ARG A 1 161 ? -11.186 -16.203 12.702 1.00 61.81 161 ARG A CA 1
ATOM 1295 C C . ARG A 1 161 ? -10.697 -14.946 11.968 1.00 61.81 161 ARG A C 1
ATOM 1297 O O . ARG A 1 161 ? -9.668 -14.393 12.333 1.00 61.81 161 ARG A O 1
ATOM 1304 N N . HIS A 1 162 ? -11.411 -14.520 10.928 1.00 61.72 162 HIS A N 1
ATOM 1305 C CA . HIS A 1 162 ? -11.016 -13.413 10.062 1.00 61.72 162 HIS A CA 1
ATOM 1306 C C . HIS A 1 162 ? -11.148 -12.047 10.734 1.00 61.72 162 HIS A C 1
ATOM 1308 O O . HIS A 1 162 ? -10.426 -11.138 10.367 1.00 61.72 162 HIS A O 1
ATOM 1314 N N . TYR A 1 163 ? -11.999 -11.885 11.752 1.00 74.69 163 TYR A N 1
ATOM 1315 C CA . TYR A 1 163 ? -12.097 -10.591 12.427 1.00 74.69 163 TYR A CA 1
ATOM 1316 C C . TYR A 1 163 ? -10.891 -10.358 13.334 1.00 74.69 163 TYR A C 1
ATOM 1318 O O . TYR A 1 163 ? -10.130 -9.441 13.084 1.00 74.69 163 TYR A O 1
ATOM 1326 N N . VAL A 1 164 ? -10.638 -11.226 14.313 1.00 78.38 164 VAL A N 1
ATOM 1327 C CA . VAL A 1 164 ? -9.457 -11.127 15.187 1.00 78.38 164 VAL A CA 1
ATOM 1328 C C . VAL A 1 164 ? -8.592 -12.366 14.992 1.00 78.38 164 VAL A C 1
ATOM 1330 O O . VAL A 1 164 ? -9.080 -13.485 15.160 1.00 78.38 164 VAL A O 1
ATOM 1333 N N . LYS A 1 165 ? -7.305 -12.185 14.666 1.00 72.38 165 LYS A N 1
ATOM 1334 C CA . LYS A 1 165 ? -6.392 -13.318 14.447 1.00 72.38 165 LYS A CA 1
ATOM 1335 C C . LYS A 1 165 ? -6.274 -14.229 15.670 1.00 72.38 165 LYS A C 1
ATOM 1337 O O . LYS A 1 165 ? -6.486 -13.844 16.818 1.00 72.38 165 LYS A O 1
ATOM 1342 N N . ALA A 1 166 ? -5.876 -15.472 15.400 1.00 65.19 166 ALA A N 1
ATOM 1343 C CA . ALA A 1 166 ? -5.812 -16.553 16.378 1.00 65.19 166 ALA A CA 1
ATOM 1344 C C . ALA A 1 166 ? -4.687 -16.433 17.425 1.00 65.19 166 ALA A C 1
ATOM 1346 O O . ALA A 1 166 ? -4.607 -17.296 18.295 1.00 65.19 166 ALA A O 1
ATOM 1347 N N . ASP A 1 167 ? -3.867 -15.381 17.430 1.00 73.94 167 ASP A N 1
ATOM 1348 C CA . ASP A 1 167 ? -2.875 -15.084 18.479 1.00 73.94 167 ASP A CA 1
ATOM 1349 C C . ASP A 1 167 ? -3.296 -13.861 19.326 1.00 73.94 167 ASP A C 1
ATOM 1351 O O . ASP A 1 167 ? -4.375 -13.314 19.120 1.00 73.94 167 ASP A O 1
ATOM 1355 N N . GLU A 1 168 ? -2.564 -13.518 20.387 1.00 76.00 168 GLU A N 1
ATOM 1356 C CA . GLU A 1 168 ? -2.908 -12.370 21.252 1.00 76.00 168 GLU A CA 1
ATOM 1357 C C . GLU A 1 168 ? -2.297 -11.042 20.790 1.00 76.00 168 GLU A C 1
ATOM 1359 O O . GLU A 1 168 ? -2.625 -9.996 21.346 1.00 76.00 168 GLU A O 1
ATOM 1364 N N . SER A 1 169 ? -1.435 -11.047 19.768 1.00 77.88 169 SER A N 1
ATOM 1365 C CA . SER A 1 169 ? -0.719 -9.843 19.319 1.00 77.88 169 SER A CA 1
ATOM 1366 C C . SER A 1 169 ? -1.640 -8.775 18.720 1.00 77.88 169 SER A C 1
ATOM 1368 O O . SER A 1 169 ? -1.249 -7.621 18.567 1.00 77.88 169 SER A O 1
ATOM 1370 N N . HIS A 1 170 ? -2.881 -9.161 18.431 1.00 82.12 170 HIS A N 1
ATOM 1371 C CA . HIS A 1 170 ? -3.936 -8.333 17.862 1.00 82.12 170 HIS A CA 1
ATOM 1372 C C . HIS A 1 170 ? -4.915 -7.767 18.894 1.00 82.12 170 HIS A C 1
ATOM 1374 O O . HIS A 1 170 ? -5.925 -7.175 18.511 1.00 82.12 170 HIS A O 1
ATOM 1380 N N . ILE A 1 171 ? -4.627 -7.950 20.186 1.00 88.56 171 ILE A N 1
ATOM 1381 C CA . ILE A 1 171 ? -5.355 -7.306 21.276 1.00 88.56 171 ILE A CA 1
ATOM 1382 C C . ILE A 1 171 ? -4.356 -6.574 22.170 1.00 88.56 171 ILE A C 1
ATOM 1384 O O . ILE A 1 171 ? -3.522 -7.186 22.842 1.00 88.56 171 ILE A O 1
ATOM 1388 N N . ALA A 1 172 ? -4.466 -5.251 22.197 1.00 89.44 172 ALA A N 1
ATOM 1389 C CA . ALA A 1 172 ? -3.779 -4.408 23.163 1.00 89.44 172 ALA A CA 1
ATOM 1390 C C . ALA A 1 172 ? -4.750 -4.007 24.277 1.00 89.44 172 ALA A C 1
ATOM 1392 O O . ALA A 1 172 ? -5.955 -3.886 24.047 1.00 89.44 172 ALA A O 1
ATOM 1393 N N . GLN A 1 173 ? -4.220 -3.816 25.480 1.00 89.56 173 GLN A N 1
ATOM 1394 C CA . GLN A 1 173 ? -4.983 -3.348 26.626 1.00 89.56 173 GLN A CA 1
ATOM 1395 C C . GLN A 1 173 ? -4.203 -2.247 27.332 1.00 89.56 173 GLN A C 1
ATOM 1397 O O . GLN A 1 173 ? -3.030 -2.426 27.656 1.00 89.56 173 GLN A O 1
ATOM 1402 N N . GLU A 1 174 ? -4.890 -1.150 27.616 1.00 88.62 174 GLU A N 1
ATOM 1403 C CA . GLU A 1 174 ? -4.420 -0.073 28.471 1.00 88.62 174 GLU A CA 1
ATOM 1404 C C . GLU A 1 174 ? -5.540 0.264 29.457 1.00 88.62 174 GLU A C 1
ATOM 1406 O O . GLU A 1 174 ? -6.591 0.776 29.077 1.00 88.62 174 GLU A O 1
ATOM 1411 N N . HIS A 1 175 ? -5.338 -0.064 30.735 1.00 88.25 175 HIS A N 1
ATOM 1412 C CA . HIS A 1 175 ? -6.368 0.049 31.773 1.00 88.25 175 HIS A CA 1
ATOM 1413 C C . HIS A 1 175 ? -7.644 -0.739 31.407 1.00 88.25 175 HIS A C 1
ATOM 1415 O O . HIS A 1 175 ? -7.600 -1.967 31.295 1.00 88.25 175 HIS A O 1
ATOM 1421 N N . LEU A 1 176 ? -8.774 -0.047 31.248 1.00 91.38 176 LEU A N 1
ATOM 1422 C CA . LEU A 1 176 ? -10.070 -0.604 30.849 1.00 91.38 176 LEU A CA 1
ATOM 1423 C C . LEU A 1 176 ? -10.317 -0.515 29.338 1.00 91.38 176 LEU A C 1
ATOM 1425 O O . LEU A 1 176 ? -11.344 -0.985 28.849 1.00 91.38 176 LEU A O 1
ATOM 1429 N N . THR A 1 177 ? -9.378 0.063 28.596 1.00 93.81 177 THR A N 1
ATOM 1430 C CA . THR A 1 177 ? -9.469 0.225 27.152 1.00 93.81 177 THR A CA 1
ATOM 1431 C C . THR A 1 177 ? -8.792 -0.943 26.461 1.00 93.81 177 THR A C 1
ATOM 1433 O O . THR A 1 177 ? -7.628 -1.259 26.712 1.00 93.81 177 THR A O 1
ATOM 1436 N N . PHE A 1 178 ? -9.522 -1.572 25.552 1.00 94.81 178 PHE A N 1
ATOM 1437 C CA . PHE A 1 178 ? -9.034 -2.642 24.702 1.00 94.81 178 PHE A CA 1
ATOM 1438 C C . PHE A 1 178 ? -9.031 -2.168 23.260 1.00 94.81 178 PHE A C 1
ATOM 1440 O O . PHE A 1 178 ? -9.971 -1.530 22.797 1.00 94.81 178 PHE A O 1
ATOM 1447 N N . THR A 1 179 ? -7.975 -2.505 22.532 1.00 95.31 179 THR A N 1
ATOM 1448 C CA . THR A 1 179 ? -7.887 -2.277 21.091 1.00 95.31 179 THR A CA 1
ATOM 1449 C C . THR A 1 179 ? -7.767 -3.620 20.399 1.00 95.31 179 THR A C 1
ATOM 1451 O O . THR A 1 179 ? -6.817 -4.359 20.657 1.00 95.31 179 THR A O 1
ATOM 1454 N N . ILE A 1 180 ? -8.735 -3.939 19.542 1.00 94.62 180 ILE A N 1
ATOM 1455 C CA . ILE A 1 180 ? -8.764 -5.181 18.766 1.00 94.62 180 ILE A CA 1
ATOM 1456 C C . ILE A 1 180 ? -8.500 -4.884 17.296 1.00 94.62 180 ILE A C 1
ATOM 1458 O O . ILE A 1 180 ? -9.082 -3.956 16.736 1.00 94.62 180 ILE A O 1
ATOM 1462 N N . ARG A 1 181 ? -7.657 -5.691 16.651 1.00 93.88 181 ARG A N 1
ATOM 1463 C CA . ARG A 1 181 ? -7.497 -5.631 15.198 1.00 93.88 181 ARG A CA 1
ATOM 1464 C C . ARG A 1 181 ? -8.573 -6.442 14.503 1.00 93.88 181 ARG A C 1
ATOM 1466 O O . ARG A 1 181 ? -8.719 -7.625 14.793 1.00 93.88 181 ARG A O 1
ATOM 1473 N N . LEU A 1 182 ? -9.257 -5.797 13.570 1.00 92.69 182 LEU A N 1
ATOM 1474 C CA . LEU A 1 182 ? -10.262 -6.347 12.678 1.00 92.69 182 LEU A CA 1
ATOM 1475 C C . LEU A 1 182 ? -9.662 -6.514 11.273 1.00 92.69 182 LEU A C 1
ATOM 1477 O O . LEU A 1 182 ? -9.178 -5.529 10.721 1.00 92.69 182 LEU A O 1
ATOM 1481 N N . HIS A 1 183 ? -9.679 -7.719 10.692 1.00 89.75 183 HIS A N 1
ATOM 1482 C CA . HIS A 1 183 ? -9.253 -7.965 9.301 1.00 89.75 183 HIS A CA 1
ATOM 1483 C C . HIS A 1 183 ? -10.441 -8.231 8.363 1.00 89.75 183 HIS A C 1
ATOM 1485 O O . HIS A 1 183 ? -11.569 -8.447 8.808 1.00 89.75 183 HIS A O 1
ATOM 1491 N N . ASP A 1 184 ? -10.165 -8.208 7.053 1.00 82.12 184 ASP A N 1
ATOM 1492 C CA . ASP A 1 184 ? -11.085 -8.611 5.978 1.00 82.12 184 ASP A CA 1
ATOM 1493 C C . ASP A 1 184 ? -12.438 -7.853 5.990 1.00 82.12 184 ASP A C 1
ATOM 1495 O O . ASP A 1 184 ? -13.494 -8.401 5.662 1.00 82.12 184 ASP A O 1
ATOM 1499 N N . ILE A 1 185 ? -12.412 -6.568 6.361 1.00 89.44 185 ILE A N 1
ATOM 1500 C CA . ILE A 1 185 ? -13.601 -5.721 6.548 1.00 89.44 185 ILE A CA 1
ATOM 1501 C C . ILE A 1 185 ? -14.085 -5.195 5.202 1.00 89.44 185 ILE A C 1
ATOM 1503 O O . ILE A 1 185 ? -13.365 -4.472 4.508 1.00 89.44 185 ILE A O 1
ATOM 1507 N N . LYS A 1 186 ? -15.331 -5.513 4.845 1.00 89.75 186 LYS A N 1
ATOM 1508 C CA . LYS A 1 186 ? -15.902 -5.146 3.543 1.00 89.75 186 LYS A CA 1
ATOM 1509 C C . LYS A 1 186 ? -16.978 -4.065 3.650 1.00 89.75 186 LYS A C 1
ATOM 1511 O O . LYS A 1 186 ? -17.168 -3.329 2.682 1.00 89.75 186 LYS A O 1
ATOM 1516 N N . HIS A 1 187 ? -17.649 -3.962 4.803 1.00 92.94 187 HIS A N 1
ATOM 1517 C CA . HIS A 1 187 ? -18.767 -3.039 5.033 1.00 92.94 187 HIS A CA 1
ATOM 1518 C C . HIS A 1 187 ? -18.773 -2.477 6.463 1.00 92.94 187 HIS A C 1
ATOM 1520 O O . HIS A 1 187 ? -18.303 -3.130 7.395 1.00 92.94 187 HIS A O 1
ATOM 1526 N N . LYS A 1 188 ? -19.421 -1.323 6.680 1.00 94.50 188 LYS A N 1
ATOM 1527 C CA . LYS A 1 188 ? -19.653 -0.745 8.022 1.00 94.50 188 LYS A CA 1
ATOM 1528 C C . LYS A 1 188 ? -20.301 -1.734 8.985 1.00 94.50 188 LYS A C 1
ATOM 1530 O O . LYS A 1 188 ? -19.911 -1.825 10.146 1.00 94.50 188 LYS A O 1
ATOM 1535 N N . ASN A 1 189 ? -21.263 -2.509 8.481 1.00 93.38 189 ASN A N 1
ATOM 1536 C CA . ASN A 1 189 ? -21.984 -3.510 9.265 1.00 93.38 189 ASN A CA 1
ATOM 1537 C C . ASN A 1 189 ? -21.064 -4.596 9.835 1.00 93.38 189 ASN A C 1
ATOM 1539 O O . ASN A 1 189 ? -21.396 -5.175 10.864 1.00 93.38 189 ASN A O 1
ATOM 1543 N N . ASP A 1 190 ? -19.916 -4.868 9.212 1.00 92.38 190 ASP A N 1
ATOM 1544 C CA . ASP A 1 190 ? -18.938 -5.812 9.754 1.00 92.38 190 ASP A CA 1
ATOM 1545 C C . ASP A 1 190 ? -18.325 -5.267 11.054 1.00 92.38 190 ASP A C 1
ATOM 1547 O O . ASP A 1 190 ? -18.193 -6.000 12.030 1.00 92.38 190 ASP A O 1
ATOM 1551 N N . VAL A 1 191 ? -18.041 -3.961 11.106 1.00 95.06 191 VAL A N 1
ATOM 1552 C CA . VAL A 1 191 ? -17.533 -3.277 12.308 1.00 95.06 191 VAL A CA 1
ATOM 1553 C C . VAL A 1 191 ? -18.632 -3.137 13.363 1.00 95.06 191 VAL A C 1
ATOM 1555 O O . VAL A 1 191 ? -18.400 -3.444 14.532 1.00 95.06 191 VAL A O 1
ATOM 1558 N N . LEU A 1 192 ? -19.844 -2.736 12.960 1.00 95.69 192 LEU A N 1
ATOM 1559 C CA . LEU A 1 192 ? -20.975 -2.554 13.878 1.00 95.69 192 LEU A CA 1
ATOM 1560 C C . LEU A 1 192 ? -21.381 -3.857 14.572 1.00 95.69 192 LEU A C 1
ATOM 1562 O O . LEU A 1 192 ? -21.610 -3.849 15.776 1.00 95.69 192 LEU A O 1
ATOM 1566 N N . LYS A 1 193 ? -21.384 -4.995 13.866 1.00 94.12 193 LYS A N 1
ATOM 1567 C CA . LYS A 1 193 ? -21.635 -6.308 14.485 1.00 94.12 193 LYS A CA 1
ATOM 1568 C C . LYS A 1 193 ? -20.661 -6.594 15.626 1.00 94.12 193 LYS A C 1
ATOM 1570 O O . LYS A 1 193 ? -21.070 -7.087 16.675 1.00 94.12 193 LYS A O 1
ATOM 1575 N N . ILE A 1 194 ? -19.378 -6.281 15.439 1.00 95.25 194 ILE A N 1
ATOM 1576 C CA . ILE A 1 194 ? -18.374 -6.449 16.493 1.00 95.25 194 ILE A CA 1
ATOM 1577 C C . ILE A 1 194 ? -18.625 -5.460 17.633 1.00 95.25 194 ILE A C 1
ATOM 1579 O O . ILE A 1 194 ? -18.646 -5.872 18.792 1.00 95.25 194 ILE A O 1
ATOM 1583 N N . ALA A 1 195 ? -18.883 -4.189 17.322 1.00 96.62 195 ALA A N 1
ATOM 1584 C CA . ALA A 1 195 ? -19.196 -3.167 18.318 1.00 96.62 195 ALA A CA 1
ATOM 1585 C C . ALA A 1 195 ? -20.408 -3.555 19.186 1.00 96.62 195 ALA A C 1
ATOM 1587 O O . ALA A 1 195 ? -20.345 -3.477 20.411 1.00 96.62 195 ALA A O 1
ATOM 1588 N N . GLU A 1 196 ? -21.481 -4.066 18.580 1.00 97.00 196 GLU A N 1
ATOM 1589 C CA . GLU A 1 196 ? -22.668 -4.547 19.289 1.00 97.00 196 GLU A CA 1
ATOM 1590 C C . GLU A 1 196 ? -22.374 -5.744 20.198 1.00 97.00 196 GLU A C 1
ATOM 1592 O O . GLU A 1 196 ? -22.870 -5.797 21.326 1.00 97.00 196 GLU A O 1
ATOM 1597 N N . LEU A 1 197 ? -21.561 -6.704 19.744 1.00 95.62 197 LEU A N 1
ATOM 1598 C CA . LEU A 1 197 ? -21.150 -7.843 20.569 1.00 95.62 197 LEU A CA 1
ATOM 1599 C C . LEU A 1 197 ? -20.379 -7.377 21.810 1.00 95.62 197 LEU A C 1
ATOM 1601 O O . LEU A 1 197 ? -20.652 -7.847 22.915 1.00 95.62 197 LEU A O 1
ATOM 1605 N N . LEU A 1 198 ? -19.451 -6.435 21.635 1.00 95.50 198 LEU A N 1
ATOM 1606 C CA . LEU A 1 198 ? -18.661 -5.859 22.724 1.00 95.50 198 LEU A CA 1
ATOM 1607 C C . LEU A 1 198 ? -19.527 -5.027 23.679 1.00 95.50 198 LEU A C 1
ATOM 1609 O O . LEU A 1 198 ? -19.384 -5.142 24.896 1.00 95.50 198 LEU A O 1
ATOM 1613 N N . ALA A 1 199 ? -20.466 -4.245 23.147 1.00 96.62 199 ALA A N 1
ATOM 1614 C CA . ALA A 1 199 ? -21.398 -3.453 23.939 1.00 96.62 199 ALA A CA 1
ATOM 1615 C C . ALA A 1 199 ? -22.304 -4.335 24.806 1.00 96.62 199 ALA A C 1
ATOM 1617 O O . ALA A 1 199 ? -22.442 -4.112 26.011 1.00 96.62 199 ALA A O 1
ATOM 1618 N N . ARG A 1 200 ? -22.879 -5.391 24.217 1.00 95.56 200 ARG A N 1
ATOM 1619 C CA . ARG A 1 200 ? -23.754 -6.333 24.930 1.00 95.56 200 ARG A CA 1
ATOM 1620 C C . ARG A 1 200 ? -23.001 -7.116 25.999 1.00 95.56 200 ARG A C 1
ATOM 1622 O O . ARG A 1 200 ? -23.498 -7.238 27.114 1.00 95.56 200 ARG A O 1
ATOM 1629 N N . GLN A 1 201 ? -21.820 -7.635 25.667 1.00 94.38 201 GLN A N 1
ATOM 1630 C CA . GLN A 1 201 ? -21.080 -8.527 26.558 1.00 94.38 201 GLN A CA 1
ATOM 1631 C C . GLN A 1 201 ? -20.296 -7.780 27.644 1.00 94.38 201 GLN A C 1
ATOM 1633 O O . GLN A 1 201 ? -20.214 -8.260 28.771 1.00 94.38 201 GLN A O 1
ATOM 1638 N N . TYR A 1 202 ? -19.710 -6.626 27.317 1.00 94.38 202 TYR A N 1
ATOM 1639 C CA . TYR A 1 202 ? -18.765 -5.922 28.194 1.00 94.38 202 TYR A CA 1
ATOM 1640 C C . TYR A 1 202 ? -19.233 -4.528 28.613 1.00 94.38 202 TYR A C 1
ATOM 1642 O O . TYR A 1 202 ? -18.530 -3.842 29.352 1.00 94.38 202 TYR A O 1
ATOM 1650 N N . GLY A 1 203 ? -20.418 -4.101 28.170 1.00 94.69 203 GLY A N 1
ATOM 1651 C CA . GLY A 1 203 ? -20.964 -2.787 28.500 1.00 94.69 203 GLY A CA 1
ATOM 1652 C C . GLY A 1 203 ? -20.261 -1.621 27.817 1.00 94.69 203 GLY A C 1
ATOM 1653 O O . GLY A 1 203 ? -20.393 -0.504 28.304 1.00 94.69 203 GLY A O 1
ATOM 1654 N N . ALA A 1 204 ? -19.509 -1.878 26.746 1.00 95.62 204 ALA A N 1
ATOM 1655 C CA . ALA A 1 204 ? -18.840 -0.836 25.982 1.00 95.62 204 ALA A CA 1
ATOM 1656 C C . ALA A 1 204 ? -19.853 0.091 25.289 1.00 95.62 204 ALA A C 1
ATOM 1658 O O . ALA A 1 204 ? -20.846 -0.376 24.729 1.00 95.62 204 ALA A O 1
ATOM 1659 N N . ASP A 1 205 ? -19.594 1.397 25.300 1.00 96.31 205 ASP A N 1
ATOM 1660 C CA . ASP A 1 205 ? -20.412 2.373 24.581 1.00 96.31 205 ASP A CA 1
ATOM 1661 C C . ASP A 1 205 ? -19.941 2.482 23.125 1.00 96.31 205 ASP A C 1
ATOM 1663 O O . ASP A 1 205 ? -18.825 2.925 22.852 1.00 96.31 205 ASP A O 1
ATOM 1667 N N . ILE A 1 206 ? -20.808 2.087 22.187 1.00 96.50 206 ILE A N 1
ATOM 1668 C CA . ILE A 1 206 ? -20.535 2.131 20.742 1.00 96.50 206 ILE A CA 1
ATOM 1669 C C . ILE A 1 206 ? -20.189 3.557 20.292 1.00 96.50 206 ILE A C 1
ATOM 1671 O O . ILE A 1 206 ? -19.304 3.727 19.455 1.00 96.50 206 ILE A O 1
ATOM 1675 N N . SER A 1 207 ? -20.826 4.581 20.871 1.00 95.31 207 SER A N 1
ATOM 1676 C CA . SER A 1 207 ? -20.586 5.985 20.508 1.00 95.31 207 SER A CA 1
ATOM 1677 C C . SER A 1 207 ? -19.194 6.486 20.908 1.00 95.31 207 SER A C 1
ATOM 1679 O O . SER A 1 207 ? -18.691 7.441 20.319 1.00 95.31 207 SER A O 1
ATOM 1681 N N . GLN A 1 208 ? -18.555 5.821 21.877 1.00 96.12 208 GLN A N 1
ATOM 1682 C CA . GLN A 1 208 ? -17.204 6.132 22.349 1.00 96.12 208 GLN A CA 1
ATOM 1683 C C . GLN A 1 208 ? -16.126 5.269 21.687 1.00 96.12 208 GLN A C 1
ATOM 1685 O O . GLN A 1 208 ? -14.935 5.517 21.896 1.00 96.12 208 GLN A O 1
ATOM 1690 N N . MET A 1 209 ? -16.508 4.267 20.886 1.00 97.44 209 MET A N 1
ATOM 1691 C CA . MET A 1 209 ? -15.543 3.436 20.172 1.00 97.44 209 MET A CA 1
ATOM 1692 C C . MET A 1 209 ? -14.834 4.232 19.079 1.00 97.44 209 MET A C 1
ATOM 1694 O O . MET A 1 209 ? -15.444 5.025 18.358 1.00 97.44 209 MET A O 1
ATOM 1698 N N . LYS A 1 210 ? -13.530 3.989 18.932 1.00 96.38 210 LYS A N 1
ATOM 1699 C CA . LYS A 1 210 ? -12.669 4.740 18.013 1.00 96.38 210 LYS A CA 1
ATOM 1700 C C . LYS A 1 210 ? -11.880 3.813 17.112 1.00 96.38 210 LYS A C 1
ATOM 1702 O O . LYS A 1 210 ? -11.321 2.817 17.565 1.00 96.38 210 LYS A O 1
ATOM 1707 N N . ILE A 1 211 ? -11.775 4.183 15.845 1.00 96.56 211 ILE A N 1
ATOM 1708 C CA . ILE A 1 211 ? -10.775 3.634 14.938 1.00 96.56 211 ILE A CA 1
ATOM 1709 C C . ILE A 1 211 ? -9.425 4.165 15.416 1.00 96.56 211 ILE A C 1
ATOM 1711 O O . ILE A 1 211 ? -9.230 5.371 15.430 1.00 96.56 211 ILE A O 1
ATOM 1715 N N . ALA A 1 212 ? -8.530 3.285 15.863 1.00 95.19 212 ALA A N 1
ATOM 1716 C CA . ALA A 1 212 ? -7.227 3.655 16.418 1.00 95.19 212 ALA A CA 1
ATOM 1717 C C . ALA A 1 212 ? -6.112 3.653 15.360 1.00 95.19 212 ALA A C 1
ATOM 1719 O O . ALA A 1 212 ? -5.181 4.460 15.386 1.00 95.19 212 ALA A O 1
ATOM 1720 N N . ASN A 1 213 ? -6.205 2.703 14.432 1.00 95.94 213 ASN A N 1
ATOM 1721 C CA . ASN A 1 213 ? -5.282 2.512 13.323 1.00 95.94 213 ASN A CA 1
ATOM 1722 C C . ASN A 1 213 ? -6.050 1.923 12.136 1.00 95.94 213 ASN A C 1
ATOM 1724 O O . ASN A 1 213 ? -7.057 1.243 12.326 1.00 95.94 213 ASN A O 1
ATOM 1728 N N . ILE A 1 214 ? -5.563 2.134 10.919 1.00 96.50 214 ILE A N 1
ATOM 1729 C CA . ILE A 1 214 ? -6.116 1.518 9.708 1.00 96.50 214 ILE A CA 1
ATOM 1730 C C . ILE A 1 214 ? -5.007 1.262 8.692 1.00 96.50 214 ILE A C 1
ATOM 1732 O O . ILE A 1 214 ? -4.103 2.083 8.531 1.00 96.50 214 ILE A O 1
ATOM 1736 N N . GLU A 1 215 ? -5.087 0.134 7.995 1.00 96.94 215 GLU A N 1
ATOM 1737 C CA . GLU A 1 215 ? -4.249 -0.176 6.843 1.00 96.94 215 GLU A CA 1
ATOM 1738 C C . GLU A 1 215 ? -5.097 -0.225 5.579 1.00 96.94 215 GLU A C 1
ATOM 1740 O O . GLU A 1 215 ? -6.033 -1.017 5.440 1.00 96.94 215 GLU A O 1
ATOM 1745 N N . LEU A 1 216 ? -4.763 0.668 4.658 1.00 97.75 216 LEU A N 1
ATOM 1746 C CA . LEU A 1 216 ? -5.450 0.871 3.396 1.00 97.75 216 LEU A CA 1
ATOM 1747 C C . LEU A 1 216 ? -4.545 0.392 2.273 1.00 97.75 216 LEU A C 1
ATOM 1749 O O . LEU A 1 216 ? -3.359 0.713 2.251 1.00 97.75 216 LEU A O 1
ATOM 1753 N N . SER A 1 217 ? -5.102 -0.364 1.335 1.00 97.56 217 SER A N 1
ATOM 1754 C CA . SER A 1 217 ? -4.334 -0.958 0.243 1.00 97.56 217 SER A CA 1
ATOM 1755 C C . SER A 1 217 ? -4.948 -0.645 -1.112 1.00 97.56 217 SER A C 1
ATOM 1757 O O . SER A 1 217 ? -6.170 -0.674 -1.279 1.00 97.56 217 SER A O 1
ATOM 1759 N N . LEU A 1 218 ? -4.086 -0.391 -2.093 1.00 98.31 218 LEU A N 1
ATOM 1760 C CA . LEU A 1 218 ? -4.408 -0.414 -3.511 1.00 98.31 218 LEU A CA 1
ATOM 1761 C C . LEU A 1 218 ? -3.852 -1.695 -4.123 1.00 98.31 218 LEU A C 1
ATOM 1763 O O . LEU A 1 218 ? -2.644 -1.932 -4.114 1.00 98.31 218 LEU A O 1
ATOM 1767 N N . ASP A 1 219 ? -4.758 -2.497 -4.658 1.00 97.75 219 ASP A N 1
ATOM 1768 C CA . ASP A 1 219 ? -4.481 -3.737 -5.360 1.00 97.75 219 ASP A CA 1
ATOM 1769 C C . ASP A 1 219 ? -4.526 -3.507 -6.869 1.00 97.75 219 ASP A C 1
ATOM 1771 O O . ASP A 1 219 ? -5.554 -3.089 -7.401 1.00 97.75 219 ASP A O 1
ATOM 1775 N N . PHE A 1 220 ? -3.429 -3.823 -7.549 1.00 97.00 220 PHE A N 1
ATOM 1776 C CA . PHE A 1 220 ? -3.258 -3.746 -8.995 1.00 97.00 220 PHE A CA 1
ATOM 1777 C C . PHE A 1 220 ? -3.261 -5.166 -9.569 1.00 97.00 220 PHE A C 1
ATOM 1779 O O . PHE A 1 220 ? -2.264 -5.891 -9.503 1.00 97.00 220 PHE A O 1
ATOM 1786 N N . TYR A 1 221 ? -4.409 -5.572 -10.102 1.00 94.94 221 TYR A N 1
ATOM 1787 C CA . TYR A 1 221 ? -4.588 -6.844 -10.799 1.00 94.94 221 TYR A CA 1
ATOM 1788 C C . TYR A 1 221 ? -4.201 -6.702 -12.269 1.00 94.94 221 TYR A C 1
ATOM 1790 O O . TYR A 1 221 ? -4.294 -5.614 -12.840 1.00 94.94 221 TYR A O 1
ATOM 1798 N N . HIS A 1 222 ? -3.820 -7.821 -12.887 1.00 91.06 222 HIS A N 1
ATOM 1799 C CA . HIS A 1 222 ? -3.458 -7.896 -14.310 1.00 91.06 222 HIS A CA 1
ATOM 1800 C C . HIS A 1 222 ? -2.283 -6.991 -14.709 1.00 91.06 222 HIS A C 1
ATOM 1802 O O . HIS A 1 222 ? -2.118 -6.673 -15.883 1.00 91.06 222 HIS A O 1
ATOM 1808 N N . ALA A 1 223 ? -1.452 -6.582 -13.747 1.00 90.75 223 ALA A N 1
ATOM 1809 C CA . ALA A 1 223 ? -0.203 -5.904 -14.052 1.00 90.75 223 ALA A CA 1
ATOM 1810 C C . ALA A 1 223 ? 0.686 -6.840 -14.897 1.00 90.75 223 ALA A C 1
ATOM 1812 O O . ALA A 1 223 ? 0.920 -7.974 -14.471 1.00 90.75 223 ALA A O 1
ATOM 1813 N N . PRO A 1 224 ? 1.183 -6.396 -1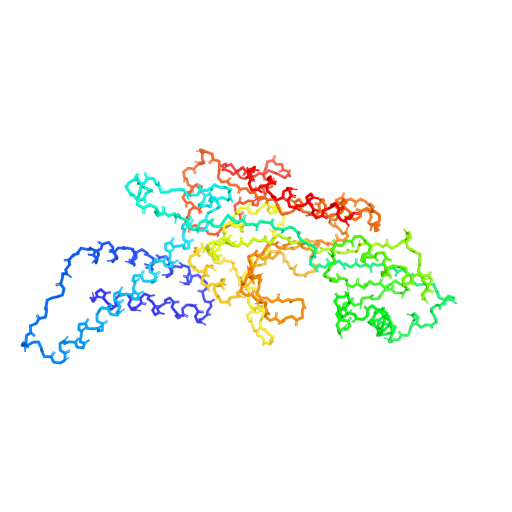6.066 1.00 85.31 224 PRO A N 1
ATOM 1814 C CA . PRO A 1 224 ? 1.949 -7.254 -16.970 1.00 85.31 224 PRO A CA 1
ATOM 1815 C C . PRO A 1 224 ? 3.333 -7.613 -16.416 1.00 85.31 224 PRO A C 1
ATOM 1817 O O . PRO A 1 224 ? 3.907 -8.613 -16.825 1.00 85.31 224 PRO A O 1
ATOM 1820 N N . SER A 1 225 ? 3.852 -6.822 -15.470 1.00 90.38 225 SER A N 1
ATOM 1821 C CA . SER A 1 225 ? 5.156 -7.031 -14.844 1.00 90.38 225 SER A CA 1
ATOM 1822 C C . SER A 1 225 ? 5.142 -6.640 -13.367 1.00 90.38 225 SER A C 1
ATOM 1824 O O . SER A 1 225 ? 4.529 -5.642 -12.975 1.00 90.38 225 SER A O 1
ATOM 1826 N N . LYS A 1 226 ? 5.901 -7.375 -12.541 1.00 94.75 226 LYS A N 1
ATOM 1827 C CA . LYS A 1 226 ? 6.192 -7.005 -11.142 1.00 94.75 226 LYS A CA 1
ATOM 1828 C C . LYS A 1 226 ? 7.008 -5.706 -11.043 1.00 94.75 226 LYS A C 1
ATOM 1830 O O . LYS A 1 226 ? 6.972 -5.058 -9.995 1.00 94.75 226 LYS A O 1
ATOM 1835 N N . ALA A 1 227 ? 7.676 -5.276 -12.122 1.00 94.25 227 ALA A N 1
ATOM 1836 C CA . ALA A 1 227 ? 8.401 -4.003 -12.191 1.00 94.25 227 ALA A CA 1
ATOM 1837 C C . ALA A 1 227 ? 7.481 -2.786 -11.992 1.00 94.25 227 ALA A C 1
ATOM 1839 O O . ALA A 1 227 ? 7.951 -1.715 -11.603 1.00 94.25 227 ALA A O 1
ATOM 1840 N N . MET A 1 228 ? 6.161 -2.959 -12.130 1.00 95.94 228 MET A N 1
ATOM 1841 C CA . MET A 1 228 ? 5.184 -1.928 -11.785 1.00 95.94 228 MET A CA 1
ATOM 1842 C C . MET A 1 228 ? 5.315 -1.474 -10.328 1.00 95.94 228 MET A C 1
ATOM 1844 O O . MET A 1 228 ? 5.088 -0.306 -10.043 1.00 95.94 228 MET A O 1
ATOM 1848 N N . LEU A 1 229 ? 5.746 -2.333 -9.398 1.00 97.75 229 LEU A N 1
ATOM 1849 C CA . LEU A 1 229 ? 6.026 -1.909 -8.021 1.00 97.75 229 LEU A CA 1
ATOM 1850 C C . LEU A 1 229 ? 7.164 -0.875 -7.954 1.00 97.75 229 LEU A C 1
ATOM 1852 O O . LEU A 1 229 ? 7.088 0.060 -7.157 1.00 97.75 229 LEU A O 1
ATOM 1856 N N . SER A 1 230 ? 8.178 -0.990 -8.816 1.00 97.31 230 SER A N 1
ATOM 1857 C CA . SER A 1 230 ? 9.248 0.008 -8.965 1.00 97.31 230 SER A CA 1
ATOM 1858 C C . SER A 1 230 ? 8.702 1.324 -9.525 1.00 97.31 230 SER A C 1
ATOM 1860 O O . SER A 1 230 ? 9.021 2.398 -9.012 1.00 97.31 230 SER A O 1
ATOM 1862 N N . ALA A 1 231 ? 7.824 1.247 -10.530 1.00 97.00 231 ALA A N 1
ATOM 1863 C CA . ALA A 1 231 ? 7.145 2.409 -11.101 1.00 97.00 231 ALA A CA 1
ATOM 1864 C C . ALA A 1 231 ? 6.256 3.126 -10.072 1.00 97.00 231 ALA A C 1
ATOM 1866 O O . ALA A 1 231 ? 6.312 4.351 -9.919 1.00 97.00 231 ALA A O 1
ATOM 1867 N N . LEU A 1 232 ? 5.466 2.362 -9.317 1.00 97.81 232 LEU A N 1
ATOM 1868 C CA . LEU A 1 232 ? 4.612 2.864 -8.245 1.00 97.81 232 LEU A CA 1
ATOM 1869 C C . LEU A 1 232 ? 5.450 3.483 -7.125 1.00 97.81 232 LEU A C 1
ATOM 1871 O O . LEU A 1 232 ? 5.105 4.556 -6.653 1.00 97.81 232 LEU A O 1
ATOM 1875 N N . HIS A 1 233 ? 6.587 2.888 -6.754 1.00 98.12 233 HIS A N 1
ATOM 1876 C CA . HIS A 1 233 ? 7.512 3.496 -5.797 1.00 98.12 233 HIS A CA 1
ATOM 1877 C C . HIS A 1 233 ? 8.058 4.846 -6.290 1.00 98.12 233 HIS A C 1
ATOM 1879 O O . HIS A 1 233 ? 8.030 5.821 -5.544 1.00 98.12 233 HIS A O 1
ATOM 1885 N N . LYS A 1 234 ? 8.507 4.939 -7.549 1.00 97.31 234 LYS A N 1
ATOM 1886 C CA . LYS A 1 234 ? 9.014 6.198 -8.127 1.00 97.31 234 LYS A CA 1
ATOM 1887 C C . LYS A 1 234 ? 7.959 7.300 -8.162 1.00 97.31 234 LYS A C 1
ATOM 1889 O O . LYS A 1 234 ? 8.288 8.469 -7.984 1.00 97.31 234 LYS A O 1
ATOM 1894 N N . SER A 1 235 ? 6.709 6.924 -8.414 1.00 97.38 235 SER A N 1
ATOM 1895 C CA . SER A 1 235 ? 5.582 7.848 -8.565 1.00 97.38 235 SER A CA 1
ATOM 1896 C C . SER A 1 235 ? 4.831 8.143 -7.272 1.00 97.38 235 SER A C 1
ATOM 1898 O O . SER A 1 235 ? 4.084 9.116 -7.240 1.00 97.38 235 SER A O 1
ATOM 1900 N N . LEU A 1 236 ? 4.962 7.342 -6.212 1.00 98.06 236 LEU A N 1
ATOM 1901 C CA . LEU A 1 236 ? 4.177 7.573 -5.004 1.00 98.06 236 LEU A CA 1
ATOM 1902 C C . LEU A 1 236 ? 4.538 8.931 -4.400 1.00 98.06 236 LEU A C 1
ATOM 1904 O O . LEU A 1 236 ? 5.712 9.263 -4.208 1.00 98.06 236 LEU A O 1
ATOM 1908 N N . ARG A 1 237 ? 3.512 9.718 -4.085 1.00 96.75 237 ARG A N 1
ATOM 1909 C CA . ARG A 1 237 ? 3.663 11.017 -3.447 1.00 96.75 237 ARG A CA 1
ATOM 1910 C C . ARG A 1 237 ? 3.941 10.841 -1.958 1.00 96.75 237 ARG A C 1
ATOM 1912 O O . ARG A 1 237 ? 3.043 10.948 -1.126 1.00 96.75 237 ARG A O 1
ATOM 1919 N N . TYR A 1 238 ? 5.192 10.544 -1.630 1.00 96.88 238 TYR A N 1
ATOM 1920 C CA . TYR A 1 238 ? 5.640 10.487 -0.245 1.00 96.88 238 TYR A CA 1
ATOM 1921 C C . TYR A 1 238 ? 5.675 11.885 0.370 1.00 96.88 238 TYR A C 1
ATOM 1923 O O . TYR A 1 238 ? 6.058 12.854 -0.282 1.00 96.88 238 TYR A O 1
ATOM 1931 N N . GLU A 1 239 ? 5.344 11.994 1.652 1.00 93.38 239 GLU A N 1
ATOM 1932 C CA . GLU A 1 239 ? 5.590 13.232 2.390 1.00 93.38 239 GLU A CA 1
ATOM 1933 C C . GLU A 1 239 ? 7.088 13.541 2.462 1.00 93.38 239 GLU A C 1
ATOM 1935 O O . GLU A 1 239 ? 7.929 12.641 2.481 1.00 93.38 239 GLU A O 1
ATOM 1940 N N . ALA A 1 240 ? 7.426 14.821 2.602 1.00 92.56 240 ALA A N 1
ATOM 1941 C CA . ALA A 1 240 ? 8.816 15.262 2.676 1.00 92.56 240 ALA A CA 1
ATOM 1942 C C . ALA A 1 240 ? 9.604 14.608 3.827 1.00 92.56 240 ALA A C 1
ATOM 1944 O O . ALA A 1 240 ? 10.812 14.426 3.727 1.00 92.56 240 ALA A O 1
ATOM 1945 N N . THR A 1 241 ? 8.916 14.218 4.904 1.00 91.75 241 THR A N 1
ATOM 1946 C CA . THR A 1 241 ? 9.500 13.552 6.078 1.00 91.75 241 THR A CA 1
ATOM 1947 C C . THR A 1 241 ? 9.604 12.032 5.939 1.00 91.75 241 THR A C 1
ATOM 1949 O O . THR A 1 241 ? 9.967 11.375 6.909 1.00 91.75 241 THR A O 1
ATOM 1952 N N . ALA A 1 242 ? 9.210 11.447 4.804 1.00 94.31 242 ALA A N 1
ATOM 1953 C CA . ALA A 1 242 ? 9.345 10.013 4.587 1.00 94.31 242 ALA A CA 1
ATOM 1954 C C . ALA A 1 242 ? 10.824 9.607 4.567 1.00 94.31 242 ALA A C 1
ATOM 1956 O O . ALA A 1 242 ? 11.652 10.241 3.909 1.00 94.31 242 ALA A O 1
ATOM 1957 N N . ASP A 1 243 ? 11.140 8.535 5.283 1.00 93.38 243 ASP A N 1
ATOM 1958 C CA . ASP A 1 243 ? 12.490 8.027 5.463 1.00 93.38 243 ASP A CA 1
ATOM 1959 C C . ASP A 1 243 ? 12.522 6.493 5.407 1.00 93.38 243 ASP A C 1
ATOM 1961 O O . ASP A 1 243 ? 11.532 5.822 5.091 1.00 93.38 243 ASP A O 1
ATOM 1965 N N . ASN A 1 244 ? 13.688 5.914 5.708 1.00 92.75 244 ASN A N 1
ATOM 1966 C CA . ASN A 1 244 ? 13.835 4.472 5.904 1.00 92.75 244 ASN A CA 1
ATOM 1967 C C . ASN A 1 244 ? 13.310 3.634 4.715 1.00 92.75 244 ASN A C 1
ATOM 1969 O O . ASN A 1 244 ? 12.650 2.598 4.887 1.00 92.75 244 ASN A O 1
ATOM 1973 N N . PHE A 1 245 ? 13.600 4.112 3.503 1.00 95.19 245 PHE A N 1
ATOM 1974 C CA . PHE A 1 245 ? 13.336 3.414 2.252 1.00 95.19 245 PHE A CA 1
ATOM 1975 C C . PHE A 1 245 ? 14.191 2.154 2.197 1.00 95.19 245 PHE A C 1
ATOM 1977 O O . PHE A 1 245 ? 15.413 2.228 2.077 1.00 95.19 245 PHE A O 1
ATOM 1984 N N . ARG A 1 246 ? 13.546 0.993 2.294 1.00 93.12 246 ARG A N 1
ATOM 1985 C CA . ARG A 1 246 ? 14.235 -0.296 2.383 1.00 93.12 246 ARG A CA 1
ATOM 1986 C C . ARG A 1 246 ? 13.546 -1.390 1.593 1.00 93.12 246 ARG A C 1
ATOM 1988 O O . ARG A 1 246 ? 12.329 -1.374 1.434 1.00 93.12 246 ARG A O 1
ATOM 1995 N N . ILE A 1 247 ? 14.317 -2.388 1.196 1.00 92.31 247 ILE A N 1
ATOM 1996 C CA . ILE A 1 247 ? 13.859 -3.664 0.664 1.00 92.31 247 ILE A CA 1
ATOM 1997 C C . ILE A 1 247 ? 14.159 -4.760 1.698 1.00 92.31 247 ILE A C 1
ATOM 1999 O O . ILE A 1 247 ? 15.208 -4.776 2.338 1.00 92.31 247 ILE A O 1
ATOM 2003 N N . TYR A 1 248 ? 13.232 -5.680 1.926 1.00 89.31 248 TYR A N 1
ATOM 2004 C CA . TYR A 1 248 ? 13.436 -6.779 2.874 1.00 89.31 248 TYR A CA 1
ATOM 2005 C C . TYR A 1 248 ? 12.592 -7.984 2.480 1.00 89.31 248 TYR A C 1
ATOM 2007 O O . TYR A 1 248 ? 11.569 -7.848 1.814 1.00 89.31 248 TYR A O 1
ATOM 2015 N N . LYS A 1 249 ? 12.998 -9.176 2.913 1.00 85.75 249 LYS A N 1
ATOM 2016 C CA . LYS A 1 249 ? 12.184 -10.386 2.790 1.00 85.75 249 LYS A CA 1
ATOM 2017 C C . LYS A 1 249 ? 11.830 -10.865 4.183 1.00 85.75 249 LYS A C 1
ATOM 2019 O O . LYS A 1 249 ? 12.725 -11.109 4.988 1.00 85.75 249 LYS A O 1
ATOM 2024 N N . PHE A 1 250 ? 10.537 -11.002 4.467 1.00 67.50 250 PHE A N 1
ATOM 2025 C CA . PHE A 1 250 ? 10.094 -11.504 5.762 1.00 67.50 250 PHE A CA 1
ATOM 2026 C C . PHE A 1 250 ? 10.375 -13.007 5.849 1.00 67.50 250 PHE A C 1
ATOM 2028 O O . PHE A 1 250 ? 9.563 -13.836 5.444 1.00 67.50 250 PHE A O 1
ATOM 2035 N N . VAL A 1 251 ? 11.549 -13.353 6.364 1.00 64.81 251 VAL A N 1
ATOM 2036 C CA . VAL A 1 251 ? 11.920 -14.723 6.720 1.00 64.81 251 VAL A CA 1
ATOM 2037 C C . VAL A 1 251 ? 12.033 -14.755 8.240 1.00 64.81 251 VAL A C 1
ATOM 2039 O O . VAL A 1 251 ? 12.752 -13.949 8.839 1.00 64.81 251 VAL A O 1
ATOM 2042 N N . LYS A 1 252 ? 11.237 -15.618 8.880 1.00 46.09 252 LYS A N 1
ATOM 2043 C CA . LYS A 1 252 ? 11.276 -15.802 10.335 1.00 46.09 252 LYS A CA 1
ATOM 2044 C C . LYS A 1 252 ? 12.687 -16.300 10.686 1.00 46.09 252 LYS A C 1
ATOM 2046 O O . LYS A 1 252 ? 13.168 -17.197 10.009 1.00 46.09 252 LYS A O 1
ATOM 2051 N N . GLU A 1 253 ? 13.329 -15.680 11.679 1.00 50.53 253 GLU A N 1
ATOM 2052 C CA . GLU A 1 253 ? 14.697 -15.995 12.162 1.00 50.53 253 GLU A CA 1
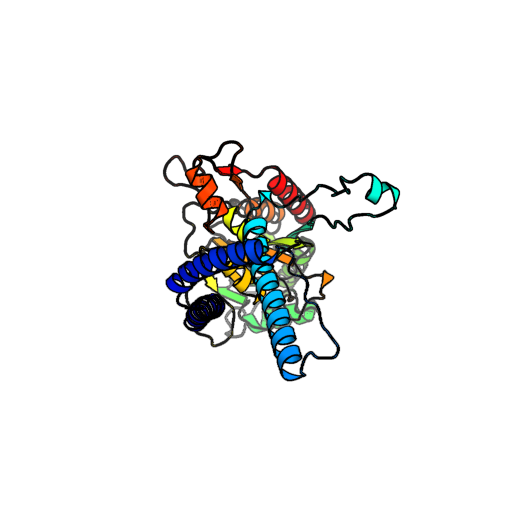ATOM 2053 C C . GLU A 1 253 ? 15.871 -15.501 11.291 1.00 50.53 253 GLU A C 1
ATOM 2055 O O . GLU A 1 253 ? 17.025 -15.787 11.593 1.00 50.53 253 GLU A O 1
ATOM 2060 N N . ASP A 1 254 ? 15.620 -14.680 10.265 1.00 50.78 254 ASP A N 1
ATOM 2061 C CA . ASP A 1 254 ? 16.673 -14.238 9.345 1.00 50.78 254 ASP A CA 1
ATOM 2062 C C . ASP A 1 254 ? 17.166 -12.796 9.575 1.00 50.78 254 ASP A C 1
ATOM 2064 O O . ASP A 1 254 ? 16.383 -11.851 9.743 1.00 50.78 254 ASP A O 1
ATOM 2068 N N . ILE A 1 255 ? 18.488 -12.620 9.483 1.00 47.31 255 ILE A N 1
ATOM 2069 C CA . ILE A 1 255 ? 19.209 -11.339 9.450 1.00 47.31 255 ILE A CA 1
ATOM 2070 C C . ILE A 1 255 ? 18.775 -10.412 8.299 1.00 47.31 255 ILE A C 1
ATOM 2072 O O . ILE A 1 255 ? 19.001 -9.210 8.385 1.00 47.31 255 ILE A O 1
ATOM 2076 N N . ARG A 1 256 ? 18.107 -10.924 7.257 1.00 51.31 256 ARG A N 1
ATOM 2077 C CA 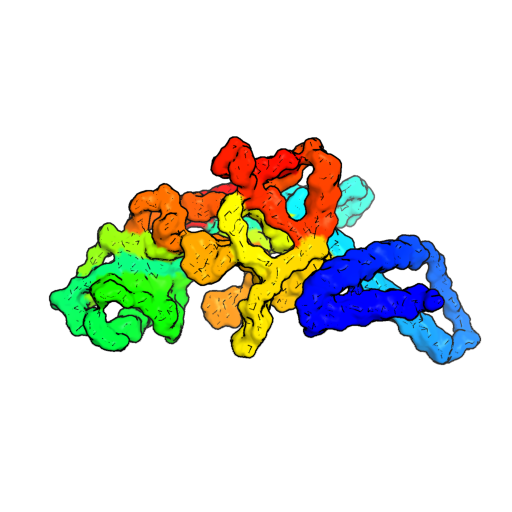. ARG A 1 256 ? 17.527 -10.163 6.129 1.00 51.31 256 ARG A CA 1
ATOM 2078 C C . ARG A 1 256 ? 16.320 -9.288 6.507 1.00 51.31 256 ARG A C 1
ATOM 2080 O O . ARG A 1 256 ? 15.805 -8.564 5.657 1.00 51.31 256 ARG A O 1
ATOM 2087 N N . ASN A 1 257 ? 15.903 -9.306 7.777 1.00 54.47 257 ASN A N 1
ATOM 2088 C CA . ASN A 1 257 ? 15.026 -8.289 8.372 1.00 54.47 257 ASN A CA 1
ATOM 2089 C C . ASN A 1 257 ? 15.777 -7.004 8.795 1.00 54.47 257 ASN A C 1
ATOM 2091 O O . ASN A 1 257 ? 15.143 -6.062 9.276 1.00 54.47 257 ASN A O 1
ATOM 2095 N N . LYS A 1 258 ? 17.111 -6.949 8.637 1.00 64.31 258 LYS A N 1
ATOM 2096 C CA . LYS A 1 258 ? 17.911 -5.720 8.765 1.00 64.31 258 LYS A CA 1
ATOM 2097 C C . LYS A 1 258 ? 17.608 -4.754 7.612 1.00 64.31 258 LYS A C 1
ATOM 2099 O O . LYS A 1 258 ? 17.083 -5.149 6.574 1.00 64.31 258 LYS A O 1
ATOM 2104 N N . PHE A 1 259 ? 17.898 -3.472 7.824 1.00 73.94 259 PHE A N 1
ATOM 2105 C CA . PHE A 1 259 ? 17.755 -2.442 6.798 1.00 73.94 259 PHE A CA 1
ATOM 2106 C C . PHE A 1 259 ? 18.642 -2.771 5.589 1.00 73.94 259 PHE A C 1
ATOM 2108 O O . PHE A 1 259 ? 19.859 -2.805 5.736 1.00 73.94 259 PHE A O 1
ATOM 2115 N N . ASN A 1 260 ? 18.029 -2.989 4.424 1.00 85.12 260 ASN A N 1
ATOM 2116 C CA . ASN A 1 260 ? 18.710 -3.001 3.127 1.00 85.12 260 ASN A CA 1
ATOM 2117 C C . ASN A 1 260 ? 18.095 -1.852 2.317 1.00 85.12 260 ASN A C 1
ATOM 2119 O O . ASN A 1 260 ? 16.876 -1.891 2.112 1.00 85.12 260 ASN A O 1
ATOM 2123 N N . PRO A 1 261 ? 18.817 -0.789 1.939 1.00 89.62 261 PRO A N 1
ATOM 2124 C CA . PRO A 1 261 ? 18.263 0.273 1.112 1.00 89.62 261 PRO A CA 1
ATOM 2125 C C . PRO A 1 261 ? 17.698 -0.251 -0.215 1.00 89.62 261 PRO A C 1
ATOM 2127 O O . PRO A 1 261 ? 18.016 -1.327 -0.718 1.00 89.62 261 PRO A O 1
ATOM 2130 N N . VAL A 1 262 ? 16.783 0.527 -0.787 1.00 92.44 262 VAL A N 1
ATOM 2131 C CA . VAL A 1 262 ? 16.188 0.196 -2.086 1.00 92.44 262 VAL A CA 1
ATOM 2132 C C . VAL A 1 262 ? 17.279 0.263 -3.170 1.00 92.44 262 VAL A C 1
ATOM 2134 O O . VAL A 1 262 ? 17.931 1.303 -3.284 1.00 92.44 262 VAL A O 1
ATOM 2137 N N . PRO A 1 263 ? 17.481 -0.799 -3.979 1.00 91.38 263 PRO A N 1
ATOM 2138 C CA . PRO A 1 263 ? 18.425 -0.766 -5.092 1.00 91.38 263 PRO A CA 1
ATOM 2139 C C . PRO A 1 263 ? 18.098 0.361 -6.068 1.00 91.38 263 PRO A C 1
ATOM 2141 O O . PRO A 1 263 ? 16.929 0.594 -6.370 1.00 91.38 263 PRO A O 1
ATOM 2144 N N . HIS A 1 264 ? 19.126 1.023 -6.596 1.00 90.75 264 HIS A N 1
ATOM 2145 C CA . HIS A 1 264 ? 18.939 2.087 -7.580 1.00 90.75 264 HIS A CA 1
ATOM 2146 C C . HIS A 1 264 ? 18.707 1.542 -8.986 1.00 90.75 264 HIS A C 1
ATOM 2148 O O . HIS A 1 264 ? 18.024 2.196 -9.762 1.00 90.75 264 HIS A O 1
ATOM 2154 N N . ALA A 1 265 ? 19.250 0.373 -9.322 1.00 88.94 265 ALA A N 1
ATOM 2155 C CA . ALA A 1 265 ? 19.051 -0.231 -10.635 1.00 88.94 265 ALA A CA 1
ATOM 2156 C C . ALA A 1 265 ? 17.656 -0.898 -10.738 1.00 88.94 265 ALA A C 1
ATOM 2158 O O . ALA A 1 265 ? 17.314 -1.718 -9.873 1.00 88.94 265 ALA A O 1
ATOM 2159 N N . PRO A 1 266 ? 16.849 -0.608 -11.781 1.00 90.06 266 PRO A N 1
ATOM 2160 C CA . PRO A 1 266 ? 15.520 -1.201 -11.966 1.00 90.06 266 PRO A CA 1
ATOM 2161 C C . PRO A 1 266 ? 15.510 -2.733 -11.966 1.00 90.06 266 PRO A C 1
ATOM 2163 O O . PRO A 1 266 ? 14.697 -3.349 -11.269 1.00 90.06 266 PRO A O 1
ATOM 2166 N N . SER A 1 267 ? 16.454 -3.351 -12.680 1.00 88.06 267 SER A N 1
ATOM 2167 C CA . SER A 1 267 ? 16.608 -4.810 -12.775 1.00 88.06 267 SER A CA 1
ATOM 2168 C C . SER A 1 267 ? 16.842 -5.468 -11.420 1.00 88.06 267 SER A C 1
ATOM 2170 O O . SER A 1 267 ? 16.301 -6.537 -11.130 1.00 88.06 267 SER A O 1
ATOM 2172 N N . MET A 1 268 ? 17.575 -4.797 -10.532 1.00 87.25 268 MET A N 1
ATOM 2173 C CA . MET A 1 268 ? 17.827 -5.287 -9.181 1.00 87.25 268 MET A CA 1
ATOM 2174 C C . MET A 1 268 ? 16.577 -5.319 -8.339 1.00 87.25 268 MET A C 1
ATOM 2176 O O . MET A 1 268 ? 16.319 -6.308 -7.649 1.00 87.25 268 MET A O 1
ATOM 2180 N N . LEU A 1 269 ? 15.788 -4.256 -8.406 1.00 92.31 269 LEU A N 1
ATOM 2181 C CA . LEU A 1 269 ? 14.546 -4.203 -7.667 1.00 92.31 269 LEU A CA 1
ATOM 2182 C C . LEU A 1 269 ? 13.521 -5.209 -8.226 1.00 92.31 269 LEU A C 1
ATOM 2184 O O . LEU A 1 269 ? 12.878 -5.904 -7.435 1.00 92.31 269 LEU A O 1
ATOM 2188 N N . LEU A 1 270 ? 13.447 -5.394 -9.552 1.00 92.88 270 LEU A N 1
ATOM 2189 C CA . LEU A 1 270 ? 12.625 -6.447 -10.164 1.00 92.88 270 LEU A CA 1
ATOM 2190 C C . LEU A 1 270 ? 13.035 -7.844 -9.676 1.00 92.88 270 LEU A C 1
ATOM 2192 O O . LEU A 1 270 ? 12.188 -8.594 -9.190 1.00 92.88 270 LEU A O 1
ATOM 2196 N N . LYS A 1 271 ? 14.334 -8.177 -9.689 1.00 89.69 271 LYS A N 1
ATOM 2197 C CA . LYS A 1 271 ? 14.848 -9.461 -9.170 1.00 89.69 271 LYS A CA 1
ATOM 2198 C C . LYS A 1 271 ? 14.465 -9.697 -7.703 1.00 89.69 271 LYS A C 1
ATOM 2200 O O . LYS A 1 271 ? 14.213 -10.837 -7.305 1.00 89.69 271 LYS A O 1
ATOM 2205 N N . ARG A 1 272 ? 14.397 -8.641 -6.880 1.00 91.25 272 ARG A N 1
ATOM 2206 C CA . ARG A 1 272 ? 13.919 -8.727 -5.487 1.00 91.25 272 ARG A CA 1
ATOM 2207 C C . ARG A 1 272 ? 12.410 -9.011 -5.437 1.00 91.25 272 ARG A C 1
ATOM 2209 O O . ARG A 1 272 ? 12.008 -9.942 -4.739 1.00 91.25 272 ARG A O 1
ATOM 2216 N N . PHE A 1 273 ? 11.584 -8.300 -6.205 1.00 93.12 273 PHE A N 1
ATOM 2217 C CA . PHE A 1 273 ? 10.136 -8.558 -6.269 1.00 93.12 273 PHE A CA 1
ATOM 2218 C C . PHE A 1 273 ? 9.785 -9.936 -6.853 1.00 93.12 273 PHE A C 1
ATOM 2220 O O . PHE A 1 273 ? 8.842 -10.580 -6.389 1.00 93.12 273 PHE A O 1
ATOM 2227 N N . ASN A 1 274 ? 10.575 -10.450 -7.799 1.00 91.00 274 ASN A N 1
ATOM 2228 C CA . ASN A 1 274 ? 10.427 -11.810 -8.325 1.00 91.00 274 ASN A CA 1
ATOM 2229 C C . ASN A 1 274 ? 10.645 -12.881 -7.247 1.00 91.00 274 ASN A C 1
ATOM 2231 O O . ASN A 1 274 ? 10.085 -13.966 -7.351 1.00 91.00 274 ASN A O 1
ATOM 2235 N N . LYS A 1 275 ? 11.393 -12.552 -6.186 1.00 88.62 275 LYS A N 1
ATOM 2236 C CA . LYS A 1 275 ? 11.677 -13.420 -5.034 1.00 88.62 275 LYS A CA 1
ATOM 2237 C C . LYS A 1 275 ? 10.853 -13.058 -3.790 1.00 88.62 275 LYS A C 1
ATOM 2239 O O . LYS A 1 275 ? 11.288 -13.377 -2.677 1.00 88.62 275 LYS A O 1
ATOM 2244 N N . ASP A 1 276 ? 9.719 -12.382 -3.969 1.00 87.81 276 ASP A N 1
ATOM 2245 C CA . ASP A 1 276 ? 8.755 -11.997 -2.925 1.00 87.81 276 ASP A CA 1
ATOM 2246 C C . ASP A 1 276 ? 9.342 -11.105 -1.820 1.00 87.81 276 ASP A C 1
ATOM 2248 O O . ASP A 1 276 ? 8.999 -11.219 -0.641 1.00 87.81 276 ASP A O 1
ATOM 2252 N N . TRP A 1 277 ? 10.277 -10.225 -2.182 1.00 91.50 277 TRP A N 1
ATOM 2253 C CA . TRP A 1 277 ? 10.712 -9.161 -1.281 1.00 91.50 277 TRP A CA 1
ATOM 2254 C C . TRP A 1 277 ? 9.661 -8.047 -1.227 1.00 91.50 277 TRP A C 1
ATOM 2256 O O . TRP A 1 277 ? 8.949 -7.788 -2.198 1.00 91.50 277 TRP A O 1
ATOM 2266 N N . CYS A 1 278 ? 9.607 -7.354 -0.094 1.00 93.06 278 CYS A N 1
ATOM 2267 C CA . CYS A 1 278 ? 8.751 -6.203 0.144 1.00 93.06 278 CYS A CA 1
ATOM 2268 C C . CYS A 1 278 ? 9.598 -4.934 0.216 1.00 93.06 278 CYS A C 1
ATOM 2270 O O . CYS A 1 278 ? 10.638 -4.904 0.879 1.00 93.06 278 CYS A O 1
ATOM 2272 N N . LEU A 1 279 ? 9.116 -3.862 -0.399 1.00 96.00 279 LEU A N 1
ATOM 2273 C CA . LEU A 1 279 ? 9.631 -2.519 -0.178 1.00 96.00 279 LEU A CA 1
ATOM 2274 C C . LEU A 1 279 ? 8.866 -1.881 0.984 1.00 96.00 279 LEU A C 1
ATOM 2276 O O . LEU A 1 279 ? 7.652 -2.036 1.119 1.00 96.00 279 LEU A O 1
ATOM 2280 N N . GLY A 1 280 ? 9.591 -1.190 1.856 1.00 95.31 280 GLY A N 1
ATOM 2281 C CA . GLY A 1 280 ? 9.065 -0.492 3.016 1.00 95.31 280 GLY A CA 1
ATOM 2282 C C . GLY A 1 280 ? 9.549 0.942 3.087 1.00 95.31 280 GLY A C 1
ATOM 2283 O O . GLY A 1 280 ? 10.729 1.197 2.870 1.00 95.31 280 GLY A O 1
ATOM 2284 N N . VAL A 1 281 ? 8.658 1.851 3.470 1.00 95.94 281 VAL A N 1
ATOM 2285 C CA . VAL A 1 281 ? 8.992 3.251 3.770 1.00 95.94 281 VAL A CA 1
ATOM 2286 C C . VAL A 1 281 ? 8.454 3.582 5.152 1.00 95.94 281 VAL A C 1
ATOM 2288 O O . VAL A 1 281 ? 7.338 3.184 5.498 1.00 95.94 281 VAL A O 1
ATOM 2291 N N . ASN A 1 282 ? 9.277 4.263 5.945 1.00 94.62 282 ASN A N 1
ATOM 2292 C CA . ASN A 1 282 ? 9.153 4.436 7.388 1.00 94.62 282 ASN A CA 1
ATOM 2293 C C . ASN A 1 282 ? 9.198 3.096 8.177 1.00 94.62 282 ASN A C 1
ATOM 2295 O O . ASN A 1 282 ? 8.921 1.996 7.658 1.00 94.62 282 ASN A O 1
ATOM 2299 N N . PRO A 1 283 ? 9.613 3.116 9.455 1.00 88.50 283 PRO A N 1
ATOM 2300 C CA . PRO A 1 283 ? 9.537 1.951 10.337 1.00 88.50 283 PRO A CA 1
ATOM 2301 C C . PRO A 1 283 ? 8.106 1.410 10.523 1.00 88.50 283 PRO A C 1
ATOM 2303 O O . PRO A 1 283 ? 7.112 2.113 10.367 1.00 88.50 283 PRO A O 1
ATOM 2306 N N . LYS A 1 284 ? 7.986 0.122 10.874 1.00 84.06 284 LYS A N 1
ATOM 2307 C CA . LYS A 1 284 ? 6.690 -0.440 11.293 1.00 84.06 284 LYS A CA 1
ATOM 2308 C C . LYS A 1 284 ? 6.314 0.168 12.648 1.00 84.06 284 LYS A C 1
ATOM 2310 O O . LYS A 1 284 ? 7.170 0.251 13.520 1.00 84.06 284 LYS A O 1
ATOM 2315 N N . GLY A 1 285 ? 5.051 0.554 12.818 1.00 83.12 285 GLY A N 1
ATOM 2316 C CA . GLY A 1 285 ? 4.571 1.230 14.031 1.00 83.12 285 GLY A CA 1
ATOM 2317 C C . GLY A 1 285 ? 4.753 2.749 14.008 1.00 83.12 285 GLY A C 1
ATOM 2318 O O . GLY A 1 285 ? 4.224 3.432 14.881 1.00 83.12 285 GLY A O 1
ATOM 2319 N N . SER A 1 286 ? 5.439 3.293 12.997 1.00 89.56 286 SER A N 1
ATOM 2320 C CA . SER A 1 286 ? 5.429 4.732 12.746 1.00 89.56 286 SER A CA 1
ATOM 2321 C C . SER A 1 286 ? 4.008 5.220 12.441 1.00 89.56 286 SER A C 1
ATOM 2323 O O . SER A 1 286 ? 3.212 4.455 11.892 1.00 89.56 286 SER A O 1
ATOM 2325 N N . PRO A 1 287 ? 3.692 6.499 12.724 1.00 92.81 287 PRO A N 1
ATOM 2326 C CA . PRO A 1 287 ? 2.351 7.040 12.505 1.00 92.81 287 PRO A CA 1
ATOM 2327 C C . PRO A 1 287 ? 1.825 6.919 11.072 1.00 92.81 287 PRO A C 1
ATOM 2329 O O . PRO A 1 287 ? 0.618 6.867 10.847 1.00 92.81 287 PRO A O 1
ATOM 2332 N N . LEU A 1 288 ? 2.750 6.881 10.118 1.00 95.31 288 LEU A N 1
ATOM 2333 C CA . LEU A 1 288 ? 2.522 6.672 8.700 1.00 95.31 288 LEU A CA 1
ATOM 2334 C C . LEU A 1 288 ? 3.608 5.720 8.209 1.00 95.31 288 LEU A C 1
ATOM 2336 O O . LEU A 1 288 ? 4.791 6.011 8.399 1.00 95.31 288 LEU A O 1
ATOM 2340 N N . CYS A 1 289 ? 3.246 4.609 7.576 1.00 95.38 289 CYS A N 1
ATOM 2341 C CA . CYS A 1 289 ? 4.218 3.751 6.901 1.00 95.38 289 CYS A CA 1
ATOM 2342 C C . CYS A 1 289 ? 3.637 3.147 5.629 1.00 95.38 289 CYS A C 1
ATOM 2344 O O . CYS A 1 289 ? 2.423 3.001 5.512 1.00 95.38 289 CYS A O 1
ATOM 2346 N N . TYR A 1 290 ? 4.517 2.814 4.687 1.00 97.75 290 TYR A N 1
ATOM 2347 C CA . TYR A 1 290 ? 4.133 2.307 3.374 1.00 97.75 290 TYR A CA 1
ATOM 2348 C C . TYR A 1 290 ? 4.746 0.942 3.113 1.00 97.75 290 TYR A C 1
ATOM 2350 O O . TYR A 1 290 ? 5.875 0.672 3.545 1.00 97.75 290 TYR A O 1
ATOM 2358 N N . ARG A 1 291 ? 4.030 0.111 2.352 1.00 96.75 291 ARG A N 1
ATOM 2359 C CA . ARG A 1 291 ? 4.513 -1.187 1.867 1.00 96.75 291 ARG A CA 1
ATOM 2360 C C . ARG A 1 291 ? 4.176 -1.386 0.404 1.00 96.75 291 ARG A C 1
ATOM 2362 O O . ARG A 1 291 ? 3.099 -1.015 -0.038 1.00 96.75 291 ARG A O 1
ATOM 2369 N N . LEU A 1 292 ? 5.106 -1.974 -0.339 1.00 98.12 292 LEU A N 1
ATOM 2370 C CA . LEU A 1 292 ? 4.922 -2.332 -1.742 1.00 98.12 292 LEU A CA 1
ATOM 2371 C C . LEU A 1 292 ? 5.429 -3.756 -1.955 1.00 98.12 292 LEU A C 1
ATOM 2373 O O . LEU A 1 292 ? 6.583 -4.044 -1.636 1.00 98.12 292 LEU A O 1
ATOM 2377 N N . TYR A 1 293 ? 4.573 -4.656 -2.436 1.00 96.81 293 TYR A N 1
ATOM 2378 C CA . TYR A 1 293 ? 4.923 -6.070 -2.603 1.00 96.81 293 TYR A CA 1
ATOM 2379 C C . TYR A 1 293 ? 3.933 -6.823 -3.502 1.00 96.81 293 TYR A C 1
ATOM 2381 O O . TYR A 1 293 ? 2.877 -6.312 -3.875 1.00 96.81 293 TYR A O 1
ATOM 2389 N N . VAL A 1 294 ? 4.284 -8.062 -3.847 1.00 96.00 294 VAL A N 1
ATOM 2390 C CA . VAL A 1 294 ? 3.411 -8.990 -4.578 1.00 96.00 294 VAL A CA 1
ATOM 2391 C C . VAL A 1 294 ? 2.534 -9.738 -3.573 1.00 96.00 294 VAL A C 1
ATOM 2393 O O . VAL A 1 294 ? 3.038 -10.462 -2.715 1.00 96.00 294 VAL A O 1
ATOM 2396 N N . LYS A 1 295 ? 1.213 -9.578 -3.660 1.00 94.88 295 LYS A N 1
ATOM 2397 C CA . LYS A 1 295 ? 0.254 -10.217 -2.756 1.00 94.88 295 LYS A CA 1
ATOM 2398 C C . LYS A 1 295 ? -0.166 -11.573 -3.324 1.00 94.88 295 LYS A C 1
ATOM 2400 O O . LYS A 1 295 ? -1.016 -11.656 -4.205 1.00 94.88 295 LYS A O 1
ATOM 2405 N N . THR A 1 296 ? 0.444 -12.625 -2.786 1.00 93.38 296 THR A N 1
ATOM 2406 C CA . THR A 1 296 ? 0.230 -14.032 -3.178 1.00 93.38 296 THR A CA 1
ATOM 2407 C C . THR A 1 296 ? -0.361 -14.888 -2.060 1.00 93.38 296 THR A C 1
ATOM 2409 O O . THR A 1 296 ? -0.589 -16.076 -2.254 1.00 93.38 296 THR A O 1
ATOM 2412 N N . THR A 1 297 ? -0.602 -14.307 -0.881 1.00 89.88 297 THR A N 1
ATOM 2413 C CA . THR A 1 297 ? -1.152 -15.012 0.285 1.00 89.88 297 THR A CA 1
ATOM 2414 C C . THR A 1 297 ? -2.289 -14.239 0.944 1.00 89.88 297 THR A C 1
ATOM 2416 O O . THR A 1 297 ? -2.324 -13.005 0.903 1.00 89.88 297 THR A O 1
ATOM 2419 N N . ASP A 1 298 ? -3.217 -14.962 1.564 1.00 85.19 298 ASP A N 1
ATOM 2420 C CA . ASP A 1 298 ? -4.327 -14.405 2.334 1.00 85.19 298 ASP A CA 1
ATOM 2421 C C . ASP A 1 298 ? -3.888 -13.912 3.733 1.00 85.19 298 ASP A C 1
ATOM 2423 O O . ASP A 1 298 ? -2.709 -13.925 4.106 1.00 85.19 298 ASP A O 1
ATOM 2427 N N . SER A 1 299 ? -4.851 -13.460 4.539 1.00 77.06 299 SER A N 1
ATOM 2428 C CA . SER A 1 299 ? -4.635 -12.975 5.912 1.00 77.06 299 SER A CA 1
ATOM 2429 C C . SER A 1 299 ? -4.112 -14.059 6.879 1.00 77.06 299 SER A C 1
ATOM 2431 O O . SER A 1 299 ? -3.461 -13.733 7.884 1.00 77.06 299 SER A O 1
ATOM 2433 N N . ASN A 1 300 ? -4.325 -15.338 6.549 1.00 75.50 300 ASN A N 1
ATOM 2434 C CA . ASN A 1 300 ? -3.855 -16.530 7.260 1.00 75.50 300 ASN A CA 1
ATOM 2435 C C . ASN A 1 300 ? -2.543 -17.094 6.685 1.00 75.50 300 ASN A C 1
ATOM 2437 O O . ASN A 1 300 ? -2.098 -18.163 7.112 1.00 75.50 300 ASN A O 1
ATOM 2441 N N . LYS A 1 301 ? -1.901 -16.363 5.761 1.00 81.00 301 LYS A N 1
ATOM 2442 C CA . LYS A 1 301 ? -0.677 -16.759 5.047 1.00 81.00 301 LYS A CA 1
ATOM 2443 C C . LYS A 1 301 ? -0.851 -18.001 4.166 1.00 81.00 301 LYS A C 1
ATOM 2445 O O . LYS A 1 301 ? 0.142 -18.643 3.830 1.00 81.00 301 LYS A O 1
ATOM 2450 N N . GLN A 1 302 ? -2.082 -18.342 3.799 1.00 86.69 302 GLN A N 1
ATOM 2451 C CA . GLN A 1 302 ? -2.352 -19.392 2.826 1.00 86.69 302 GLN A CA 1
ATOM 2452 C C . GLN A 1 302 ? -2.139 -18.850 1.411 1.00 86.69 302 GLN A C 1
ATOM 2454 O O . GLN A 1 302 ? -2.476 -17.688 1.164 1.00 86.69 302 GLN A O 1
ATOM 2459 N N . PRO A 1 303 ? -1.571 -19.641 0.486 1.00 91.62 303 PRO A N 1
ATOM 2460 C CA . PRO A 1 303 ? -1.446 -19.246 -0.912 1.00 91.62 303 PRO A CA 1
ATOM 2461 C C . PRO A 1 303 ? -2.802 -18.872 -1.515 1.00 91.62 303 PRO A C 1
ATOM 2463 O O . PRO A 1 303 ? -3.791 -19.575 -1.324 1.00 91.62 303 PRO A O 1
ATOM 2466 N N . LEU A 1 304 ? -2.831 -17.768 -2.255 1.00 92.56 304 LEU A N 1
ATOM 2467 C CA . LEU A 1 304 ? -3.982 -17.359 -3.048 1.00 92.56 304 LEU A CA 1
ATOM 2468 C C . LEU A 1 304 ? -3.971 -18.066 -4.411 1.00 92.56 304 LEU A C 1
ATOM 2470 O O . LEU A 1 304 ? -2.882 -18.309 -4.953 1.00 92.56 304 LEU A O 1
ATOM 2474 N N . PRO A 1 305 ? -5.151 -18.321 -5.004 1.00 93.38 305 PRO A N 1
ATOM 2475 C CA . PRO A 1 305 ? -5.260 -18.702 -6.409 1.00 93.38 305 PRO A CA 1
ATOM 2476 C C . PRO A 1 305 ? -4.557 -17.691 -7.329 1.00 93.38 305 PRO A C 1
ATOM 2478 O O . PRO A 1 305 ? -4.503 -16.498 -7.015 1.00 93.38 305 PRO A O 1
ATOM 2481 N N . LEU A 1 306 ? -4.010 -18.149 -8.460 1.00 89.38 306 LEU A N 1
ATOM 2482 C CA . LEU A 1 306 ? -3.212 -17.314 -9.377 1.00 89.38 306 LEU A CA 1
ATOM 2483 C C . LEU A 1 306 ? -3.992 -16.092 -9.885 1.00 89.38 306 LEU A C 1
ATOM 2485 O O . LEU A 1 306 ? -3.436 -15.010 -10.037 1.00 89.38 306 LEU A O 1
ATOM 2489 N N . GLU A 1 307 ? -5.291 -16.244 -10.110 1.00 88.94 307 GLU A N 1
ATOM 2490 C CA . GLU A 1 307 ? -6.211 -15.191 -10.531 1.00 88.94 307 GLU A CA 1
ATOM 2491 C C . GLU A 1 307 ? -6.414 -14.088 -9.479 1.00 88.94 307 GLU A C 1
ATOM 2493 O O . GLU A 1 307 ? -6.827 -12.978 -9.819 1.00 88.94 307 GLU A O 1
ATOM 2498 N N . GLU A 1 308 ? -6.094 -14.369 -8.213 1.00 92.81 308 GLU A N 1
ATOM 2499 C CA . GLU A 1 308 ? -6.129 -13.405 -7.113 1.00 92.81 308 GLU A CA 1
ATOM 2500 C C . GLU A 1 308 ? -4.760 -12.770 -6.829 1.00 92.81 308 GLU A C 1
ATOM 2502 O O . GLU A 1 308 ? -4.658 -11.867 -5.983 1.00 92.81 308 GLU A O 1
ATOM 2507 N N . HIS A 1 309 ? -3.703 -13.209 -7.525 1.00 94.50 309 HIS A N 1
ATOM 2508 C CA . HIS A 1 309 ? -2.386 -12.586 -7.422 1.00 94.50 309 HIS A CA 1
ATOM 2509 C C . HIS A 1 309 ? -2.449 -11.165 -7.966 1.00 94.50 309 HIS A C 1
ATOM 2511 O O . HIS A 1 309 ? -3.067 -10.867 -8.989 1.00 94.50 309 HIS A O 1
ATOM 2517 N N . ARG A 1 310 ? -1.794 -10.264 -7.247 1.00 96.62 310 ARG A N 1
ATOM 2518 C CA . ARG A 1 310 ? -1.835 -8.830 -7.525 1.00 96.62 310 ARG A CA 1
ATOM 2519 C C . ARG A 1 310 ? -0.616 -8.142 -6.952 1.00 96.62 310 ARG A C 1
ATOM 2521 O O . ARG A 1 310 ? 0.018 -8.638 -6.020 1.00 96.62 310 ARG A O 1
ATOM 2528 N N . LEU A 1 311 ? -0.309 -6.974 -7.490 1.00 97.75 311 LEU A N 1
ATOM 2529 C CA . LEU A 1 311 ? 0.673 -6.075 -6.899 1.00 97.75 311 LEU A CA 1
ATOM 2530 C C . LEU A 1 311 ? -0.052 -5.166 -5.919 1.00 97.75 311 LEU A C 1
ATOM 2532 O O . LEU A 1 311 ? -1.155 -4.708 -6.207 1.00 97.75 311 LEU A O 1
ATOM 2536 N N . ARG A 1 312 ? 0.545 -4.914 -4.759 1.00 98.12 312 ARG A N 1
ATOM 2537 C CA . ARG A 1 312 ? -0.102 -4.145 -3.704 1.00 98.12 312 ARG A CA 1
ATOM 2538 C C . ARG A 1 312 ? 0.765 -2.990 -3.236 1.00 98.12 312 ARG A C 1
ATOM 2540 O O . ARG A 1 312 ? 1.960 -3.161 -3.003 1.00 98.12 312 ARG A O 1
ATOM 2547 N N . VAL A 1 313 ? 0.119 -1.842 -3.053 1.00 98.31 313 VAL A N 1
ATOM 2548 C CA . VAL A 1 313 ? 0.658 -0.667 -2.364 1.00 98.31 313 VAL A CA 1
ATOM 2549 C C . VAL A 1 313 ? -0.210 -0.400 -1.141 1.00 98.31 313 VAL A C 1
ATOM 2551 O O . VAL A 1 313 ? -1.415 -0.207 -1.275 1.00 98.31 313 VAL A O 1
ATOM 2554 N N . GLU A 1 314 ? 0.386 -0.388 0.042 1.00 97.31 314 GLU A N 1
ATOM 2555 C CA . GLU A 1 314 ? -0.310 -0.203 1.314 1.00 97.31 314 GLU A CA 1
ATOM 2556 C C . GLU A 1 314 ? 0.173 1.054 2.021 1.00 97.31 314 GLU A C 1
ATOM 2558 O O . GLU A 1 314 ? 1.350 1.422 1.936 1.00 97.31 314 GLU A O 1
ATOM 2563 N N . VAL A 1 315 ? -0.736 1.663 2.775 1.00 97.44 315 VAL A N 1
ATOM 2564 C CA . VAL A 1 315 ? -0.427 2.666 3.784 1.00 97.44 315 VAL A CA 1
ATOM 2565 C C . VAL A 1 315 ? -1.074 2.277 5.107 1.00 97.44 315 VAL A C 1
ATOM 2567 O O . VAL A 1 315 ? -2.273 2.006 5.173 1.00 97.44 315 VAL A O 1
ATOM 2570 N N . THR A 1 316 ? -0.283 2.280 6.173 1.00 97.06 316 THR A N 1
ATOM 2571 C CA . THR A 1 316 ? -0.774 2.152 7.545 1.00 97.06 316 THR A CA 1
ATOM 2572 C C . THR A 1 316 ? -0.784 3.525 8.201 1.00 97.06 316 THR A C 1
ATOM 2574 O O . THR A 1 316 ? 0.212 4.252 8.141 1.00 97.06 316 THR A O 1
ATOM 2577 N N . LEU A 1 317 ? -1.891 3.856 8.858 1.00 95.88 317 LEU A N 1
ATOM 2578 C CA . LEU A 1 317 ? -2.118 5.117 9.554 1.00 95.88 317 LEU A CA 1
ATOM 2579 C C . LEU A 1 317 ? -2.516 4.840 11.001 1.00 95.88 317 LEU A C 1
ATOM 2581 O O . LEU A 1 317 ? -3.347 3.965 11.248 1.00 95.88 317 LEU A O 1
ATOM 2585 N N . ASN A 1 318 ? -1.971 5.612 11.939 1.00 90.31 318 ASN A N 1
ATOM 2586 C CA . ASN A 1 318 ? -2.458 5.650 13.319 1.00 90.31 318 ASN A CA 1
ATOM 2587 C C . ASN A 1 318 ? -3.231 6.941 13.626 1.00 90.31 318 ASN A C 1
ATOM 2589 O O . ASN A 1 318 ? -3.244 7.879 12.825 1.00 90.31 318 ASN A O 1
ATOM 2593 N N . ASN A 1 319 ? -3.805 7.013 14.829 1.00 78.25 319 ASN A N 1
ATOM 2594 C CA . ASN A 1 319 ? -4.504 8.193 15.352 1.00 78.25 319 ASN A CA 1
ATOM 2595 C C . ASN A 1 319 ? -3.755 9.521 15.169 1.00 78.25 319 ASN A C 1
ATOM 2597 O O . ASN A 1 319 ? -4.385 10.549 14.936 1.00 78.25 319 ASN A O 1
ATOM 2601 N N . GLY A 1 320 ? -2.421 9.519 15.240 1.00 82.19 320 GLY A N 1
ATOM 2602 C CA . GLY A 1 320 ? -1.600 10.719 15.059 1.00 82.19 320 GLY A CA 1
ATOM 2603 C C . GLY A 1 320 ? -1.551 11.239 13.618 1.00 82.19 320 GLY A C 1
ATOM 2604 O O . GLY A 1 320 ? -1.026 12.326 13.384 1.00 82.19 320 GLY A O 1
ATOM 2605 N N . ARG A 1 321 ? -2.068 10.481 12.642 1.00 88.12 321 ARG A N 1
ATOM 2606 C CA . ARG A 1 321 ? -2.040 10.816 11.208 1.00 88.12 321 ARG A CA 1
ATOM 2607 C C . ARG A 1 321 ? -3.396 10.884 10.535 1.00 88.12 321 ARG A C 1
ATOM 2609 O O . ARG A 1 321 ? -3.460 11.209 9.350 1.00 88.12 321 ARG A O 1
ATOM 2616 N N . PHE A 1 322 ? -4.479 10.630 11.256 1.00 87.12 322 PHE A N 1
ATOM 2617 C CA . PHE A 1 322 ? -5.804 10.892 10.716 1.00 87.12 322 PHE A CA 1
ATOM 2618 C C . PHE A 1 322 ? -5.986 12.394 10.482 1.00 87.12 322 PHE A C 1
ATOM 2620 O O . PHE A 1 322 ? -5.896 13.200 11.402 1.00 87.12 322 PHE A O 1
ATOM 2627 N N . GLU A 1 323 ? -6.262 12.782 9.231 1.00 83.56 323 GLU A N 1
ATOM 2628 C CA . GLU A 1 323 ? -6.590 14.178 8.894 1.00 83.56 323 GLU A CA 1
ATOM 2629 C C . GLU A 1 323 ? -7.934 14.623 9.501 1.00 83.56 323 GLU A C 1
ATOM 2631 O O . GLU A 1 323 ? -8.242 15.814 9.547 1.00 83.56 323 GLU A O 1
ATOM 2636 N N . VAL A 1 324 ? -8.765 13.668 9.924 1.00 85.56 324 VAL A N 1
ATOM 2637 C CA . VAL A 1 324 ? -10.067 13.916 10.548 1.00 85.56 324 VAL A CA 1
ATOM 2638 C C . VAL A 1 324 ? -9.935 13.908 12.067 1.00 85.56 324 VAL A C 1
ATOM 2640 O O . VAL A 1 324 ? -9.152 13.142 12.618 1.00 85.56 324 VAL A O 1
ATOM 2643 N N . LYS A 1 325 ? -10.715 14.755 12.749 1.00 88.12 325 LYS A N 1
ATOM 2644 C CA . LYS A 1 325 ? -10.755 14.805 14.222 1.00 88.12 325 LYS A CA 1
ATOM 2645 C C . LYS A 1 325 ? -11.669 13.741 14.831 1.00 88.12 325 LYS A C 1
ATOM 2647 O O . LYS A 1 325 ? -11.395 13.258 15.921 1.00 88.12 325 LYS A O 1
ATOM 2652 N N . ASP A 1 326 ? -12.755 13.413 14.138 1.00 93.19 326 ASP A N 1
ATOM 2653 C CA . ASP A 1 326 ? -13.703 12.386 14.561 1.00 93.19 326 ASP A CA 1
ATOM 2654 C C . ASP A 1 326 ? -13.230 11.012 14.072 1.00 93.19 326 ASP A C 1
ATOM 2656 O O . ASP A 1 326 ? -13.144 10.771 12.866 1.00 93.19 326 ASP A O 1
ATOM 2660 N N . HIS A 1 327 ? -12.883 10.135 15.014 1.00 94.69 327 HIS A N 1
ATOM 2661 C CA . HIS A 1 327 ? -12.403 8.772 14.753 1.00 94.69 327 HIS A CA 1
ATOM 2662 C C . HIS A 1 327 ? -13.475 7.714 15.037 1.00 94.69 327 HIS A C 1
ATOM 2664 O O . HIS A 1 327 ? -13.149 6.539 15.179 1.00 94.69 327 HIS A O 1
ATOM 2670 N N . SER A 1 328 ? -14.741 8.111 15.166 1.00 95.44 328 SER A N 1
ATOM 2671 C CA . SER A 1 328 ? -15.851 7.193 15.416 1.00 95.44 328 SER A CA 1
ATOM 2672 C C . SER A 1 328 ? -16.090 6.228 14.248 1.00 95.44 328 SER A C 1
ATOM 2674 O O . SER A 1 328 ? -15.700 6.476 13.102 1.00 95.44 328 SER A O 1
ATOM 2676 N N . ILE A 1 329 ? -16.798 5.130 14.533 1.00 95.94 329 ILE A N 1
ATOM 2677 C CA . ILE A 1 329 ? -17.280 4.187 13.509 1.00 95.94 329 ILE A CA 1
ATOM 2678 C C . ILE A 1 329 ? -18.167 4.909 12.477 1.00 95.94 329 ILE A C 1
ATOM 2680 O O . ILE A 1 329 ? -18.133 4.580 11.291 1.00 95.94 329 ILE A O 1
ATOM 2684 N N . GLU A 1 330 ? -18.924 5.924 12.905 1.00 94.81 330 GLU A N 1
ATOM 2685 C CA . GLU A 1 330 ? -19.810 6.700 12.034 1.00 94.81 330 GLU A CA 1
ATOM 2686 C C . GLU A 1 330 ? -19.052 7.486 10.959 1.00 94.81 330 GLU A C 1
ATOM 2688 O O . GLU A 1 330 ? -19.531 7.600 9.831 1.00 94.81 330 GLU A O 1
ATOM 2693 N N . ASN A 1 331 ? -17.840 7.957 11.263 1.00 95.62 331 ASN A N 1
ATOM 2694 C CA . ASN A 1 331 ? -17.009 8.724 10.335 1.00 95.62 331 ASN A CA 1
ATOM 2695 C C . ASN A 1 331 ? -16.017 7.853 9.530 1.00 95.62 331 ASN A C 1
ATOM 2697 O O . ASN A 1 331 ? -15.155 8.384 8.818 1.00 95.62 331 ASN A O 1
ATOM 2701 N N . LEU A 1 332 ? -16.127 6.518 9.592 1.00 95.81 332 LEU A N 1
ATOM 2702 C CA . LEU A 1 332 ? -15.189 5.580 8.959 1.00 95.81 332 LEU A CA 1
ATOM 2703 C C . LEU A 1 332 ? -15.032 5.809 7.445 1.00 95.81 332 LEU A C 1
ATOM 2705 O O . LEU A 1 332 ? -13.909 5.800 6.939 1.00 95.81 332 LEU A O 1
ATOM 2709 N N . ALA A 1 333 ? -16.110 6.124 6.722 1.00 96.50 333 ALA A N 1
ATOM 2710 C CA . ALA A 1 333 ? -16.047 6.457 5.295 1.00 96.50 333 ALA A CA 1
ATOM 2711 C C . ALA A 1 333 ? -15.084 7.619 4.990 1.00 96.50 33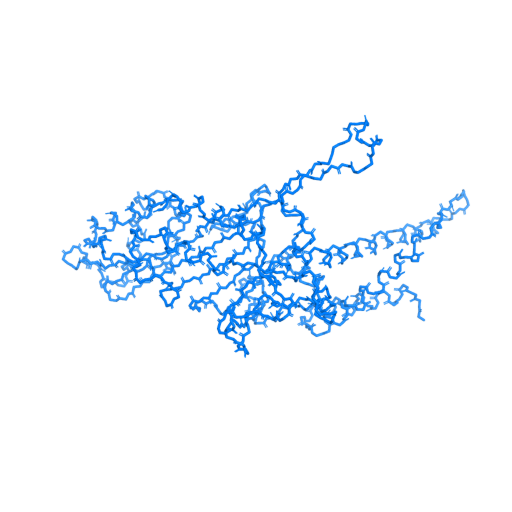3 ALA A C 1
ATOM 2713 O O . ALA A 1 333 ? -14.348 7.605 3.999 1.00 96.50 333 ALA A O 1
ATOM 2714 N N . ASN A 1 334 ? -15.081 8.645 5.842 1.00 95.88 334 ASN A N 1
ATOM 2715 C CA . ASN A 1 334 ? -14.225 9.814 5.689 1.00 95.88 334 ASN A CA 1
ATOM 2716 C C . ASN A 1 334 ? -12.783 9.500 6.108 1.00 95.88 334 ASN A C 1
ATOM 2718 O O . ASN A 1 334 ? -11.859 9.909 5.408 1.00 95.88 334 ASN A O 1
ATOM 2722 N N . ILE A 1 335 ? -12.586 8.717 7.180 1.00 96.06 335 ILE A N 1
ATOM 2723 C CA . ILE A 1 335 ? -11.264 8.198 7.578 1.00 96.06 335 ILE A CA 1
ATOM 2724 C C . ILE A 1 335 ? -10.618 7.464 6.395 1.00 96.06 335 ILE A C 1
ATOM 2726 O O . ILE A 1 335 ? -9.487 7.775 6.028 1.00 96.06 335 ILE A O 1
ATOM 2730 N N . ILE A 1 336 ? -11.364 6.571 5.732 1.00 96.69 336 ILE A N 1
ATOM 2731 C CA . ILE A 1 336 ? -10.911 5.832 4.544 1.00 96.69 336 ILE A CA 1
ATOM 2732 C C . ILE A 1 336 ? -10.536 6.797 3.412 1.00 96.69 336 ILE A C 1
ATOM 2734 O O . ILE A 1 336 ? -9.413 6.756 2.908 1.00 96.69 336 ILE A O 1
ATOM 2738 N N . LYS A 1 337 ? -11.446 7.702 3.021 1.00 96.31 337 LYS A N 1
ATOM 2739 C CA . LYS A 1 337 ? -11.211 8.655 1.918 1.00 96.31 337 LYS A CA 1
ATOM 2740 C C . LYS A 1 337 ? -9.981 9.529 2.155 1.00 96.31 337 LYS A C 1
ATOM 2742 O O . LYS A 1 337 ? -9.211 9.765 1.227 1.00 96.31 337 LYS A O 1
ATOM 2747 N N . LYS A 1 338 ? -9.802 10.035 3.378 1.00 95.88 338 LYS A N 1
ATOM 2748 C CA . LYS A 1 338 ? -8.650 10.872 3.733 1.00 95.88 338 LYS A CA 1
ATOM 2749 C C . LYS A 1 338 ? -7.372 10.048 3.827 1.00 95.88 338 LYS A C 1
ATOM 2751 O O . LYS A 1 338 ? -6.346 10.504 3.341 1.00 95.88 338 LYS A O 1
ATOM 2756 N N . GLY A 1 339 ? -7.439 8.830 4.358 1.00 96.12 339 GLY A N 1
ATOM 2757 C CA . GLY A 1 339 ? -6.288 7.940 4.434 1.00 96.12 339 GLY A CA 1
ATOM 2758 C C . GLY A 1 339 ? -5.741 7.540 3.061 1.00 96.12 339 GLY A C 1
ATOM 2759 O O . GLY A 1 339 ? -4.531 7.538 2.855 1.00 96.12 339 GLY A O 1
ATOM 2760 N N . PHE A 1 340 ? -6.604 7.314 2.068 1.00 97.44 340 PHE A N 1
ATOM 2761 C CA . PHE A 1 340 ? -6.153 7.011 0.705 1.00 97.44 340 PHE A CA 1
ATOM 2762 C C . PHE A 1 340 ? -5.447 8.175 -0.008 1.00 97.44 340 PHE A C 1
ATOM 2764 O O . PHE A 1 340 ? -4.802 7.944 -1.027 1.00 97.44 340 PHE A O 1
ATOM 2771 N N . LYS A 1 341 ? -5.488 9.410 0.511 1.00 95.00 341 LYS A N 1
ATOM 2772 C CA . LYS A 1 341 ? -4.714 10.524 -0.068 1.00 95.00 341 LYS A CA 1
ATOM 2773 C C . LYS A 1 341 ? -3.202 10.306 0.001 1.00 95.00 341 LYS A C 1
ATOM 2775 O O . LYS A 1 341 ? -2.481 10.815 -0.857 1.00 95.00 341 LYS A O 1
ATOM 2780 N N . PHE A 1 342 ? -2.739 9.533 0.986 1.00 96.12 342 PHE A N 1
ATOM 2781 C CA . PHE A 1 342 ? -1.339 9.118 1.091 1.00 96.12 342 PHE A CA 1
ATOM 2782 C C . PHE A 1 342 ? -0.935 8.141 -0.027 1.00 96.12 342 PHE A C 1
ATOM 2784 O O . PHE A 1 342 ? 0.248 7.936 -0.263 1.00 96.12 342 PHE A O 1
ATOM 2791 N N . LEU A 1 343 ? -1.899 7.574 -0.762 1.00 97.38 343 LEU A N 1
ATOM 2792 C CA . LEU A 1 343 ? -1.672 6.727 -1.932 1.00 97.38 343 LEU A CA 1
ATOM 2793 C C . LEU A 1 343 ? -2.023 7.468 -3.231 1.00 97.38 343 LEU A C 1
ATOM 2795 O O . LEU A 1 343 ? -2.824 7.001 -4.041 1.00 97.38 343 LEU A O 1
ATOM 2799 N N . SER A 1 344 ? -1.429 8.650 -3.408 1.00 96.88 344 SER A N 1
ATOM 2800 C CA . SER A 1 344 ? -1.509 9.424 -4.650 1.00 96.88 344 SER A CA 1
ATOM 2801 C C . SER A 1 344 ? -0.202 9.345 -5.434 1.00 96.88 344 SER A C 1
ATOM 2803 O O . SER A 1 344 ? 0.870 9.146 -4.866 1.00 96.88 344 SER A O 1
ATOM 2805 N N . PHE A 1 345 ? -0.299 9.483 -6.752 1.00 97.75 345 PHE A N 1
ATOM 2806 C CA . PHE A 1 345 ? 0.799 9.226 -7.677 1.00 97.75 345 PHE A CA 1
ATOM 2807 C C . PHE A 1 345 ? 1.170 10.463 -8.495 1.00 97.75 345 PHE A C 1
ATOM 2809 O O . PHE A 1 345 ? 0.335 11.321 -8.803 1.00 97.75 345 PHE A O 1
ATOM 2816 N N . THR A 1 346 ? 2.436 10.540 -8.874 1.00 97.31 346 THR A N 1
ATOM 2817 C CA . THR A 1 346 ? 3.058 11.582 -9.685 1.00 97.31 346 THR A CA 1
ATOM 2818 C C . THR A 1 346 ? 3.680 10.974 -10.941 1.00 97.31 346 THR A C 1
ATOM 2820 O O . THR A 1 346 ? 3.727 9.759 -11.124 1.00 97.31 346 THR A O 1
ATOM 2823 N N . ARG A 1 347 ? 4.126 11.826 -11.856 1.00 95.50 347 ARG A N 1
ATOM 2824 C CA . ARG A 1 347 ? 4.871 11.448 -13.056 1.00 95.50 347 ARG A CA 1
ATOM 2825 C C . ARG A 1 347 ? 5.762 12.603 -13.491 1.00 95.50 347 ARG A C 1
ATOM 2827 O O . ARG A 1 347 ? 5.557 13.735 -13.048 1.00 95.50 347 ARG A O 1
ATOM 2834 N N . LEU A 1 348 ? 6.685 12.335 -14.410 1.00 94.81 348 LEU A N 1
ATOM 2835 C CA . LEU A 1 348 ? 7.348 13.402 -15.155 1.00 94.81 348 LEU A CA 1
ATOM 2836 C C . LEU A 1 348 ? 6.303 14.273 -15.872 1.00 94.81 348 LEU A C 1
ATOM 2838 O O . LEU A 1 348 ? 5.267 13.786 -16.345 1.00 94.81 348 LEU A O 1
ATOM 2842 N N . ASN A 1 349 ? 6.550 15.578 -15.924 1.00 93.44 349 ASN A N 1
ATOM 2843 C CA . ASN A 1 349 ? 5.754 16.481 -16.743 1.00 93.44 349 ASN A CA 1
ATOM 2844 C C . ASN A 1 349 ? 6.078 16.305 -18.240 1.00 93.44 349 ASN A C 1
ATOM 2846 O O . ASN A 1 349 ? 6.839 15.419 -18.617 1.00 93.44 349 ASN A O 1
ATOM 2850 N N . SER A 1 350 ? 5.445 17.087 -19.115 1.00 89.44 350 SER A N 1
ATOM 2851 C CA . SER A 1 350 ? 5.665 16.960 -20.564 1.00 89.44 350 SER A CA 1
ATOM 2852 C C . SER A 1 350 ? 7.028 17.489 -21.025 1.00 89.44 350 SER A C 1
ATOM 2854 O O . SER A 1 350 ? 7.479 17.129 -22.105 1.00 89.44 350 SER A O 1
ATOM 2856 N N . HIS A 1 351 ? 7.677 18.338 -20.222 1.00 91.38 351 HIS A N 1
ATOM 2857 C CA . HIS A 1 351 ? 8.954 18.979 -20.541 1.00 91.38 351 HIS A CA 1
ATOM 2858 C C . HIS A 1 351 ? 9.863 18.990 -19.300 1.00 91.38 351 HIS A C 1
ATOM 2860 O O . HIS A 1 351 ? 10.155 20.061 -18.758 1.00 91.38 351 HIS A O 1
ATOM 2866 N N . PRO A 1 352 ? 10.256 17.811 -18.780 1.00 91.44 352 PRO A N 1
ATOM 2867 C CA . PRO A 1 352 ? 11.076 17.748 -17.585 1.00 91.44 352 PRO A CA 1
ATOM 2868 C C . PRO A 1 352 ? 12.497 18.207 -17.932 1.00 91.44 352 PRO A C 1
ATOM 2870 O O . PRO A 1 352 ? 12.933 18.035 -19.075 1.00 91.44 352 PRO A O 1
ATOM 2873 N N . PRO A 1 353 ? 13.260 18.749 -16.969 1.00 93.25 353 PRO A N 1
ATOM 2874 C CA . PRO A 1 353 ? 14.683 18.994 -17.172 1.00 93.25 353 PRO A CA 1
ATOM 2875 C C . PRO A 1 353 ? 15.385 17.718 -17.663 1.00 93.25 353 PRO A C 1
ATOM 2877 O O . PRO A 1 353 ? 15.179 16.651 -17.081 1.00 93.25 353 PRO A O 1
ATOM 2880 N N . SER A 1 354 ? 16.233 17.808 -18.695 1.00 91.25 354 SER A N 1
ATOM 2881 C CA . SER A 1 354 ? 16.839 16.626 -19.341 1.00 91.25 354 SER A CA 1
ATOM 2882 C C . SER A 1 354 ? 17.544 15.700 -18.350 1.00 91.25 354 SER A C 1
ATOM 2884 O O . SER A 1 354 ? 17.349 14.491 -18.386 1.00 91.25 354 SER A O 1
ATOM 2886 N N . LYS A 1 355 ? 18.275 16.281 -17.392 1.00 91.88 355 LYS A N 1
ATOM 2887 C CA . LYS A 1 355 ? 18.970 15.536 -16.337 1.00 91.88 355 LYS A CA 1
ATOM 2888 C C . LYS A 1 355 ? 18.010 14.782 -15.408 1.00 91.88 355 LYS A C 1
ATOM 2890 O O . LYS A 1 355 ? 18.317 13.686 -14.956 1.00 91.88 355 LYS A O 1
ATOM 2895 N N . LEU A 1 356 ? 16.848 15.364 -15.098 1.00 92.44 356 LEU A N 1
ATOM 2896 C CA . LEU A 1 356 ? 15.829 14.686 -14.294 1.00 92.44 356 LEU A CA 1
ATOM 2897 C C . LEU A 1 356 ? 15.211 13.526 -15.074 1.00 92.44 356 LEU A C 1
ATOM 2899 O O . LEU A 1 356 ? 14.989 12.470 -14.492 1.00 92.44 356 LEU A O 1
ATOM 2903 N N . LYS A 1 357 ? 14.948 13.717 -16.372 1.00 91.19 357 LYS A N 1
ATOM 2904 C CA . LYS A 1 357 ? 14.430 12.660 -17.245 1.00 91.19 357 LYS A CA 1
ATOM 2905 C C . LYS A 1 357 ? 15.376 11.457 -17.278 1.00 91.19 357 LYS A C 1
ATOM 2907 O O . LYS A 1 357 ? 14.938 10.357 -16.971 1.00 91.19 357 LYS A O 1
ATOM 2912 N N . GLU A 1 358 ? 16.656 11.700 -17.551 1.00 89.00 358 GLU A N 1
ATOM 2913 C CA . GLU A 1 358 ? 17.718 10.684 -17.556 1.00 89.00 358 GLU A CA 1
ATOM 2914 C C . GLU A 1 358 ? 17.771 9.931 -16.217 1.00 89.00 358 GLU A C 1
ATOM 2916 O O . GLU A 1 358 ? 17.613 8.713 -16.170 1.00 89.00 358 GLU A O 1
ATOM 2921 N N . TYR A 1 359 ? 17.838 10.651 -15.088 1.00 90.38 359 TYR A N 1
ATOM 2922 C CA . TYR A 1 359 ? 17.819 10.000 -13.774 1.00 90.38 359 TYR A CA 1
ATOM 2923 C C . TYR A 1 359 ? 16.542 9.215 -13.497 1.00 90.38 359 TYR A C 1
ATOM 2925 O O . TYR A 1 359 ? 16.601 8.186 -12.823 1.00 90.38 359 TYR A O 1
ATOM 2933 N N . TYR A 1 360 ? 15.392 9.722 -13.936 1.00 91.19 360 TYR A N 1
ATOM 2934 C CA . TYR A 1 360 ? 14.124 9.037 -13.757 1.00 91.19 360 TYR A CA 1
ATOM 2935 C C . TYR A 1 360 ? 14.087 7.746 -14.567 1.00 91.19 360 TYR A C 1
ATOM 2937 O O . TYR A 1 360 ? 13.528 6.772 -14.086 1.00 91.19 360 TYR A O 1
ATOM 2945 N N . GLU A 1 361 ? 14.659 7.705 -15.764 1.00 85.12 361 GLU A N 1
ATOM 2946 C CA . GLU A 1 361 ? 14.690 6.506 -16.606 1.00 85.12 361 GLU A CA 1
ATOM 2947 C C . GLU A 1 361 ? 15.671 5.463 -16.044 1.00 85.12 361 GLU A C 1
ATOM 2949 O O . GLU A 1 361 ? 15.287 4.315 -15.835 1.00 85.12 361 GLU A O 1
ATOM 2954 N N . GLU A 1 362 ? 16.874 5.884 -15.658 1.00 83.56 362 GLU A N 1
ATOM 2955 C CA . GLU A 1 362 ? 17.959 4.980 -15.251 1.00 83.56 362 GLU A CA 1
ATOM 2956 C C . GLU A 1 362 ? 17.893 4.504 -13.795 1.00 83.56 362 GLU A C 1
ATOM 2958 O O . GLU A 1 362 ? 18.528 3.512 -13.427 1.00 83.56 362 GLU A O 1
ATOM 2963 N N . ARG A 1 363 ? 17.206 5.242 -12.910 1.00 90.81 363 ARG A N 1
ATOM 2964 C CA . ARG A 1 363 ? 17.289 4.999 -11.463 1.00 90.81 363 ARG A CA 1
ATOM 2965 C C . ARG A 1 363 ? 15.940 4.828 -10.791 1.00 90.81 363 ARG A C 1
ATOM 2967 O O . ARG A 1 363 ? 14.940 5.478 -11.086 1.00 90.81 363 ARG A O 1
ATOM 2974 N N . ILE A 1 364 ? 15.959 4.000 -9.759 1.00 94.38 364 ILE A N 1
ATOM 2975 C CA . ILE A 1 364 ? 14.922 3.900 -8.750 1.00 94.38 364 ILE A CA 1
ATOM 2976 C C . ILE A 1 364 ? 15.258 4.859 -7.606 1.00 94.38 364 ILE A C 1
ATOM 2978 O O . ILE A 1 364 ? 16.248 4.697 -6.882 1.00 94.38 364 ILE A O 1
ATOM 2982 N N . LYS A 1 365 ? 14.407 5.874 -7.458 1.00 94.50 365 LYS A N 1
ATOM 2983 C CA . LYS A 1 365 ? 14.363 6.821 -6.340 1.00 94.50 365 LYS A CA 1
ATOM 2984 C C . LYS A 1 365 ? 12.909 7.237 -6.089 1.00 94.50 365 LYS A C 1
ATOM 2986 O O . LYS A 1 365 ? 12.100 7.150 -7.013 1.00 94.50 365 LYS A O 1
ATOM 2991 N N . PRO A 1 366 ? 12.562 7.732 -4.892 1.00 95.06 366 PRO A N 1
ATOM 2992 C CA . PRO A 1 366 ? 11.227 8.254 -4.612 1.00 95.06 366 PRO A CA 1
ATOM 2993 C C . PRO A 1 366 ? 11.021 9.644 -5.248 1.00 95.06 366 PRO A C 1
ATOM 2995 O O . PRO A 1 366 ? 10.901 10.639 -4.545 1.00 95.06 366 PRO A O 1
ATOM 2998 N N . PHE A 1 367 ? 10.985 9.740 -6.581 1.00 95.69 367 PHE A N 1
ATOM 2999 C CA . PHE A 1 367 ? 10.836 11.022 -7.297 1.00 95.69 367 PHE A CA 1
ATOM 3000 C C . PHE A 1 367 ? 9.535 11.765 -6.965 1.00 95.69 367 PHE A C 1
ATOM 3002 O O . PHE A 1 367 ? 9.468 12.985 -7.071 1.00 95.69 367 PHE A O 1
ATOM 3009 N N . GLY A 1 368 ? 8.489 11.045 -6.556 1.00 95.06 368 GLY A N 1
ATOM 3010 C CA . GLY A 1 368 ? 7.249 11.640 -6.063 1.00 95.06 368 GLY A CA 1
ATOM 3011 C C . GLY A 1 368 ? 7.333 12.238 -4.655 1.00 95.06 368 GLY A C 1
ATOM 3012 O O . GLY A 1 368 ? 6.354 12.843 -4.222 1.00 95.06 368 GLY A O 1
ATOM 3013 N N . GLN A 1 369 ? 8.449 12.091 -3.935 1.00 96.00 369 GLN A N 1
ATOM 3014 C CA . GLN A 1 369 ? 8.596 12.637 -2.587 1.00 96.00 369 GLN A CA 1
ATOM 3015 C C . GLN A 1 369 ? 8.528 14.168 -2.588 1.00 96.00 369 GLN A C 1
ATOM 3017 O O . GLN A 1 369 ? 9.172 14.849 -3.386 1.00 96.00 369 GLN A O 1
ATOM 3022 N N . GLU A 1 370 ? 7.743 14.717 -1.666 1.00 94.06 370 GLU A N 1
ATOM 3023 C CA . GLU A 1 370 ? 7.600 16.159 -1.514 1.00 94.06 370 GLU A CA 1
ATOM 3024 C C . GLU A 1 370 ? 8.914 16.824 -1.083 1.00 94.06 370 GLU A C 1
ATOM 3026 O O . GLU A 1 370 ? 9.700 16.283 -0.304 1.00 94.06 370 GLU A O 1
ATOM 3031 N N . THR A 1 371 ? 9.135 18.048 -1.553 1.00 86.19 371 THR A N 1
ATOM 3032 C CA . THR A 1 371 ? 10.316 18.847 -1.231 1.00 86.19 371 THR A CA 1
ATOM 3033 C C . THR A 1 371 ? 10.024 19.828 -0.096 1.00 86.19 371 THR A C 1
ATOM 3035 O O . THR A 1 371 ? 8.934 20.385 0.023 1.00 86.19 371 THR A O 1
ATOM 3038 N N . ILE A 1 372 ? 11.033 20.087 0.742 1.00 75.44 372 ILE A N 1
ATOM 3039 C CA . ILE A 1 372 ? 10.948 21.083 1.830 1.00 75.44 372 ILE A CA 1
ATOM 3040 C C . ILE A 1 372 ? 11.217 22.508 1.300 1.00 75.44 372 ILE A C 1
ATOM 3042 O O . ILE A 1 372 ? 10.840 23.492 1.929 1.00 75.44 372 ILE A O 1
ATOM 3046 N N . LYS A 1 373 ? 11.852 22.632 0.125 1.00 63.97 373 LYS A N 1
ATOM 3047 C CA . LYS A 1 373 ? 12.468 23.876 -0.371 1.00 63.97 373 LYS A CA 1
ATOM 3048 C C . LYS A 1 373 ? 11.488 25.008 -0.694 1.00 63.97 373 LYS A C 1
ATOM 3050 O O . LYS A 1 373 ? 11.855 26.165 -0.524 1.00 63.97 373 LYS A O 1
ATOM 3055 N N . HIS A 1 374 ? 10.282 24.705 -1.178 1.00 54.22 374 HIS A N 1
ATOM 3056 C CA . HIS A 1 374 ? 9.423 25.731 -1.793 1.00 54.22 374 HIS A CA 1
ATOM 3057 C C . HIS A 1 374 ? 8.104 25.986 -1.055 1.00 54.22 374 HIS A C 1
ATOM 3059 O O . HIS A 1 374 ? 7.610 27.109 -1.108 1.00 54.22 374 HIS A O 1
ATOM 3065 N N . LYS A 1 375 ? 7.543 24.967 -0.384 1.00 63.00 375 LYS A N 1
ATOM 3066 C CA . LYS A 1 375 ? 6.380 24.975 0.531 1.00 63.00 375 LYS A CA 1
ATOM 3067 C C . LYS A 1 375 ? 6.071 23.521 0.918 1.00 63.00 375 LYS A C 1
ATOM 3069 O O . LYS A 1 375 ? 6.393 22.603 0.167 1.00 63.00 375 LYS A O 1
ATOM 3074 N N . LYS A 1 376 ? 5.406 23.296 2.059 1.00 62.75 376 LYS A N 1
ATOM 3075 C CA . LYS A 1 376 ? 4.887 21.962 2.412 1.00 62.75 376 LYS A CA 1
ATOM 3076 C C . LYS A 1 376 ? 3.946 21.484 1.298 1.00 62.75 376 LYS A C 1
ATOM 3078 O O . LYS A 1 376 ? 2.992 22.189 0.975 1.00 62.75 376 LYS A O 1
ATOM 3083 N N . GLY A 1 377 ? 4.214 20.314 0.724 1.00 68.38 377 GLY A N 1
ATOM 3084 C CA . GLY A 1 377 ? 3.417 19.764 -0.374 1.00 68.38 377 GLY A CA 1
ATOM 3085 C C . GLY A 1 377 ? 3.916 20.074 -1.790 1.00 68.38 377 GLY A C 1
ATOM 3086 O O . GLY A 1 377 ? 3.228 19.715 -2.749 1.00 68.38 377 GLY A O 1
ATOM 3087 N N . SER A 1 378 ? 5.066 20.734 -1.948 1.00 85.50 378 SER A N 1
ATOM 3088 C CA . SER A 1 378 ? 5.673 20.975 -3.264 1.00 85.50 378 SER A CA 1
ATOM 3089 C C . SER A 1 378 ? 6.385 19.729 -3.799 1.00 85.50 378 SER A C 1
ATOM 3091 O O . SER A 1 378 ? 6.948 18.958 -3.029 1.00 85.50 378 SER A O 1
ATOM 3093 N N . LEU A 1 379 ? 6.393 19.543 -5.119 1.00 90.38 379 LEU A N 1
ATOM 3094 C CA . LEU A 1 379 ? 7.157 18.496 -5.812 1.00 90.38 379 LEU A CA 1
ATOM 3095 C C . LEU A 1 379 ? 8.447 19.091 -6.399 1.00 90.38 379 LEU A C 1
ATOM 3097 O O . LEU A 1 379 ? 8.587 20.312 -6.451 1.00 90.38 379 LEU A O 1
ATOM 3101 N N . GLU A 1 380 ? 9.398 18.243 -6.789 1.00 90.81 380 GLU A N 1
ATOM 3102 C CA . GLU A 1 380 ? 10.577 18.675 -7.550 1.00 90.81 380 GLU A CA 1
ATOM 3103 C C . GLU A 1 380 ? 10.168 19.207 -8.934 1.00 90.81 380 GLU A C 1
ATOM 3105 O O . GLU A 1 380 ? 9.228 18.698 -9.554 1.00 90.81 380 GLU A O 1
ATOM 3110 N N . ASP A 1 381 ? 10.873 20.229 -9.425 1.00 90.06 381 ASP A N 1
ATOM 3111 C CA . ASP A 1 381 ? 10.635 20.794 -10.753 1.00 90.06 381 ASP A CA 1
ATOM 3112 C C . ASP A 1 381 ? 10.769 19.711 -11.829 1.00 90.06 381 ASP A C 1
ATOM 3114 O O . ASP A 1 381 ? 11.788 19.036 -11.934 1.00 90.06 381 ASP A O 1
ATOM 3118 N N . GLY A 1 382 ? 9.733 19.546 -12.652 1.00 92.25 382 GLY A N 1
ATOM 3119 C CA . GLY A 1 382 ? 9.659 18.461 -13.635 1.00 92.25 382 GLY A CA 1
ATOM 3120 C C . GLY A 1 382 ? 8.800 17.271 -13.200 1.00 92.25 382 GLY A C 1
ATOM 3121 O O . GLY A 1 382 ? 8.471 16.441 -14.046 1.00 92.25 382 GLY A O 1
ATOM 3122 N N . ILE A 1 383 ? 8.363 17.210 -11.937 1.00 95.31 383 ILE A N 1
ATOM 3123 C CA . ILE A 1 383 ? 7.415 16.213 -11.422 1.00 95.31 383 ILE A CA 1
ATOM 3124 C C . ILE A 1 383 ? 6.036 16.852 -11.215 1.00 95.31 383 ILE A C 1
ATOM 3126 O O . ILE A 1 383 ? 5.901 17.941 -10.662 1.00 95.31 383 ILE A O 1
ATOM 3130 N N . GLN A 1 384 ? 4.980 16.163 -11.647 1.00 94.88 384 GLN A N 1
ATOM 3131 C CA . GLN A 1 384 ? 3.592 16.617 -11.524 1.00 94.88 384 GLN A CA 1
ATOM 3132 C C . GLN A 1 384 ? 2.659 15.489 -11.058 1.00 94.88 384 GLN A C 1
ATOM 3134 O O . GLN A 1 384 ? 2.988 14.315 -11.230 1.00 94.88 384 GLN A O 1
ATOM 3139 N N . PRO A 1 385 ? 1.463 15.792 -10.521 1.00 95.75 385 PRO A N 1
ATOM 3140 C CA . PRO A 1 385 ? 0.459 14.771 -10.230 1.00 95.75 385 PRO A CA 1
ATOM 3141 C C . PRO A 1 385 ? 0.076 13.947 -11.472 1.00 95.75 385 PRO A C 1
ATOM 3143 O O . PRO A 1 385 ? -0.150 14.496 -12.552 1.00 95.75 385 PRO A O 1
ATOM 3146 N N . TYR A 1 386 ? -0.065 12.629 -11.316 1.00 95.44 386 TYR A N 1
ATOM 3147 C CA . TYR A 1 386 ? -0.530 11.747 -12.387 1.00 95.44 386 TYR A CA 1
ATOM 3148 C C . TYR A 1 386 ? -2.062 11.653 -12.373 1.00 95.44 386 TYR A C 1
ATOM 3150 O O . TYR A 1 386 ? -2.651 10.763 -11.763 1.00 95.44 386 TYR A O 1
ATOM 3158 N N . SER A 1 387 ? -2.721 12.614 -13.023 1.00 93.06 387 SER A N 1
ATOM 3159 C CA . SER A 1 387 ? -4.184 12.776 -12.994 1.00 93.06 387 SER A CA 1
ATOM 3160 C C . SER A 1 387 ? -4.973 11.535 -13.430 1.00 93.06 387 SER A C 1
ATOM 3162 O O . SER A 1 387 ? -5.967 11.209 -12.789 1.00 93.06 387 SER A O 1
ATOM 3164 N N . GLU A 1 388 ? -4.534 10.829 -14.473 1.00 92.00 388 GLU A N 1
ATOM 3165 C CA . GLU A 1 388 ? -5.194 9.622 -14.999 1.00 92.00 388 GLU A CA 1
ATOM 3166 C C . GLU A 1 388 ? -5.207 8.483 -13.967 1.00 92.00 388 GLU A C 1
ATOM 3168 O O . GLU A 1 388 ? -6.278 8.031 -13.558 1.00 92.00 388 GLU A O 1
ATOM 3173 N N . LEU A 1 389 ? -4.034 8.093 -13.454 1.00 94.06 389 LEU A N 1
ATOM 3174 C CA . LEU A 1 389 ? -3.928 7.072 -12.410 1.00 94.06 389 LEU A CA 1
ATOM 3175 C C . LEU A 1 389 ? -4.669 7.496 -11.133 1.00 94.06 389 LEU A C 1
ATOM 3177 O O . LEU A 1 389 ? -5.438 6.721 -10.566 1.00 94.06 389 LEU A O 1
ATOM 3181 N N . ASN A 1 390 ? -4.522 8.751 -10.704 1.00 96.75 390 ASN A N 1
ATOM 3182 C CA . ASN A 1 390 ? -5.207 9.248 -9.509 1.00 96.75 390 ASN A CA 1
ATOM 3183 C C . ASN A 1 390 ? -6.735 9.281 -9.663 1.00 96.75 390 ASN A C 1
ATOM 3185 O O . ASN A 1 390 ? -7.447 9.115 -8.671 1.00 96.75 390 ASN A O 1
ATOM 3189 N N . LYS A 1 391 ? -7.267 9.460 -10.878 1.00 95.31 391 LYS A N 1
ATOM 3190 C CA . LYS A 1 391 ? -8.707 9.369 -11.160 1.00 95.31 391 LYS A CA 1
ATOM 3191 C C . LYS A 1 391 ? -9.210 7.935 -10.991 1.00 95.31 391 LYS A C 1
ATOM 3193 O O . LYS A 1 391 ? -10.251 7.730 -10.365 1.00 95.31 391 LYS A O 1
ATOM 3198 N N . LEU A 1 392 ? -8.460 6.950 -11.484 1.00 94.75 392 LEU A N 1
ATOM 3199 C CA . LEU A 1 392 ? -8.770 5.529 -11.299 1.00 94.75 392 LEU A CA 1
ATOM 3200 C C . LEU A 1 392 ? -8.733 5.116 -9.828 1.00 94.75 392 LEU A C 1
ATOM 3202 O O . LEU A 1 392 ? -9.671 4.489 -9.335 1.00 94.75 392 LEU A O 1
ATOM 3206 N N . VAL A 1 393 ? -7.688 5.533 -9.112 1.00 97.00 393 VAL A N 1
ATOM 3207 C CA . VAL A 1 393 ? -7.561 5.327 -7.664 1.00 97.00 393 VAL A CA 1
ATOM 3208 C C . VAL A 1 393 ? -8.747 5.957 -6.942 1.00 97.00 393 VAL A C 1
ATOM 3210 O O . VAL A 1 393 ? -9.415 5.294 -6.156 1.00 97.00 393 VAL A O 1
ATOM 3213 N N . SER A 1 394 ? -9.086 7.205 -7.272 1.00 97.19 394 SER A N 1
ATOM 3214 C CA . SER A 1 394 ? -10.218 7.915 -6.668 1.00 97.19 394 SER A CA 1
ATOM 3215 C C . SER A 1 394 ? -11.553 7.202 -6.919 1.00 97.19 394 SER A C 1
ATOM 3217 O O . SER A 1 394 ? -12.381 7.126 -6.013 1.00 97.19 394 SER A O 1
ATOM 3219 N N . LYS A 1 395 ? -11.759 6.619 -8.109 1.00 96.69 395 LYS A N 1
ATOM 3220 C CA . LYS A 1 395 ? -12.932 5.785 -8.422 1.00 96.69 395 LYS A CA 1
ATOM 3221 C C . LYS A 1 395 ? -12.958 4.505 -7.580 1.00 96.69 395 LYS A C 1
ATOM 3223 O O . LYS A 1 395 ? -14.006 4.161 -7.037 1.00 96.69 395 LYS A O 1
ATOM 3228 N N . ALA A 1 396 ? -11.822 3.821 -7.435 1.00 97.25 396 ALA A N 1
ATOM 3229 C CA . ALA A 1 396 ? -11.706 2.624 -6.601 1.00 97.25 396 ALA A CA 1
ATOM 3230 C C . ALA A 1 396 ? -11.998 2.932 -5.120 1.00 97.25 396 ALA A C 1
ATOM 3232 O O . ALA A 1 396 ? -12.781 2.226 -4.484 1.00 97.25 396 ALA A O 1
ATOM 3233 N N . VAL A 1 397 ? -11.441 4.028 -4.598 1.00 97.81 397 VAL A N 1
ATOM 3234 C CA . VAL A 1 397 ? -11.669 4.508 -3.226 1.00 97.81 397 VAL A CA 1
ATOM 3235 C C . VAL A 1 397 ? -13.120 4.922 -3.018 1.00 97.81 397 VAL A C 1
ATOM 3237 O O . VAL A 1 397 ? -13.714 4.566 -2.003 1.00 97.81 397 VAL A O 1
ATOM 3240 N N . PHE A 1 398 ? -13.721 5.630 -3.978 1.00 96.88 398 PHE A N 1
ATOM 3241 C CA . PHE A 1 398 ? -15.133 5.997 -3.916 1.00 96.88 398 PHE A CA 1
ATOM 3242 C C . PHE A 1 398 ? -16.017 4.752 -3.812 1.00 96.88 398 PHE A C 1
ATOM 3244 O O . PHE A 1 398 ? -16.858 4.688 -2.918 1.00 96.88 398 PHE A O 1
ATOM 3251 N N . ASN A 1 399 ? -15.775 3.743 -4.653 1.00 96.19 399 ASN A N 1
ATOM 3252 C CA . ASN A 1 399 ? -16.516 2.483 -4.625 1.00 96.19 399 ASN A CA 1
ATOM 3253 C C . ASN A 1 399 ? -16.386 1.755 -3.281 1.00 96.19 399 ASN A C 1
ATOM 3255 O O . ASN A 1 399 ? -17.404 1.341 -2.738 1.00 96.19 399 ASN A O 1
ATOM 3259 N N . LEU A 1 400 ? -15.176 1.653 -2.718 1.00 96.81 400 LEU A N 1
ATOM 3260 C CA . LEU A 1 400 ? -14.971 1.091 -1.378 1.00 96.81 400 LEU A CA 1
ATOM 3261 C C . LEU A 1 400 ? -15.742 1.893 -0.321 1.00 96.81 400 LEU A C 1
ATOM 3263 O O . LEU A 1 400 ? -16.474 1.329 0.483 1.00 96.81 400 LEU A O 1
ATOM 3267 N N . SER A 1 401 ? -15.606 3.219 -0.345 1.00 95.19 401 SER A N 1
ATOM 3268 C CA . SER A 1 401 ? -16.172 4.107 0.672 1.00 95.19 401 SER A CA 1
ATOM 3269 C C . SER A 1 401 ? -17.698 4.174 0.681 1.00 95.19 401 SER A C 1
ATOM 3271 O O . SER A 1 401 ? -18.244 4.738 1.611 1.00 95.19 401 SER A O 1
ATOM 3273 N N . ARG A 1 402 ? -18.392 3.644 -0.335 1.00 94.75 402 ARG A N 1
ATOM 3274 C CA . ARG A 1 402 ? -19.862 3.529 -0.338 1.00 94.75 402 ARG A CA 1
ATOM 3275 C C . ARG A 1 402 ? -20.373 2.405 0.559 1.00 94.75 402 ARG A C 1
ATOM 3277 O O . ARG A 1 402 ? -21.559 2.379 0.868 1.00 94.75 402 ARG A O 1
ATOM 3284 N N . ASN A 1 403 ? -19.495 1.481 0.939 1.00 95.12 403 ASN A N 1
ATOM 3285 C CA . ASN A 1 403 ? -19.824 0.385 1.844 1.00 95.12 403 ASN A CA 1
ATOM 3286 C C . ASN A 1 403 ? -19.639 0.775 3.321 1.00 95.12 403 ASN A C 1
ATOM 3288 O O . ASN A 1 403 ? -19.915 -0.047 4.199 1.00 95.12 403 ASN A O 1
ATOM 3292 N N . PHE A 1 404 ? -19.154 1.992 3.586 1.00 94.62 404 PHE A N 1
ATOM 3293 C CA . PHE A 1 404 ? -18.843 2.545 4.902 1.00 94.62 404 PHE A CA 1
ATOM 3294 C C . PHE A 1 404 ? -19.566 3.871 5.100 1.00 94.62 404 PHE A C 1
ATOM 3296 O O . PHE A 1 404 ? -19.897 4.175 6.265 1.00 94.62 404 PHE A O 1
#

Organism: NCBI:txid2662362